Protein AF-0000000080633300 (afdb_homodimer)

Sequence (432 aa):
MPRTSKPADVRSAEILNAAAKLFRQHGVGAVSIDQIAREAGIAKGTFYLHFQSMRDLLARMAEATVTAMAENVERVIATSESSPYETLVLALTALKSVEADNAPLMQALDHPDNVELQERANIALVVKVGPLIANVIDRGCETGDFAVEDPLSTIQFILAGQAFLLGNPRFGWSQDEHGMRLMATLRLTERALGARPDSLVSAFLAVLAGAGRVQSMPRTSKPADVRSAEILNAAAKLFRQHGVGAVSIDQIAREAGIAKGTFYLHFQSMRDLLARMAEATVTAMAENVERVIATSESSPYETLVLALTALKSVEADNAPLMQALDHPDNVELQERANIALVVKVGPLIANVIDRGCETGDFAVEDPLSTIQFILAGQAFLLGNPRFGWSQDEHGMRLMATLRLTERALGARPDSLVSAFLAVLAGAGRVQS

Structure (mmCIF, N/CA/C/O backbone):
data_AF-0000000080633300-model_v1
#
loop_
_entity.id
_entity.type
_entity.pdbx_description
1 polymer 'Transcriptional regulator'
#
loop_
_atom_site.group_PDB
_atom_site.id
_atom_site.type_symbol
_atom_site.label_atom_id
_atom_site.label_alt_id
_atom_site.label_comp_id
_atom_site.label_asym_id
_atom_site.label_entity_id
_atom_site.label_seq_id
_atom_site.pdbx_PDB_ins_code
_atom_site.Cartn_x
_atom_site.Cartn_y
_atom_site.Cartn_z
_atom_site.occupancy
_atom_site.B_iso_or_equiv
_atom_site.auth_seq_id
_atom_site.auth_comp_id
_atom_site.auth_asym_id
_atom_site.auth_atom_id
_atom_site.pdbx_PDB_model_num
ATOM 1 N N . MET A 1 1 ? -42.031 27.188 10.453 1 36.62 1 MET A N 1
ATOM 2 C CA . MET A 1 1 ? -41.969 25.812 9.961 1 36.62 1 MET A CA 1
ATOM 3 C C . MET A 1 1 ? -40.719 25.094 10.461 1 36.62 1 MET A C 1
ATOM 5 O O . MET A 1 1 ? -39.625 25.641 10.391 1 36.62 1 MET A O 1
ATOM 9 N N . PRO A 1 2 ? -40.688 24.219 11.461 1 41.5 2 PRO A N 1
ATOM 10 C CA . PRO A 1 2 ? -39.5 23.656 12.094 1 41.5 2 PRO A CA 1
ATOM 11 C C . PRO A 1 2 ? -38.469 23.125 11.086 1 41.5 2 PRO A C 1
ATOM 13 O O . PRO A 1 2 ? -38.844 22.719 9.984 1 41.5 2 PRO A O 1
ATOM 16 N N . ARG A 1 3 ? -37.406 23.797 10.812 1 46.28 3 ARG A N 1
ATOM 17 C CA . ARG A 1 3 ? -36.375 23.312 9.891 1 46.28 3 ARG A CA 1
ATOM 18 C C . ARG A 1 3 ? -36.312 21.797 9.914 1 46.28 3 ARG A C 1
ATOM 20 O O . ARG A 1 3 ? -36 21.203 10.945 1 46.28 3 ARG A O 1
ATOM 27 N N . THR A 1 4 ? -37 21 9.305 1 47.16 4 THR A N 1
ATOM 28 C CA . THR A 1 4 ? -37.125 19.547 9.211 1 47.16 4 THR A CA 1
ATOM 29 C C . THR A 1 4 ? -35.75 18.891 9.125 1 47.16 4 THR A C 1
ATOM 31 O O . THR A 1 4 ? -35.031 19.109 8.156 1 47.16 4 THR A O 1
ATOM 34 N N . SER A 1 5 ? -35.094 18.703 10.25 1 51 5 SER A N 1
ATOM 35 C CA . SER A 1 5 ? -33.812 18.047 10.438 1 51 5 SER A CA 1
ATOM 36 C C . SER A 1 5 ? -33.719 16.766 9.609 1 51 5 SER A C 1
ATOM 38 O O . SER A 1 5 ? -34.625 15.93 9.648 1 51 5 SER A O 1
ATOM 40 N N . LYS A 1 6 ? -33.219 16.812 8.484 1 56.5 6 LYS A N 1
ATOM 41 C CA . LYS A 1 6 ? -32.969 15.586 7.715 1 56.5 6 LYS A CA 1
ATOM 42 C C . LYS A 1 6 ? -32.531 14.445 8.617 1 56.5 6 LYS A C 1
ATOM 44 O O . LYS A 1 6 ? -31.891 14.672 9.648 1 56.5 6 LYS A O 1
ATOM 49 N N . PRO A 1 7 ? -33 13.25 8.414 1 63.16 7 PRO A N 1
ATOM 50 C CA . PRO A 1 7 ? -32.469 12.102 9.164 1 63.16 7 PRO A CA 1
ATOM 51 C C . PRO A 1 7 ? -30.953 12.07 9.188 1 63.16 7 PRO A C 1
ATOM 53 O O . PRO A 1 7 ? -30.297 12.516 8.234 1 63.16 7 PRO A O 1
ATOM 56 N N . ALA A 1 8 ? -30.422 11.875 10.312 1 65.5 8 ALA A N 1
ATOM 57 C CA . ALA A 1 8 ? -29 11.898 10.625 1 65.5 8 ALA A CA 1
ATOM 58 C C . ALA A 1 8 ? -28.172 11.25 9.516 1 65.5 8 ALA A C 1
ATOM 60 O O . ALA A 1 8 ? -27.109 11.742 9.156 1 65.5 8 ALA A O 1
ATOM 61 N N . ASP A 1 9 ? -28.812 10.352 8.867 1 74.25 9 ASP A N 1
ATOM 62 C CA . ASP A 1 9 ? -28.078 9.617 7.84 1 74.25 9 ASP A CA 1
ATOM 63 C C . ASP A 1 9 ? -27.969 10.445 6.559 1 74.25 9 ASP A C 1
ATOM 65 O O . ASP A 1 9 ? -26.906 10.461 5.926 1 74.25 9 ASP A O 1
ATOM 69 N N . VAL A 1 10 ? -29.016 11.172 6.324 1 80.88 10 VAL A N 1
ATOM 70 C CA . VAL A 1 10 ? -29.016 11.992 5.113 1 80.88 10 VAL A CA 1
ATOM 71 C C . VAL A 1 10 ? -28.031 13.156 5.285 1 80.88 10 VAL A C 1
ATOM 73 O O . VAL A 1 10 ? -27.25 13.445 4.387 1 80.88 10 VAL A O 1
ATOM 76 N N . ARG A 1 11 ? -27.969 13.703 6.477 1 88.25 11 ARG A N 1
ATOM 77 C CA . ARG A 1 11 ? -27.078 14.836 6.754 1 88.25 11 ARG A CA 1
ATOM 78 C C . ARG A 1 11 ? -25.609 14.414 6.695 1 88.25 11 ARG A C 1
ATOM 80 O O . ARG A 1 11 ? -24.781 15.125 6.141 1 88.25 11 ARG A O 1
ATOM 87 N N . SER A 1 12 ? -25.375 13.312 7.199 1 91.69 12 SER A N 1
ATOM 88 C CA . SER A 1 12 ? -24.016 12.797 7.16 1 91.69 12 SER A CA 1
ATOM 89 C C . SER A 1 12 ? -23.531 12.617 5.727 1 91.69 12 SER A C 1
ATOM 91 O O . SER A 1 12 ? -22.391 12.961 5.402 1 91.69 12 SER A O 1
ATOM 93 N N . ALA A 1 13 ? -24.438 12.195 4.934 1 90.62 13 ALA A N 1
ATOM 94 C CA . ALA A 1 13 ? -24.094 11.992 3.533 1 90.62 13 ALA A CA 1
ATOM 95 C C . ALA A 1 13 ? -23.828 13.32 2.834 1 90.62 13 ALA A C 1
ATOM 97 O O . ALA A 1 13 ? -22.922 13.422 2.006 1 90.62 13 ALA A O 1
ATOM 98 N N . GLU A 1 14 ? -24.562 14.258 3.146 1 92.19 14 GLU A N 1
ATOM 99 C CA . GLU A 1 14 ? -24.375 15.586 2.576 1 92.19 14 GLU A CA 1
ATOM 100 C C . GLU A 1 14 ? -23.016 16.172 2.973 1 92.19 14 GLU A C 1
ATOM 102 O O . GLU A 1 14 ? -22.328 16.766 2.146 1 92.19 14 GLU A O 1
ATOM 107 N N . ILE A 1 15 ? -22.75 15.961 4.207 1 95.38 15 ILE A N 1
ATOM 108 C CA . ILE A 1 15 ? -21.469 16.469 4.715 1 95.38 15 ILE A CA 1
ATOM 109 C C . ILE A 1 15 ? -20.312 15.734 4.043 1 95.38 15 ILE A C 1
ATOM 111 O O . ILE A 1 15 ? -19.344 16.359 3.621 1 95.38 15 ILE A O 1
ATOM 115 N N . LEU A 1 16 ? -20.453 14.484 3.9 1 94.44 16 LEU A N 1
ATOM 116 C CA . LEU A 1 16 ? -19.422 13.695 3.238 1 94.44 16 LEU A CA 1
ATOM 117 C C . LEU A 1 16 ? -19.234 14.141 1.793 1 94.44 16 LEU A C 1
ATOM 119 O O . LEU A 1 16 ? -18.109 14.266 1.32 1 94.44 16 LEU A O 1
ATOM 123 N N . ASN A 1 17 ? -20.312 14.391 1.132 1 93.12 17 ASN A N 1
ATOM 124 C CA . ASN A 1 17 ? -20.25 14.82 -0.261 1 93.12 17 ASN A CA 1
ATOM 125 C C . ASN A 1 17 ? -19.594 16.188 -0.392 1 93.12 17 ASN A C 1
ATOM 127 O O . ASN A 1 17 ? -18.812 16.422 -1.315 1 93.12 17 ASN A O 1
ATOM 131 N N . ALA A 1 18 ? -19.953 17.031 0.493 1 95.56 18 ALA A N 1
ATOM 132 C CA . ALA A 1 18 ? -19.328 18.359 0.512 1 95.56 18 ALA A CA 1
ATOM 133 C C . ALA A 1 18 ? -17.828 18.266 0.736 1 95.56 18 ALA A C 1
ATOM 135 O O . ALA A 1 18 ? -17.047 18.922 0.042 1 95.56 18 ALA A O 1
ATOM 136 N N . ALA A 1 19 ? -17.484 17.453 1.723 1 96.69 19 ALA A N 1
ATOM 137 C CA . ALA A 1 19 ? -16.062 17.25 2.01 1 96.69 19 ALA A CA 1
ATOM 138 C C . ALA A 1 19 ? -15.344 16.656 0.801 1 96.69 19 ALA A C 1
ATOM 140 O O . ALA A 1 19 ? -14.266 17.109 0.432 1 96.69 19 ALA A O 1
ATOM 141 N N . ALA A 1 20 ? -15.953 15.688 0.205 1 94.81 20 ALA A N 1
ATOM 142 C CA . ALA A 1 20 ? -15.359 15.023 -0.948 1 94.81 20 ALA A CA 1
ATOM 143 C C . ALA A 1 20 ? -15.078 16.016 -2.074 1 94.81 20 ALA A C 1
ATOM 145 O O . ALA A 1 20 ? -14.023 15.961 -2.707 1 94.81 20 ALA A O 1
ATOM 146 N N . LYS A 1 21 ? -16 16.844 -2.322 1 94.5 21 LYS A N 1
ATOM 147 C CA . LYS A 1 21 ? -15.852 17.875 -3.35 1 94.5 21 LYS A CA 1
ATOM 148 C C . LYS A 1 21 ? -14.641 18.75 -3.061 1 94.5 21 LYS A C 1
ATOM 150 O O . LYS A 1 21 ? -13.828 19.016 -3.953 1 94.5 21 LYS A O 1
ATOM 155 N N . LEU A 1 22 ? -14.516 19.172 -1.869 1 96.62 22 LEU A N 1
ATOM 156 C CA . LEU A 1 22 ? -13.414 20.047 -1.475 1 96.62 22 LEU A CA 1
ATOM 157 C C . LEU A 1 22 ? -12.086 19.297 -1.517 1 96.62 22 LEU A C 1
ATOM 159 O O . LEU A 1 22 ? -11.078 19.828 -1.975 1 96.62 22 LEU A O 1
ATOM 163 N N . PHE A 1 23 ? -12.117 18.062 -1.059 1 95.81 23 PHE A N 1
ATOM 164 C CA . PHE A 1 23 ? -10.906 17.25 -1.044 1 95.81 23 PHE A CA 1
ATOM 165 C C . PHE A 1 23 ? -10.422 16.969 -2.463 1 95.81 23 PHE A C 1
ATOM 167 O O . PHE A 1 23 ? -9.219 16.891 -2.709 1 95.81 23 PHE A O 1
ATOM 174 N N . ARG A 1 24 ? -11.312 16.812 -3.33 1 92.75 24 ARG A N 1
ATOM 175 C CA . ARG A 1 24 ? -10.961 16.578 -4.727 1 92.75 24 ARG A CA 1
ATOM 176 C C . ARG A 1 24 ? -10.25 17.797 -5.316 1 92.75 24 ARG A C 1
ATOM 178 O O . ARG A 1 24 ? -9.305 17.656 -6.09 1 92.75 24 ARG A O 1
ATOM 185 N N . GLN A 1 25 ? -10.625 18.922 -4.902 1 93.5 25 GLN A N 1
ATOM 186 C CA . GLN A 1 25 ? -10.133 20.172 -5.484 1 93.5 25 GLN A CA 1
ATOM 187 C C . GLN A 1 25 ? -8.852 20.625 -4.793 1 93.5 25 GLN A C 1
ATOM 189 O O . GLN A 1 25 ? -7.922 21.094 -5.449 1 93.5 25 GLN A O 1
ATOM 194 N N . HIS A 1 26 ? -8.766 20.438 -3.445 1 94.25 26 HIS A N 1
ATOM 195 C CA . HIS A 1 26 ? -7.73 21.141 -2.707 1 94.25 26 HIS A CA 1
ATOM 196 C C . HIS A 1 26 ? -6.832 20.172 -1.95 1 94.25 26 HIS A C 1
ATOM 198 O O . HIS A 1 26 ? -5.742 20.547 -1.508 1 94.25 26 HIS A O 1
ATOM 204 N N . GLY A 1 27 ? -7.273 18.938 -1.855 1 93.94 27 GLY A N 1
ATOM 205 C CA . GLY A 1 27 ? -6.59 18.031 -0.945 1 93.94 27 GLY A CA 1
ATOM 206 C C . GLY A 1 27 ? -7.035 18.188 0.497 1 93.94 27 GLY A C 1
ATOM 207 O O . GLY A 1 27 ? -7.418 19.281 0.92 1 93.94 27 GLY A O 1
ATOM 208 N N . VAL A 1 28 ? -6.902 17.172 1.299 1 93.5 28 VAL A N 1
ATOM 209 C CA . VAL A 1 28 ? -7.406 17.125 2.666 1 93.5 28 VAL A CA 1
ATOM 210 C C . VAL A 1 28 ? -6.703 18.172 3.521 1 93.5 28 VAL A C 1
ATOM 212 O O . VAL A 1 28 ? -7.344 18.875 4.305 1 93.5 28 VAL A O 1
ATOM 215 N N . GLY A 1 29 ? -5.422 18.266 3.348 1 89.5 29 GLY A N 1
ATOM 216 C CA . GLY A 1 29 ? -4.625 19.141 4.191 1 89.5 29 GLY A CA 1
ATOM 217 C C . GLY A 1 29 ? -4.969 20.609 4.016 1 89.5 29 GLY A C 1
ATOM 218 O O . GLY A 1 29 ? -4.645 21.438 4.871 1 89.5 29 GLY A O 1
ATOM 219 N N . ALA A 1 30 ? -5.609 20.984 2.98 1 93.5 30 ALA A N 1
ATOM 220 C CA . ALA A 1 30 ? -5.879 22.391 2.652 1 93.5 30 ALA A CA 1
ATOM 221 C C . ALA A 1 30 ? -7.32 22.766 2.982 1 93.5 30 ALA A C 1
ATOM 223 O O . ALA A 1 30 ? -7.754 23.891 2.715 1 93.5 30 ALA A O 1
ATOM 224 N N . VAL A 1 31 ? -8.062 21.844 3.475 1 96.75 31 VAL A N 1
ATOM 225 C CA . VAL A 1 31 ? -9.484 22.062 3.713 1 96.75 31 VAL A CA 1
ATOM 226 C C . VAL A 1 31 ? -9.758 22.094 5.215 1 96.75 31 VAL A C 1
ATOM 228 O O . VAL A 1 31 ? -9.25 21.25 5.961 1 96.75 31 VAL A O 1
ATOM 231 N N . SER A 1 32 ? -10.531 23.078 5.676 1 96.75 32 SER A N 1
ATOM 232 C CA . SER A 1 32 ? -10.914 23.172 7.082 1 96.75 32 SER A CA 1
ATOM 233 C C . SER A 1 32 ? -12.336 22.672 7.301 1 96.75 32 SER A C 1
ATOM 235 O O . SER A 1 32 ? -13.109 22.547 6.348 1 96.75 32 SER A O 1
ATOM 237 N N . ILE A 1 33 ? -12.625 22.391 8.531 1 97.19 33 ILE A N 1
ATOM 238 C CA . ILE A 1 33 ? -13.977 21.969 8.891 1 97.19 33 ILE A CA 1
ATOM 239 C C . ILE A 1 33 ? -14.961 23.094 8.609 1 97.19 33 ILE A C 1
ATOM 241 O O . ILE A 1 33 ? -16.094 22.859 8.172 1 97.19 33 ILE A O 1
ATOM 245 N N . ASP A 1 34 ? -14.469 24.328 8.789 1 97.56 34 ASP A N 1
ATOM 246 C CA . ASP A 1 34 ? -15.312 25.469 8.492 1 97.56 34 ASP A CA 1
ATOM 247 C C . ASP A 1 34 ? -15.703 25.5 7.012 1 97.56 34 ASP A C 1
ATOM 249 O O . ASP A 1 34 ? -16.859 25.766 6.672 1 97.56 34 ASP A O 1
ATOM 253 N N . GLN A 1 35 ? -14.844 25.234 6.117 1 97.94 35 GLN A N 1
ATOM 254 C CA . GLN A 1 35 ? -15.094 25.203 4.684 1 97.94 35 GLN A CA 1
ATOM 255 C C . GLN A 1 35 ? -16.062 24.078 4.32 1 97.94 35 GLN A C 1
ATOM 257 O O . GLN A 1 35 ? -16.938 24.266 3.471 1 97.94 35 GLN A O 1
ATOM 262 N N . ILE A 1 36 ? -15.914 22.969 5 1 97.94 36 ILE A N 1
ATOM 263 C CA . ILE A 1 36 ? -16.797 21.828 4.742 1 97.94 36 ILE A CA 1
ATOM 264 C C . ILE A 1 36 ? -18.219 22.172 5.172 1 97.94 36 ILE A C 1
ATOM 266 O O . ILE A 1 36 ? -19.172 21.922 4.434 1 97.94 36 ILE A O 1
ATOM 270 N N . ALA A 1 37 ? -18.328 22.734 6.371 1 97.38 37 ALA A N 1
ATOM 271 C CA . ALA A 1 37 ? -19.641 23.141 6.875 1 97.38 37 ALA A CA 1
ATOM 272 C C . ALA A 1 37 ? -20.312 24.125 5.926 1 97.38 37 ALA A C 1
ATOM 274 O O . ALA A 1 37 ? -21.484 23.953 5.578 1 97.38 37 ALA A O 1
ATOM 275 N N . ARG A 1 38 ? -19.594 25.078 5.477 1 97.62 38 ARG A N 1
ATOM 276 C CA . ARG A 1 38 ? -20.109 26.078 4.547 1 97.62 38 ARG A CA 1
ATOM 277 C C . ARG A 1 38 ? -20.547 25.422 3.238 1 97.62 38 ARG A C 1
ATOM 279 O O . ARG A 1 38 ? -21.625 25.734 2.719 1 97.62 38 ARG A O 1
ATOM 286 N N . GLU A 1 39 ? -19.75 24.578 2.715 1 96.75 39 GLU A N 1
ATOM 287 C CA . GLU A 1 39 ? -20.062 23.891 1.469 1 96.75 39 GLU A CA 1
ATOM 288 C C . GLU A 1 39 ? -21.328 23.047 1.608 1 96.75 39 GLU A C 1
ATOM 290 O O . GLU A 1 39 ? -22.094 22.922 0.66 1 96.75 39 GLU A O 1
ATOM 295 N N . ALA A 1 40 ? -21.484 22.5 2.77 1 96.19 40 ALA A N 1
ATOM 296 C CA . ALA A 1 40 ? -22.656 21.641 3.039 1 96.19 40 ALA A CA 1
ATOM 297 C C . ALA A 1 40 ? -23.875 22.484 3.396 1 96.19 40 ALA A C 1
ATOM 299 O O . ALA A 1 40 ? -24.969 21.953 3.557 1 96.19 40 ALA A O 1
ATOM 300 N N . GLY A 1 41 ? -23.672 23.766 3.604 1 96.44 41 GLY A N 1
ATOM 301 C CA . GLY A 1 41 ? -24.766 24.656 3.926 1 96.44 41 GLY A CA 1
ATOM 302 C C . GLY A 1 41 ? -25.25 24.516 5.355 1 96.44 41 GLY A C 1
ATOM 303 O O . GLY A 1 41 ? -26.453 24.609 5.629 1 96.44 41 GLY A O 1
ATOM 304 N N . ILE A 1 42 ? -24.328 24.203 6.207 1 95.62 42 ILE A N 1
ATOM 305 C CA . ILE A 1 42 ? -24.703 24 7.602 1 95.62 42 ILE A CA 1
ATOM 306 C C . ILE A 1 42 ? -23.797 24.844 8.5 1 95.62 42 ILE A C 1
ATOM 308 O O . ILE A 1 42 ? -22.766 25.344 8.055 1 95.62 42 ILE A O 1
ATOM 312 N N . ALA A 1 43 ? -24.25 24.969 9.781 1 94.06 43 ALA A N 1
ATOM 313 C CA . ALA A 1 43 ? -23.406 25.609 10.789 1 94.06 43 ALA A CA 1
ATOM 314 C C . ALA A 1 43 ? -22.281 24.656 11.234 1 94.06 43 ALA A C 1
ATOM 316 O O . ALA A 1 43 ? -22.438 23.438 11.188 1 94.06 43 ALA A O 1
ATOM 317 N N . LYS A 1 44 ? -21.156 25.234 11.664 1 94.31 44 LYS A N 1
ATOM 318 C CA . LYS A 1 44 ? -20.016 24.453 12.148 1 94.31 44 LYS A CA 1
ATOM 319 C C . LYS A 1 44 ? -20.438 23.531 13.297 1 94.31 44 LYS A C 1
ATOM 321 O O . LYS A 1 44 ? -19.969 22.391 13.383 1 94.31 44 LYS A O 1
ATOM 326 N N . GLY A 1 45 ? -21.281 24.016 14.141 1 94.12 45 GLY A N 1
ATOM 327 C CA . GLY A 1 45 ? -21.781 23.219 15.258 1 94.12 45 GLY A CA 1
ATOM 328 C C . GLY A 1 45 ? -22.531 21.984 14.812 1 94.12 45 GLY A C 1
ATOM 329 O O . GLY A 1 45 ? -22.422 20.922 15.438 1 94.12 45 GLY A O 1
ATOM 330 N N . THR A 1 46 ? -23.328 22.156 13.734 1 94.5 46 THR A N 1
ATOM 331 C CA . THR A 1 46 ? -24.062 21.031 13.172 1 94.5 46 THR A CA 1
ATOM 332 C C . THR A 1 46 ? -23.109 19.953 12.68 1 94.5 46 THR A C 1
ATOM 334 O O . THR A 1 46 ? -23.406 18.75 12.773 1 94.5 46 THR A O 1
ATOM 337 N N . PHE A 1 47 ? -21.938 20.391 12.133 1 96.12 47 PHE A N 1
ATOM 338 C CA . PHE A 1 47 ? -20.922 19.438 11.727 1 96.12 47 PHE A CA 1
ATOM 339 C C . PHE A 1 47 ? -20.562 18.516 12.891 1 96.12 47 PHE A C 1
ATOM 341 O O . PHE A 1 47 ? -20.516 17.297 12.727 1 96.12 47 PHE A O 1
ATOM 348 N N . TYR A 1 48 ? -20.375 18.984 14.031 1 95.75 48 TYR A N 1
ATOM 349 C CA . TYR A 1 48 ? -19.859 18.266 15.18 1 95.75 48 TYR A CA 1
ATOM 350 C C . TYR A 1 48 ? -20.938 17.391 15.805 1 95.75 48 TYR A C 1
ATOM 352 O O . TYR A 1 48 ? -20.656 16.562 16.672 1 95.75 48 TYR A O 1
ATOM 360 N N . LEU A 1 49 ? -22.203 17.547 15.406 1 94.81 49 LEU A N 1
ATOM 361 C CA . LEU A 1 49 ? -23.266 16.609 15.789 1 94.81 49 LEU A CA 1
ATOM 362 C C . LEU A 1 49 ? -23.109 15.289 15.047 1 94.81 49 LEU A C 1
ATOM 364 O O . LEU A 1 49 ? -23.594 14.25 15.508 1 94.81 49 LEU A O 1
ATOM 368 N N . HIS A 1 50 ? -22.406 15.383 13.984 1 95.69 50 HIS A N 1
ATOM 369 C CA . HIS A 1 50 ? -22.328 14.211 13.125 1 95.69 50 HIS A CA 1
ATOM 370 C C . HIS A 1 50 ? -20.906 13.641 13.102 1 95.69 50 HIS A C 1
ATOM 372 O O . HIS A 1 50 ? -20.734 12.43 12.922 1 95.69 50 HIS A O 1
ATOM 378 N N . PHE A 1 51 ? -19.938 14.523 13.172 1 96.94 51 PHE A N 1
ATOM 379 C CA . PHE A 1 51 ? -18.547 14.094 13.141 1 96.94 51 PHE A CA 1
ATOM 380 C C . PHE A 1 51 ? -17.766 14.727 14.289 1 96.94 51 PHE A C 1
ATOM 382 O O . PHE A 1 51 ? -17.969 15.898 14.617 1 96.94 51 PHE A O 1
ATOM 389 N N . GLN A 1 52 ? -16.766 13.938 14.742 1 95.81 52 GLN A N 1
ATOM 390 C CA . GLN A 1 52 ? -16.031 14.367 15.922 1 95.81 52 GLN A CA 1
ATOM 391 C C . GLN A 1 52 ? -14.781 15.156 15.531 1 95.81 52 GLN A C 1
ATOM 393 O O . GLN A 1 52 ? -14.266 15.945 16.328 1 95.81 52 GLN A O 1
ATOM 398 N N . SER A 1 53 ? -14.273 14.852 14.406 1 95 53 SER A N 1
ATOM 399 C CA . SER A 1 53 ? -13.031 15.445 13.938 1 95 53 SER A CA 1
ATOM 400 C C . SER A 1 53 ? -12.836 15.219 12.438 1 95 53 SER A C 1
ATOM 402 O O . SER A 1 53 ? -13.602 14.484 11.82 1 95 53 SER A O 1
ATOM 404 N N . MET A 1 54 ? -11.875 15.844 11.961 1 94.12 54 MET A N 1
ATOM 405 C CA . MET A 1 54 ? -11.492 15.594 10.57 1 94.12 54 MET A CA 1
ATOM 406 C C . MET A 1 54 ? -11.102 14.141 10.367 1 94.12 54 MET A C 1
ATOM 408 O O . MET A 1 54 ? -11.469 13.523 9.367 1 94.12 54 MET A O 1
ATOM 412 N N . ARG A 1 55 ? -10.398 13.617 11.289 1 92.31 55 ARG A N 1
ATOM 413 C CA . ARG A 1 55 ? -9.992 12.219 11.219 1 92.31 55 ARG A CA 1
ATOM 414 C C . ARG A 1 55 ? -11.203 11.289 11.188 1 92.31 55 ARG A C 1
ATOM 416 O O . ARG A 1 55 ? -11.227 10.312 10.438 1 92.31 55 ARG A O 1
ATOM 423 N N . ASP A 1 56 ? -12.133 11.602 12.016 1 95.94 56 ASP A N 1
ATOM 424 C CA . ASP A 1 56 ? -13.375 10.836 12.016 1 95.94 56 ASP A CA 1
ATOM 425 C C . ASP A 1 56 ? -14.078 10.93 10.664 1 95.94 56 ASP A C 1
ATOM 427 O O . ASP A 1 56 ? -14.578 9.922 10.148 1 95.94 56 ASP A O 1
ATOM 431 N N . LEU A 1 57 ? -14.141 12.109 10.109 1 96.62 57 LEU A N 1
ATOM 432 C CA . LEU A 1 57 ? -14.742 12.32 8.797 1 96.62 57 LEU A CA 1
ATOM 433 C C . LEU A 1 57 ? -14.039 11.492 7.734 1 96.62 57 LEU A C 1
ATOM 435 O O . LEU A 1 57 ? -14.688 10.836 6.922 1 96.62 57 LEU A O 1
ATOM 439 N N . LEU A 1 58 ? -12.734 11.484 7.754 1 95.31 58 LEU A N 1
ATOM 440 C CA . LEU A 1 58 ? -11.945 10.727 6.785 1 95.31 58 LEU A CA 1
ATOM 441 C C . LEU A 1 58 ? -12.227 9.234 6.906 1 95.31 58 LEU A C 1
ATOM 443 O O . LEU A 1 58 ? -12.359 8.539 5.898 1 95.31 58 LEU A O 1
ATOM 447 N N . ALA A 1 59 ? -12.273 8.812 8.125 1 95 59 ALA A N 1
ATOM 448 C CA . ALA A 1 59 ? -12.539 7.398 8.359 1 95 59 ALA A CA 1
ATOM 449 C C . ALA A 1 59 ? -13.906 6.996 7.805 1 95 59 ALA A C 1
ATOM 451 O O . ALA A 1 59 ? -14.023 5.984 7.113 1 95 59 ALA A O 1
ATOM 452 N N . ARG A 1 60 ? -14.852 7.789 8.047 1 95.19 60 ARG A N 1
ATOM 453 C CA . ARG A 1 60 ? -16.203 7.492 7.598 1 95.19 60 ARG A CA 1
ATOM 454 C C . ARG A 1 60 ? -16.312 7.609 6.082 1 95.19 60 ARG A C 1
ATOM 456 O O . ARG A 1 60 ? -17.062 6.863 5.449 1 95.19 60 ARG A O 1
ATOM 463 N N . MET A 1 61 ? -15.648 8.539 5.547 1 94.75 61 MET A N 1
ATOM 464 C CA . MET A 1 61 ? -15.648 8.688 4.094 1 94.75 61 MET A CA 1
ATOM 465 C C . MET A 1 61 ? -15.031 7.461 3.428 1 94.75 61 MET A C 1
ATOM 467 O O . MET A 1 61 ? -15.594 6.93 2.465 1 94.75 61 MET A O 1
ATOM 471 N N . ALA A 1 62 ? -13.922 7.023 3.908 1 94.31 62 ALA A N 1
ATOM 472 C CA . ALA A 1 62 ? -13.266 5.828 3.385 1 94.31 62 ALA A CA 1
ATOM 473 C C . ALA A 1 62 ? -14.188 4.613 3.477 1 94.31 62 ALA A C 1
ATOM 475 O O . ALA A 1 62 ? -14.344 3.867 2.508 1 94.31 62 ALA A O 1
ATOM 476 N N . GLU A 1 63 ? -14.789 4.5 4.602 1 93.62 63 GLU A N 1
ATOM 477 C CA . GLU A 1 63 ? -15.688 3.373 4.824 1 93.62 63 GLU A CA 1
ATOM 478 C C . GLU A 1 63 ? -16.875 3.414 3.865 1 93.62 63 GLU A C 1
ATOM 480 O O . GLU A 1 63 ? -17.266 2.387 3.311 1 93.62 63 GLU A O 1
ATOM 485 N N . ALA A 1 64 ? -17.422 4.562 3.709 1 90.88 64 ALA A N 1
ATOM 486 C CA . ALA A 1 64 ? -18.562 4.711 2.818 1 90.88 64 ALA A CA 1
ATOM 487 C C . ALA A 1 64 ? -18.188 4.359 1.381 1 90.88 64 ALA A C 1
ATOM 489 O O . ALA A 1 64 ? -18.953 3.689 0.682 1 90.88 64 ALA A O 1
ATOM 490 N N . THR A 1 65 ? -17.078 4.812 0.964 1 89.31 65 THR A N 1
ATOM 491 C CA . THR A 1 65 ? -16.594 4.547 -0.388 1 89.31 65 THR A CA 1
ATOM 492 C C . THR A 1 65 ? -16.422 3.049 -0.613 1 89.31 65 THR A C 1
ATOM 494 O O . THR A 1 65 ? -16.891 2.506 -1.612 1 89.31 65 THR A O 1
ATOM 497 N N . VAL A 1 66 ? -15.836 2.361 0.278 1 92.25 66 VAL A N 1
ATOM 498 C CA . VAL A 1 66 ? -15.523 0.945 0.134 1 92.25 66 VAL A CA 1
ATOM 499 C C . VAL A 1 66 ? -16.797 0.114 0.285 1 92.25 66 VAL A C 1
ATOM 501 O O . VAL A 1 66 ? -16.953 -0.908 -0.385 1 92.25 66 VAL A O 1
ATOM 504 N N . THR A 1 67 ? -17.641 0.586 1.181 1 91.19 67 THR A N 1
ATOM 505 C CA . THR A 1 67 ? -18.906 -0.118 1.333 1 91.19 67 THR A CA 1
ATOM 506 C C . THR A 1 67 ? -19.672 -0.156 0.01 1 91.19 67 THR A C 1
ATOM 508 O O . THR A 1 67 ? -20.234 -1.188 -0.36 1 91.19 67 THR A O 1
ATOM 511 N N . ALA A 1 68 ? -19.672 0.91 -0.663 1 85.12 68 ALA A N 1
ATOM 512 C CA . ALA A 1 68 ? -20.297 0.953 -1.977 1 85.12 68 ALA A CA 1
ATOM 513 C C . ALA A 1 68 ? -19.641 -0.025 -2.941 1 85.12 68 ALA A C 1
ATOM 515 O O . ALA A 1 68 ? -20.312 -0.709 -3.707 1 85.12 68 ALA A O 1
ATOM 516 N N . MET A 1 69 ? -18.359 -0.1 -2.957 1 87 69 MET A N 1
ATOM 517 C CA . MET A 1 69 ? -17.609 -1.045 -3.785 1 87 69 MET A CA 1
ATOM 518 C C . MET A 1 69 ? -17.969 -2.482 -3.416 1 87 69 MET A C 1
ATOM 520 O O . MET A 1 69 ? -18.203 -3.311 -4.293 1 87 69 MET A O 1
ATOM 524 N N . ALA A 1 70 ? -17.984 -2.699 -2.115 1 92.12 70 ALA A N 1
ATOM 525 C CA . ALA A 1 70 ? -18.266 -4.039 -1.615 1 92.12 70 ALA A CA 1
ATOM 526 C C . ALA A 1 70 ? -19.672 -4.488 -2.029 1 92.12 70 ALA A C 1
ATOM 528 O O . ALA A 1 70 ? -19.875 -5.641 -2.412 1 92.12 70 ALA A O 1
ATOM 529 N N . GLU A 1 71 ? -20.562 -3.576 -1.912 1 90.75 71 GLU A N 1
ATOM 530 C CA . GLU A 1 71 ? -21.938 -3.896 -2.293 1 90.75 71 GLU A CA 1
ATOM 531 C C . GLU A 1 71 ? -22.031 -4.258 -3.773 1 90.75 71 GLU A C 1
ATOM 533 O O . GLU A 1 71 ? -22.766 -5.176 -4.148 1 90.75 71 GLU A O 1
ATOM 538 N N . ASN A 1 72 ? -21.328 -3.531 -4.578 1 87.5 72 ASN A N 1
ATOM 539 C CA . ASN A 1 72 ? -21.281 -3.838 -6.004 1 87.5 72 ASN A CA 1
ATOM 540 C C . ASN A 1 72 ? -20.672 -5.211 -6.266 1 87.5 72 ASN A C 1
ATOM 542 O O . ASN A 1 72 ? -21.203 -5.988 -7.066 1 87.5 72 ASN A O 1
ATOM 546 N N . VAL A 1 73 ? -19.641 -5.508 -5.625 1 91.75 73 VAL A N 1
ATOM 547 C CA . VAL A 1 73 ? -18.969 -6.793 -5.766 1 91.75 73 VAL A CA 1
ATOM 548 C C . VAL A 1 73 ? -19.891 -7.914 -5.305 1 91.75 73 VAL A C 1
ATOM 550 O O . VAL A 1 73 ? -20 -8.945 -5.969 1 91.75 73 VAL A O 1
ATOM 553 N N . GLU A 1 74 ? -20.5 -7.688 -4.215 1 93.5 74 GLU A N 1
ATOM 554 C CA . GLU A 1 74 ? -21.438 -8.68 -3.686 1 93.5 74 GLU A CA 1
ATOM 555 C C . GLU A 1 74 ? -22.562 -8.961 -4.676 1 93.5 74 GLU A C 1
ATOM 557 O O . GLU A 1 74 ? -22.969 -10.109 -4.848 1 93.5 74 GLU A O 1
ATOM 562 N N . ARG A 1 75 ? -23.078 -7.93 -5.203 1 91.94 75 ARG A N 1
ATOM 563 C CA . ARG A 1 75 ? -24.141 -8.07 -6.184 1 91.94 75 ARG A CA 1
ATOM 564 C C . ARG A 1 75 ? -23.688 -8.891 -7.387 1 91.94 75 ARG A C 1
ATOM 566 O O . ARG A 1 75 ? -24.406 -9.766 -7.859 1 91.94 75 ARG A O 1
ATOM 573 N N . VAL A 1 76 ? -22.5 -8.562 -7.891 1 89.38 76 VAL A N 1
ATOM 574 C CA . VAL A 1 76 ? -21.938 -9.266 -9.039 1 89.38 76 VAL A CA 1
ATOM 575 C C . VAL A 1 76 ? -21.766 -10.742 -8.711 1 89.38 76 VAL A C 1
ATOM 577 O O . VAL A 1 76 ? -22.125 -11.609 -9.516 1 89.38 76 VAL A O 1
ATOM 580 N N . ILE A 1 77 ? -21.281 -11.07 -7.551 1 92.38 77 ILE A N 1
ATOM 581 C CA . ILE A 1 77 ? -21.031 -12.445 -7.129 1 92.38 77 ILE A CA 1
ATOM 582 C C . ILE A 1 77 ? -22.359 -13.188 -6.977 1 92.38 77 ILE A C 1
ATOM 584 O O . ILE A 1 77 ? -22.484 -14.328 -7.418 1 92.38 77 ILE A O 1
ATOM 588 N N . ALA A 1 78 ? -23.328 -12.516 -6.391 1 91.88 78 ALA A N 1
ATOM 589 C CA . ALA A 1 78 ? -24.609 -13.141 -6.086 1 91.88 78 ALA A CA 1
ATOM 590 C C . ALA A 1 78 ? -25.391 -13.422 -7.359 1 91.88 78 ALA A C 1
ATOM 592 O O . ALA A 1 78 ? -26.172 -14.375 -7.418 1 91.88 78 ALA A O 1
ATOM 593 N N . THR A 1 79 ? -25.188 -12.609 -8.32 1 90 79 THR A N 1
ATOM 594 C CA . THR A 1 79 ? -26.016 -12.719 -9.516 1 90 79 THR A CA 1
ATOM 595 C C . THR A 1 79 ? -25.297 -13.5 -10.609 1 90 79 THR A C 1
ATOM 597 O O . THR A 1 79 ? -25.891 -13.773 -11.664 1 90 79 THR A O 1
ATOM 600 N N . SER A 1 80 ? -24.062 -13.75 -10.344 1 87.44 80 SER A N 1
ATOM 601 C CA . SER A 1 80 ? -23.281 -14.453 -11.367 1 87.44 80 SER A CA 1
ATOM 602 C C . SER A 1 80 ? -23.703 -15.914 -11.469 1 87.44 80 SER A C 1
ATOM 604 O O . SER A 1 80 ? -23.781 -16.609 -10.453 1 87.44 80 SER A O 1
ATOM 606 N N . GLU A 1 81 ? -24.016 -16.281 -12.617 1 85 81 GLU A N 1
ATOM 607 C CA . GLU A 1 81 ? -24.266 -17.688 -12.914 1 85 81 GLU A CA 1
ATOM 608 C C . GLU A 1 81 ? -23.047 -18.344 -13.578 1 85 81 GLU A C 1
ATOM 610 O O . GLU A 1 81 ? -23.125 -19.469 -14.047 1 85 81 GLU A O 1
ATOM 615 N N . SER A 1 82 ? -22.031 -17.641 -13.523 1 83.94 82 SER A N 1
ATOM 616 C CA . SER A 1 82 ? -20.812 -18.047 -14.219 1 83.94 82 SER A CA 1
ATOM 617 C C . SER A 1 82 ? -19.938 -18.922 -13.328 1 83.94 82 SER A C 1
ATOM 619 O O . SER A 1 82 ? -20.25 -19.156 -12.156 1 83.94 82 SER A O 1
ATOM 621 N N . SER A 1 83 ? -18.969 -19.594 -13.938 1 86.88 83 SER A N 1
ATOM 622 C CA . SER A 1 83 ? -17.953 -20.359 -13.203 1 86.88 83 SER A CA 1
ATOM 623 C C . SER A 1 83 ? -17.234 -19.484 -12.188 1 86.88 83 SER A C 1
ATOM 625 O O . SER A 1 83 ? -17.266 -18.25 -12.281 1 86.88 83 SER A O 1
ATOM 627 N N . PRO A 1 84 ? -16.656 -20.125 -11.164 1 87.69 84 PRO A N 1
ATOM 628 C CA . PRO A 1 84 ? -15.867 -19.344 -10.203 1 87.69 84 PRO A CA 1
ATOM 629 C C . PRO A 1 84 ? -14.82 -18.453 -10.875 1 87.69 84 PRO A C 1
ATOM 631 O O . PRO A 1 84 ? -14.586 -17.328 -10.438 1 87.69 84 PRO A O 1
ATOM 634 N N . TYR A 1 85 ? -14.352 -18.922 -11.852 1 84 85 TYR A N 1
ATOM 635 C CA . TYR A 1 85 ? -13.336 -18.188 -12.594 1 84 85 TYR A CA 1
ATOM 636 C C . TYR A 1 85 ? -13.906 -16.922 -13.211 1 84 85 TYR A C 1
ATOM 638 O O . TYR A 1 85 ? -13.336 -15.844 -13.07 1 84 85 TYR A O 1
ATOM 646 N N . GLU A 1 86 ? -14.977 -17.078 -13.914 1 83.94 86 GLU A N 1
ATOM 647 C CA . GLU A 1 86 ? -15.641 -15.938 -14.539 1 83.94 86 GLU A CA 1
ATOM 648 C C . GLU A 1 86 ? -16.156 -14.961 -13.484 1 83.94 86 GLU A C 1
ATOM 650 O O . GLU A 1 86 ? -16.094 -13.742 -13.672 1 83.94 86 GLU A O 1
ATOM 655 N N . THR A 1 87 ? -16.625 -15.523 -12.414 1 89.81 87 THR A N 1
ATOM 656 C CA . THR A 1 87 ? -17.109 -14.695 -11.32 1 89.81 87 THR A CA 1
ATOM 657 C C . THR A 1 87 ? -15.984 -13.844 -10.734 1 89.81 87 THR A C 1
ATOM 659 O O . THR A 1 87 ? -16.188 -12.672 -10.414 1 89.81 87 THR A O 1
ATOM 662 N N . LEU A 1 88 ? -14.812 -14.398 -10.609 1 90.62 88 LEU A N 1
ATOM 663 C CA . LEU A 1 88 ? -13.656 -13.672 -10.094 1 90.62 88 LEU A CA 1
ATOM 664 C C . LEU A 1 88 ? -13.305 -12.492 -11 1 90.62 88 LEU A C 1
ATOM 666 O O . LEU A 1 88 ? -13.07 -11.383 -10.523 1 90.62 88 LEU A O 1
ATOM 670 N N . VAL A 1 89 ? -13.328 -12.688 -12.234 1 84.75 89 VAL A N 1
ATOM 671 C CA . VAL A 1 89 ? -12.984 -11.656 -13.211 1 84.75 89 VAL A CA 1
ATOM 672 C C . VAL A 1 89 ? -14.008 -10.523 -13.141 1 84.75 89 VAL A C 1
ATOM 674 O O . VAL A 1 89 ? -13.641 -9.344 -13.141 1 84.75 89 VAL A O 1
ATOM 677 N N . LEU A 1 90 ? -15.281 -10.922 -13.047 1 85 90 LEU A N 1
ATOM 678 C CA . LEU A 1 90 ? -16.344 -9.93 -12.938 1 85 90 LEU A CA 1
ATOM 679 C C . LEU A 1 90 ? -16.203 -9.125 -11.648 1 85 90 LEU A C 1
ATOM 681 O O . LEU A 1 90 ? -16.406 -7.906 -11.648 1 85 90 LEU A O 1
ATOM 685 N N . ALA A 1 91 ? -15.883 -9.836 -10.602 1 87.94 91 ALA A N 1
ATOM 686 C CA . ALA A 1 91 ? -15.727 -9.172 -9.312 1 87.94 91 ALA A CA 1
ATOM 687 C C . ALA A 1 91 ? -14.562 -8.18 -9.336 1 87.94 91 ALA A C 1
ATOM 689 O O . ALA A 1 91 ? -14.688 -7.055 -8.852 1 87.94 91 ALA A O 1
ATOM 690 N N . LEU A 1 92 ? -13.461 -8.555 -9.953 1 82.12 92 LEU A N 1
ATOM 691 C CA . LEU A 1 92 ? -12.281 -7.695 -10.031 1 82.12 92 LEU A CA 1
ATOM 692 C C . LEU A 1 92 ? -12.547 -6.496 -10.93 1 82.12 92 LEU A C 1
ATOM 694 O O . LEU A 1 92 ? -12.102 -5.383 -10.641 1 82.12 92 LEU A O 1
ATOM 698 N N . THR A 1 93 ? -13.258 -6.711 -11.938 1 79.12 93 THR A N 1
ATOM 699 C CA . THR A 1 93 ? -13.609 -5.629 -12.852 1 79.12 93 THR A CA 1
ATOM 700 C C . THR A 1 93 ? -14.562 -4.645 -12.18 1 79.12 93 THR A C 1
ATOM 702 O O . THR A 1 93 ? -14.5 -3.439 -12.43 1 79.12 93 THR A O 1
ATOM 705 N N . ALA A 1 94 ? -15.43 -5.195 -11.375 1 79.75 94 ALA A N 1
ATOM 706 C CA . ALA A 1 94 ? -16.391 -4.367 -10.664 1 79.75 94 ALA A CA 1
ATOM 707 C C . ALA A 1 94 ? -15.695 -3.396 -9.719 1 79.75 94 ALA A C 1
ATOM 709 O O . ALA A 1 94 ? -16.234 -2.334 -9.398 1 79.75 94 ALA A O 1
ATOM 710 N N . LEU A 1 95 ? -14.5 -3.783 -9.273 1 79.31 95 LEU A N 1
ATOM 711 C CA . LEU A 1 95 ? -13.734 -2.904 -8.391 1 79.31 95 LEU A CA 1
ATOM 712 C C . LEU A 1 95 ? -13.258 -1.665 -9.133 1 79.31 95 LEU A C 1
ATOM 714 O O . LEU A 1 95 ? -13.078 -0.604 -8.531 1 79.31 95 LEU A O 1
ATOM 718 N N . LYS A 1 96 ? -12.945 -1.832 -10.414 1 68.81 96 LYS A N 1
ATOM 719 C CA . LYS A 1 96 ? -12.477 -0.717 -11.234 1 68.81 96 LYS A CA 1
ATOM 720 C C . LYS A 1 96 ? -13.641 0.139 -11.719 1 68.81 96 LYS A C 1
ATOM 722 O O . LYS A 1 96 ? -13.469 1.325 -12 1 68.81 96 LYS A O 1
ATOM 727 N N . SER A 1 97 ? -14.758 -0.673 -12.047 1 57.88 97 SER A N 1
ATOM 728 C CA . SER A 1 97 ? -15.906 0.007 -12.633 1 57.88 97 SER A CA 1
ATOM 729 C C . SER A 1 97 ? -16.594 0.917 -11.625 1 57.88 97 SER A C 1
ATOM 731 O O . SER A 1 97 ? -17.656 1.46 -11.891 1 57.88 97 SER A O 1
ATOM 733 N N . VAL A 1 98 ? -16.125 0.899 -10.398 1 52.78 98 VAL A N 1
ATOM 734 C CA . VAL A 1 98 ? -16.859 1.815 -9.539 1 52.78 98 VAL A CA 1
ATOM 735 C C . VAL A 1 98 ? -17.141 3.119 -10.281 1 52.78 98 VAL A C 1
ATOM 737 O O . VAL A 1 98 ? -16.203 3.826 -10.672 1 52.78 98 VAL A O 1
ATOM 740 N N . GLU A 1 99 ? -18.141 3 -11.031 1 46.88 99 GLU A N 1
ATOM 741 C CA . GLU A 1 99 ? -18.844 3.953 -11.891 1 46.88 99 GLU A CA 1
ATOM 742 C C . GLU A 1 99 ? -18.641 5.387 -11.406 1 46.88 99 GLU A C 1
ATOM 744 O O . GLU A 1 99 ? -18.312 5.609 -10.234 1 46.88 99 GLU A O 1
ATOM 749 N N . ALA A 1 100 ? -18.938 6.32 -12.242 1 47.5 100 ALA A N 1
ATOM 750 C CA . ALA A 1 100 ? -19.453 7.684 -12.297 1 47.5 100 ALA A CA 1
ATOM 751 C C . ALA A 1 100 ? -20.359 7.969 -11.102 1 47.5 100 ALA A C 1
ATOM 753 O O . ALA A 1 100 ? -20.453 9.109 -10.641 1 47.5 100 ALA A O 1
ATOM 754 N N . ASP A 1 101 ? -20.984 6.98 -10.516 1 48.69 101 ASP A N 1
ATOM 755 C CA . ASP A 1 101 ? -22.125 7.285 -9.656 1 48.69 101 ASP A CA 1
ATOM 756 C C . ASP A 1 101 ? -21.656 7.734 -8.273 1 48.69 101 ASP A C 1
ATOM 758 O O . ASP A 1 101 ? -22.406 8.391 -7.539 1 48.69 101 ASP A O 1
ATOM 762 N N . ASN A 1 102 ? -20.547 7.152 -7.832 1 59.22 102 ASN A N 1
ATOM 763 C CA . ASN A 1 102 ? -20.094 7.668 -6.547 1 59.22 102 ASN A CA 1
ATOM 764 C C . ASN A 1 102 ? -18.859 8.562 -6.707 1 59.22 102 ASN A C 1
ATOM 766 O O . ASN A 1 102 ? -17.938 8.5 -5.895 1 59.22 102 ASN A O 1
ATOM 770 N N . ALA A 1 103 ? -19.109 9.438 -7.641 1 68.06 103 ALA A N 1
ATOM 771 C CA . ALA A 1 103 ? -18.078 10.172 -8.367 1 68.06 103 ALA A CA 1
ATOM 772 C C . ALA A 1 103 ? -17.281 11.07 -7.434 1 68.06 103 ALA A C 1
ATOM 774 O O . ALA A 1 103 ? -16.047 11.031 -7.422 1 68.06 103 ALA A O 1
ATOM 775 N N . PRO A 1 104 ? -18.141 11.586 -6.422 1 75.12 104 PRO A N 1
ATOM 776 C CA . PRO A 1 104 ? -17.328 12.547 -5.688 1 75.12 104 PRO A CA 1
ATOM 777 C C . PRO A 1 104 ? -16.375 11.883 -4.703 1 75.12 104 PRO A C 1
ATOM 779 O O . PRO A 1 104 ? -15.211 12.289 -4.59 1 75.12 104 PRO A O 1
ATOM 782 N N . LEU A 1 105 ? -16.875 10.828 -4.047 1 82.31 105 LEU A N 1
ATOM 783 C CA . LEU A 1 105 ? -16.047 10.156 -3.047 1 82.31 105 LEU A CA 1
ATOM 784 C C . LEU A 1 105 ? -14.859 9.469 -3.695 1 82.31 105 LEU A C 1
ATOM 786 O O . LEU A 1 105 ? -13.727 9.594 -3.213 1 82.31 105 LEU A O 1
ATOM 790 N N . MET A 1 106 ? -15.102 8.914 -4.797 1 80.75 106 MET A N 1
ATOM 791 C CA . MET A 1 106 ? -14.047 8.203 -5.516 1 80.75 106 MET A CA 1
ATOM 792 C C . MET A 1 106 ? -13.023 9.18 -6.09 1 80.75 106 MET A C 1
ATOM 794 O O . MET A 1 106 ? -11.82 8.914 -6.07 1 80.75 106 MET A O 1
ATOM 798 N N . GLN A 1 107 ? -13.547 10.266 -6.469 1 83.81 107 GLN A N 1
ATOM 799 C CA . GLN A 1 107 ? -12.664 11.273 -7.059 1 83.81 107 GLN A CA 1
ATOM 800 C C . GLN A 1 107 ? -11.742 11.883 -6.008 1 83.81 107 GLN A C 1
ATOM 802 O O . GLN A 1 107 ? -10.617 12.273 -6.316 1 83.81 107 GLN A O 1
ATOM 807 N N . ALA A 1 108 ? -12.273 11.992 -4.805 1 88.38 108 ALA A N 1
ATOM 808 C CA . ALA A 1 108 ? -11.445 12.5 -3.719 1 88.38 108 ALA A CA 1
ATOM 809 C C . ALA A 1 108 ? -10.242 11.594 -3.48 1 88.38 108 ALA A C 1
ATOM 811 O O . ALA A 1 108 ? -9.164 12.07 -3.1 1 88.38 108 ALA A O 1
ATOM 812 N N . LEU A 1 109 ? -10.367 10.336 -3.799 1 86.69 109 LEU A N 1
ATOM 813 C CA . LEU A 1 109 ? -9.297 9.367 -3.59 1 86.69 109 LEU A CA 1
ATOM 814 C C . LEU A 1 109 ? -8.164 9.578 -4.59 1 86.69 109 LEU A C 1
ATOM 816 O O . LEU A 1 109 ? -7.023 9.18 -4.336 1 86.69 109 LEU A O 1
ATOM 820 N N . ASP A 1 110 ? -8.445 10.273 -5.656 1 82.25 110 ASP A N 1
ATOM 821 C CA . ASP A 1 110 ? -7.488 10.391 -6.75 1 82.25 110 ASP A CA 1
ATOM 822 C C . ASP A 1 110 ? -6.535 11.562 -6.527 1 82.25 110 ASP A C 1
ATOM 824 O O . ASP A 1 110 ? -5.523 11.68 -7.215 1 82.25 110 ASP A O 1
ATOM 828 N N . HIS A 1 111 ? -6.879 12.414 -5.562 1 88.12 111 HIS A N 1
ATOM 829 C CA . HIS A 1 111 ? -5.996 13.547 -5.312 1 88.12 111 HIS A CA 1
ATOM 830 C C . HIS A 1 111 ? -4.703 13.102 -4.637 1 88.12 111 HIS A C 1
ATOM 832 O O . HIS A 1 111 ? -4.738 12.453 -3.592 1 88.12 111 HIS A O 1
ATOM 838 N N . PRO A 1 112 ? -3.574 13.469 -5.16 1 85.19 112 PRO A N 1
ATOM 839 C CA . PRO A 1 112 ? -2.295 12.945 -4.672 1 85.19 112 PRO A CA 1
ATOM 840 C C . PRO A 1 112 ? -2.012 13.344 -3.227 1 85.19 112 PRO A C 1
ATOM 842 O O . PRO A 1 112 ? -1.268 12.648 -2.527 1 85.19 112 PRO A O 1
ATOM 845 N N . ASP A 1 113 ? -2.672 14.391 -2.711 1 88.5 113 ASP A N 1
ATOM 846 C CA . ASP A 1 113 ? -2.398 14.867 -1.359 1 88.5 113 ASP A CA 1
ATOM 847 C C . ASP A 1 113 ? -3.328 14.203 -0.345 1 88.5 113 ASP A C 1
ATOM 849 O O . ASP A 1 113 ? -3.189 14.414 0.862 1 88.5 113 ASP A O 1
ATOM 853 N N . ASN A 1 114 ? -4.23 13.352 -0.823 1 93.12 114 ASN A N 1
ATOM 854 C CA . ASN A 1 114 ? -5.164 12.703 0.088 1 93.12 114 ASN A CA 1
ATOM 855 C C . ASN A 1 114 ? -4.648 11.336 0.542 1 93.12 114 ASN A C 1
ATOM 857 O O . ASN A 1 114 ? -5.371 10.344 0.478 1 93.12 114 ASN A O 1
ATOM 861 N N . VAL A 1 115 ? -3.512 11.359 1.116 1 91 115 VAL A N 1
ATOM 862 C CA . VAL A 1 115 ? -2.764 10.148 1.424 1 91 115 VAL A CA 1
ATOM 863 C C . VAL A 1 115 ? -3.488 9.352 2.51 1 91 115 VAL A C 1
ATOM 865 O O . VAL A 1 115 ? -3.695 8.148 2.373 1 91 115 VAL A O 1
ATOM 868 N N . GLU A 1 116 ? -3.861 10.031 3.52 1 91.69 116 GLU A N 1
ATOM 869 C CA . GLU A 1 116 ? -4.516 9.336 4.625 1 91.69 116 GLU A CA 1
ATOM 870 C C . GLU A 1 116 ? -5.852 8.742 4.188 1 91.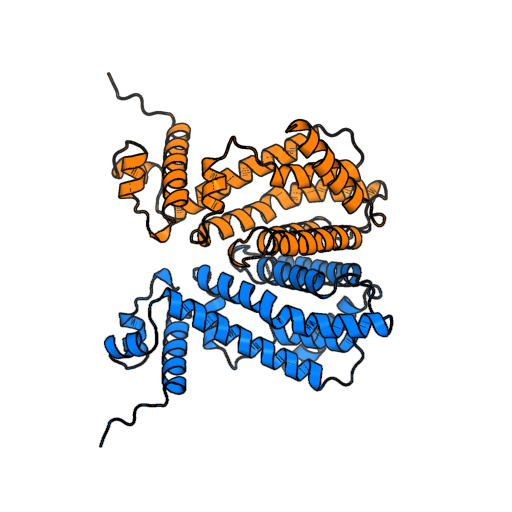69 116 GLU A C 1
ATOM 872 O O . GLU A 1 116 ? -6.184 7.609 4.555 1 91.69 116 GLU A O 1
ATOM 877 N N . LEU A 1 117 ? -6.629 9.5 3.445 1 93.69 117 LEU A N 1
ATOM 878 C CA . LEU A 1 117 ? -7.906 9.008 2.941 1 93.69 117 LEU A CA 1
ATOM 879 C C . LEU A 1 117 ? -7.711 7.766 2.078 1 93.69 117 LEU A C 1
ATOM 881 O O . LEU A 1 117 ? -8.438 6.781 2.223 1 93.69 117 LEU A O 1
ATOM 885 N N . GLN A 1 118 ? -6.73 7.809 1.234 1 92.62 118 GLN A N 1
ATOM 886 C CA . GLN A 1 118 ? -6.426 6.68 0.36 1 92.62 118 GLN A CA 1
ATOM 887 C C . GLN A 1 118 ? -6.012 5.453 1.168 1 92.62 118 GLN A C 1
ATOM 889 O O . GLN A 1 118 ? -6.473 4.34 0.898 1 92.62 118 GLN A O 1
ATOM 894 N N . GLU A 1 119 ? -5.195 5.699 2.102 1 93.06 119 GLU A N 1
ATOM 895 C CA . GLU A 1 119 ? -4.73 4.594 2.936 1 93.06 119 GLU A CA 1
ATOM 896 C C . GLU A 1 119 ? -5.891 3.934 3.672 1 93.06 119 GLU A C 1
ATOM 898 O O . GLU A 1 119 ? -5.973 2.705 3.74 1 93.06 119 GLU A O 1
ATOM 903 N N . ARG A 1 120 ? -6.727 4.711 4.238 1 94.06 120 ARG A N 1
ATOM 904 C CA . ARG A 1 120 ? -7.883 4.184 4.957 1 94.06 120 ARG A CA 1
ATOM 905 C C . ARG A 1 120 ? -8.805 3.406 4.02 1 94.06 120 ARG A C 1
ATOM 907 O O . ARG A 1 120 ? -9.32 2.348 4.387 1 94.06 120 ARG A O 1
ATOM 914 N N . ALA A 1 121 ? -9.023 3.973 2.879 1 93.38 121 ALA A N 1
ATOM 915 C CA . ALA A 1 121 ? -9.867 3.297 1.896 1 93.38 121 ALA A CA 1
ATOM 916 C C . ALA A 1 121 ? -9.258 1.964 1.474 1 93.38 121 ALA A C 1
ATOM 918 O O . ALA A 1 121 ? -9.969 0.969 1.32 1 93.38 121 ALA A O 1
ATOM 919 N N . ASN A 1 122 ? -7.965 1.957 1.26 1 94.31 122 ASN A N 1
ATOM 920 C CA . ASN A 1 122 ? -7.285 0.733 0.847 1 94.31 122 ASN A CA 1
ATOM 921 C C . ASN A 1 122 ? -7.352 -0.337 1.933 1 94.31 122 ASN A C 1
ATOM 923 O O . ASN A 1 122 ? -7.531 -1.52 1.635 1 94.31 122 ASN A O 1
ATOM 927 N N . ILE A 1 123 ? -7.188 0.081 3.16 1 95.5 123 ILE A N 1
AT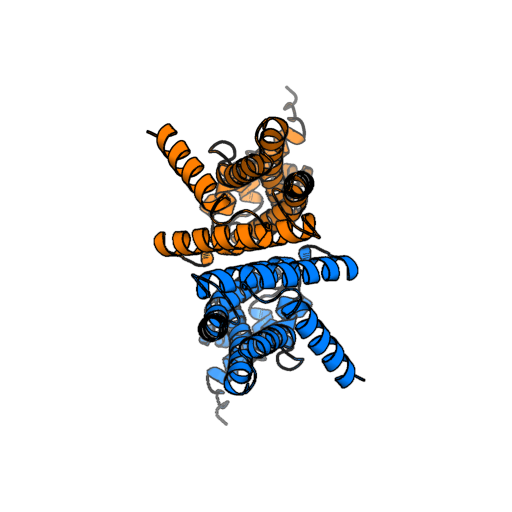OM 928 C CA . ILE A 1 123 ? -7.301 -0.862 4.27 1 95.5 123 ILE A CA 1
ATOM 929 C C . ILE A 1 123 ? -8.711 -1.44 4.309 1 95.5 123 ILE A C 1
ATOM 931 O O . ILE A 1 123 ? -8.891 -2.656 4.414 1 95.5 123 ILE A O 1
ATOM 935 N N . ALA A 1 124 ? -9.695 -0.554 4.199 1 95.31 124 ALA A N 1
ATOM 936 C CA . ALA A 1 124 ? -11.094 -0.996 4.199 1 95.31 124 ALA A CA 1
ATOM 937 C C . ALA A 1 124 ? -11.359 -1.958 3.045 1 95.31 124 ALA A C 1
ATOM 939 O O . ALA A 1 124 ? -12.086 -2.941 3.207 1 95.31 124 ALA A O 1
ATOM 940 N N . LEU A 1 125 ? -10.805 -1.657 1.941 1 94.06 125 LEU A N 1
ATOM 941 C CA . LEU A 1 125 ? -10.945 -2.51 0.767 1 94.06 125 LEU A CA 1
ATOM 942 C C . LEU A 1 125 ? -10.445 -3.922 1.056 1 94.06 125 LEU A C 1
ATOM 944 O O . LEU A 1 125 ? -11.148 -4.898 0.8 1 94.06 125 LEU A O 1
ATOM 948 N N . VAL A 1 126 ? -9.281 -4.047 1.585 1 96.5 126 VAL A N 1
ATOM 949 C CA . VAL A 1 126 ? -8.656 -5.332 1.873 1 96.5 126 VAL A CA 1
ATOM 950 C C . VAL A 1 126 ? -9.492 -6.102 2.891 1 96.5 126 VAL A C 1
ATOM 952 O O . VAL A 1 126 ? -9.727 -7.301 2.73 1 96.5 126 VAL A O 1
ATOM 955 N N . VAL A 1 127 ? -10.016 -5.383 3.824 1 96 127 VAL A N 1
ATOM 956 C CA . VAL A 1 127 ? -10.68 -6.027 4.953 1 96 127 VAL A CA 1
ATOM 957 C C . VAL A 1 127 ? -12.125 -6.367 4.582 1 96 127 VAL A C 1
ATOM 959 O O . VAL A 1 127 ? -12.641 -7.41 4.988 1 96 127 VAL A O 1
ATOM 962 N N . LYS A 1 128 ? -12.766 -5.562 3.785 1 95.69 128 LYS A N 1
ATOM 963 C CA . LYS A 1 128 ? -14.188 -5.738 3.535 1 95.69 128 LYS A CA 1
ATOM 964 C C . LYS A 1 128 ? -14.43 -6.5 2.236 1 95.69 128 LYS A C 1
ATOM 966 O O . LYS A 1 128 ? -15.359 -7.305 2.145 1 95.69 128 LYS A O 1
ATOM 971 N N . VAL A 1 129 ? -13.664 -6.234 1.262 1 95.38 129 VAL A N 1
ATOM 972 C CA . VAL A 1 129 ? -13.867 -6.855 -0.042 1 95.38 129 VAL A CA 1
ATOM 973 C C . VAL A 1 129 ? -13.117 -8.188 -0.098 1 95.38 129 VAL A C 1
ATOM 975 O O . VAL A 1 129 ? -13.555 -9.125 -0.771 1 95.38 129 VAL A O 1
ATOM 978 N N . GLY A 1 130 ? -12 -8.297 0.605 1 96.62 130 GLY A N 1
ATOM 979 C CA . GLY A 1 130 ? -11.188 -9.5 0.646 1 96.62 130 GLY A CA 1
ATOM 980 C C . GLY A 1 130 ? -12 -10.758 0.884 1 96.62 130 GLY A C 1
ATOM 981 O O . GLY A 1 130 ? -11.977 -11.68 0.069 1 96.62 130 GLY A O 1
ATOM 982 N N . PRO A 1 131 ? -12.781 -10.727 1.909 1 97.38 131 PRO A N 1
ATOM 983 C CA . PRO A 1 131 ? -13.547 -11.93 2.24 1 97.38 131 PRO A CA 1
ATOM 984 C C . PRO A 1 131 ? -14.57 -12.289 1.164 1 97.38 131 PRO A C 1
ATOM 986 O O . PRO A 1 131 ? -14.852 -13.477 0.944 1 97.38 131 PRO A O 1
ATOM 989 N N . LEU A 1 132 ? -15.141 -11.305 0.532 1 96.56 132 LEU A N 1
ATOM 990 C CA . LEU A 1 132 ? -16.109 -11.578 -0.53 1 96.56 132 LEU A CA 1
ATOM 991 C C . LEU A 1 132 ? -15.453 -12.344 -1.677 1 96.56 132 LEU A C 1
ATOM 993 O O . LEU A 1 132 ? -15.992 -13.344 -2.15 1 96.56 132 LEU A O 1
ATOM 997 N N . ILE A 1 133 ? -14.328 -11.945 -2.078 1 96.19 133 ILE A N 1
ATOM 998 C CA . ILE A 1 133 ? -13.625 -12.57 -3.193 1 96.19 133 ILE A CA 1
ATOM 999 C C . ILE A 1 133 ? -13.039 -13.906 -2.752 1 96.19 133 ILE A C 1
ATOM 1001 O O . ILE A 1 133 ? -12.992 -14.859 -3.531 1 96.19 133 ILE A O 1
ATOM 1005 N N . ALA A 1 134 ? -12.586 -13.953 -1.507 1 97.31 134 ALA A N 1
ATOM 1006 C CA . ALA A 1 134 ? -12.07 -15.203 -0.965 1 97.31 134 ALA A CA 1
ATOM 1007 C C . ALA A 1 134 ? -13.109 -16.312 -1.073 1 97.31 134 ALA A C 1
ATOM 1009 O O . ALA A 1 134 ? -12.766 -17.469 -1.35 1 97.31 134 ALA A O 1
ATOM 1010 N N . ASN A 1 135 ? -14.336 -15.984 -0.86 1 96.25 135 ASN A N 1
ATOM 1011 C CA . ASN A 1 135 ? -15.406 -16.969 -0.969 1 96.25 135 ASN A CA 1
ATOM 1012 C C . ASN A 1 135 ? -15.523 -17.516 -2.387 1 96.25 135 ASN A C 1
ATOM 1014 O O . ASN A 1 135 ? -15.812 -18.703 -2.576 1 96.25 135 ASN A O 1
ATOM 1018 N N . VAL A 1 136 ? -15.367 -16.672 -3.338 1 95.81 136 VAL A N 1
ATOM 1019 C CA . VAL A 1 136 ? -15.383 -17.094 -4.734 1 95.81 136 VAL A CA 1
ATOM 1020 C C . VAL A 1 136 ? -14.227 -18.062 -5.004 1 95.81 136 VAL A C 1
ATOM 1022 O O . VAL A 1 136 ? -14.391 -19.078 -5.68 1 95.81 136 VAL A O 1
ATOM 1025 N N . ILE A 1 137 ? -13.055 -17.781 -4.473 1 96.31 137 ILE A N 1
ATOM 1026 C CA . ILE A 1 137 ? -11.859 -18.594 -4.66 1 96.31 137 ILE A CA 1
ATOM 1027 C C . ILE A 1 137 ? -12.055 -19.953 -3.975 1 96.31 137 ILE A C 1
ATOM 1029 O O . ILE A 1 137 ? -11.672 -20.984 -4.52 1 96.31 137 ILE A O 1
ATOM 1033 N N . ASP A 1 138 ? -12.664 -19.922 -2.805 1 96.5 138 ASP A N 1
ATOM 1034 C CA . ASP A 1 138 ? -12.969 -21.156 -2.092 1 96.5 138 ASP A CA 1
ATOM 1035 C C . ASP A 1 138 ? -13.828 -22.094 -2.943 1 96.5 138 ASP A C 1
ATOM 1037 O O . ASP A 1 138 ? -13.539 -23.281 -3.062 1 96.5 138 ASP A O 1
ATOM 1041 N N . ARG A 1 139 ? -14.859 -21.594 -3.516 1 94.69 139 ARG A N 1
ATOM 1042 C CA . ARG A 1 139 ? -15.727 -22.359 -4.402 1 94.69 139 ARG A CA 1
ATOM 1043 C C . ARG A 1 139 ? -14.945 -22.875 -5.609 1 94.69 139 ARG A C 1
ATOM 1045 O O . ARG A 1 139 ? -15.156 -24.016 -6.055 1 94.69 139 ARG A O 1
ATOM 1052 N N . GLY A 1 140 ? -14.086 -22 -6.125 1 95.06 140 GLY A N 1
ATOM 1053 C CA . GLY A 1 140 ? -13.258 -22.406 -7.246 1 95.06 140 GLY A CA 1
ATOM 1054 C C . GLY A 1 140 ? -12.289 -23.531 -6.902 1 95.06 140 GLY A C 1
ATOM 1055 O O . GLY A 1 140 ? -11.945 -24.344 -7.758 1 95.06 140 GLY A O 1
ATOM 1056 N N . CYS A 1 141 ? -11.82 -23.562 -5.691 1 96.31 141 CYS A N 1
ATOM 1057 C CA . CYS A 1 141 ? -10.969 -24.656 -5.25 1 96.31 141 CYS A CA 1
ATOM 1058 C C . CYS A 1 141 ? -11.742 -25.969 -5.199 1 96.31 141 CYS A C 1
ATOM 1060 O O . CYS A 1 141 ? -11.211 -27.031 -5.539 1 96.31 141 CYS A O 1
ATOM 1062 N N . GLU A 1 142 ? -12.977 -25.875 -4.871 1 94.69 142 GLU A N 1
ATOM 1063 C CA . GLU A 1 142 ? -13.828 -27.062 -4.832 1 94.69 142 GLU A CA 1
ATOM 1064 C C . GLU A 1 142 ? -14.07 -27.609 -6.238 1 94.69 142 GLU A C 1
ATOM 1066 O O . GLU A 1 142 ? -14.164 -28.812 -6.426 1 94.69 142 GLU A O 1
ATOM 1071 N N . THR A 1 143 ? -14.172 -26.734 -7.191 1 92.94 143 THR A N 1
ATOM 1072 C CA . THR A 1 143 ? -14.469 -27.141 -8.555 1 92.94 143 THR A CA 1
ATOM 1073 C C . THR A 1 143 ? -13.188 -27.469 -9.32 1 92.94 143 THR A C 1
ATOM 1075 O O . THR A 1 143 ? -13.242 -27.953 -10.453 1 92.94 143 THR A O 1
ATOM 1078 N N . GLY A 1 144 ? -12.039 -27.094 -8.742 1 92.94 144 GLY A N 1
ATOM 1079 C CA . GLY A 1 144 ? -10.758 -27.375 -9.367 1 92.94 144 GLY A CA 1
ATOM 1080 C C . GLY A 1 144 ? -10.258 -26.234 -10.234 1 92.94 144 GLY A C 1
ATOM 1081 O O . GLY A 1 144 ? -9.219 -26.344 -10.883 1 92.94 144 GLY A O 1
ATOM 1082 N N . ASP A 1 145 ? -10.961 -25.094 -10.172 1 92.56 145 ASP A N 1
ATOM 1083 C CA . ASP A 1 145 ? -10.57 -23.922 -10.945 1 92.56 145 ASP A CA 1
ATOM 1084 C C . ASP A 1 145 ? -9.336 -23.25 -10.336 1 92.56 145 ASP A C 1
ATOM 1086 O O . ASP A 1 145 ? -8.555 -22.609 -11.047 1 92.56 145 ASP A O 1
ATOM 1090 N N . PHE A 1 146 ? -9.273 -23.344 -9.031 1 95.62 146 PHE A N 1
ATOM 1091 C CA . PHE A 1 146 ? -8.164 -22.75 -8.289 1 95.62 146 PHE A CA 1
ATOM 1092 C C . PHE A 1 146 ? -7.555 -23.766 -7.328 1 95.62 146 PHE A C 1
ATOM 1094 O O . PHE A 1 146 ? -8.164 -24.797 -7.039 1 95.62 146 PHE A O 1
ATOM 1101 N N . ALA A 1 147 ? -6.352 -23.562 -6.969 1 95.69 147 ALA A N 1
ATOM 1102 C CA . ALA A 1 147 ? -5.656 -24.344 -5.953 1 95.69 147 ALA A CA 1
ATOM 1103 C C . ALA A 1 147 ? -4.906 -23.438 -4.98 1 95.69 147 ALA A C 1
ATOM 1105 O O . ALA A 1 147 ? -3.748 -23.094 -5.219 1 95.69 147 ALA A O 1
ATOM 1106 N N . VAL A 1 148 ? -5.555 -23.078 -3.916 1 95.12 148 VAL A N 1
ATOM 1107 C CA . VAL A 1 148 ? -5.02 -22.141 -2.932 1 95.12 148 VAL A CA 1
ATOM 1108 C C . VAL A 1 148 ? -5.277 -22.672 -1.522 1 95.12 148 VAL A C 1
ATOM 1110 O O . VAL A 1 148 ? -6.402 -23.031 -1.186 1 95.12 148 VAL A O 1
ATOM 1113 N N . GLU A 1 149 ? -4.262 -22.703 -0.746 1 93.94 149 GLU A N 1
ATOM 1114 C CA . GLU A 1 149 ? -4.387 -23.203 0.62 1 93.94 149 GLU A CA 1
ATOM 1115 C C . GLU A 1 149 ? -5.086 -22.188 1.52 1 93.94 149 GLU A C 1
ATOM 1117 O O . GLU A 1 149 ? -5.91 -22.547 2.357 1 93.94 149 GLU A O 1
ATOM 1122 N N . ASP A 1 150 ? -4.816 -20.922 1.408 1 96.69 150 ASP A N 1
ATOM 1123 C CA . ASP A 1 150 ? -5.355 -19.828 2.197 1 96.69 150 ASP A CA 1
ATOM 1124 C C . ASP A 1 150 ? -5.91 -18.719 1.295 1 96.69 150 ASP A C 1
ATOM 1126 O O . ASP A 1 150 ? -5.258 -17.703 1.079 1 96.69 150 ASP A O 1
ATOM 1130 N N . PRO A 1 151 ? -7.199 -18.938 0.854 1 97.31 151 PRO A N 1
ATOM 1131 C CA . PRO A 1 151 ? -7.781 -18 -0.099 1 97.31 151 PRO A CA 1
ATOM 1132 C C . PRO A 1 151 ? -7.867 -16.578 0.457 1 97.31 151 PRO A C 1
ATOM 1134 O O . PRO A 1 151 ? -7.598 -15.609 -0.263 1 97.31 151 PRO A O 1
ATOM 1137 N N . LEU A 1 152 ? -8.195 -16.438 1.71 1 97.75 152 LEU A N 1
ATOM 1138 C CA . LEU A 1 152 ? -8.383 -15.109 2.293 1 97.75 152 LEU A CA 1
ATOM 1139 C C . LEU A 1 152 ? -7.074 -14.328 2.314 1 97.75 152 LEU A C 1
ATOM 1141 O O . LEU A 1 152 ? -7 -13.219 1.782 1 97.75 152 LEU A O 1
ATOM 1145 N N . SER A 1 153 ? -6.012 -14.898 2.889 1 97.25 153 SER A N 1
ATOM 1146 C CA . SER A 1 153 ? -4.727 -14.211 2.953 1 97.25 153 SER A CA 1
ATOM 1147 C C . SER A 1 153 ? -4.18 -13.922 1.558 1 97.25 153 SER A C 1
ATOM 1149 O O . SER A 1 153 ? -3.59 -12.867 1.321 1 97.25 153 SER A O 1
ATOM 1151 N N . THR A 1 154 ? -4.406 -14.844 0.657 1 97 154 THR A N 1
ATOM 1152 C CA .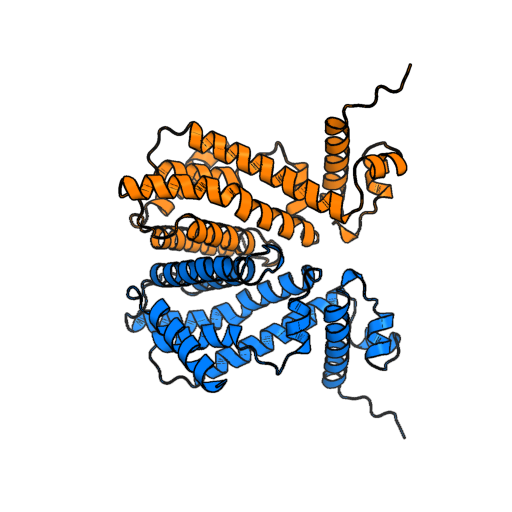 THR A 1 154 ? -3.893 -14.695 -0.701 1 97 154 THR A CA 1
ATOM 1153 C C . THR A 1 154 ? -4.57 -13.531 -1.411 1 97 154 THR A C 1
ATOM 1155 O O . THR A 1 154 ? -3.9 -12.672 -1.986 1 97 154 THR A O 1
ATOM 1158 N N . ILE A 1 155 ? -5.895 -13.477 -1.321 1 96.62 155 ILE A N 1
ATOM 1159 C CA . ILE A 1 155 ? -6.602 -12.422 -2.039 1 96.62 155 ILE A CA 1
ATOM 1160 C C . ILE A 1 155 ? -6.34 -11.07 -1.365 1 96.62 155 ILE A C 1
ATOM 1162 O O . ILE A 1 155 ? -6.262 -10.039 -2.035 1 96.62 155 ILE A O 1
ATOM 1166 N N . GLN A 1 156 ? -6.211 -11.039 -0.018 1 97.25 156 GLN A N 1
ATOM 1167 C CA . GLN A 1 156 ? -5.871 -9.797 0.673 1 97.25 156 GLN A CA 1
ATOM 1168 C C . GLN A 1 156 ? -4.523 -9.258 0.204 1 97.25 156 GLN A C 1
ATOM 1170 O O . GLN A 1 156 ? -4.359 -8.047 0.024 1 97.25 156 GLN A O 1
ATOM 1175 N N . PHE A 1 157 ? -3.58 -10.125 -0.045 1 96.94 157 PHE A N 1
ATOM 1176 C CA . PHE A 1 157 ? -2.289 -9.711 -0.585 1 96.94 157 PHE A CA 1
ATOM 1177 C C . PHE A 1 157 ? -2.449 -9.117 -1.979 1 96.94 157 PHE A C 1
ATOM 1179 O O . PHE A 1 157 ? -1.874 -8.07 -2.285 1 96.94 157 PHE A O 1
ATOM 1186 N N . ILE A 1 158 ? -3.199 -9.781 -2.801 1 95.31 158 ILE A N 1
ATOM 1187 C CA . ILE A 1 158 ? -3.389 -9.352 -4.18 1 95.31 158 ILE A CA 1
ATOM 1188 C C . ILE A 1 158 ? -4.074 -7.984 -4.203 1 95.31 158 ILE A C 1
ATOM 1190 O O . ILE A 1 158 ? -3.645 -7.078 -4.922 1 95.31 158 ILE A O 1
ATOM 1194 N N . LEU A 1 159 ? -5.113 -7.812 -3.367 1 94.94 159 LEU A N 1
ATOM 1195 C CA . LEU A 1 159 ? -5.812 -6.535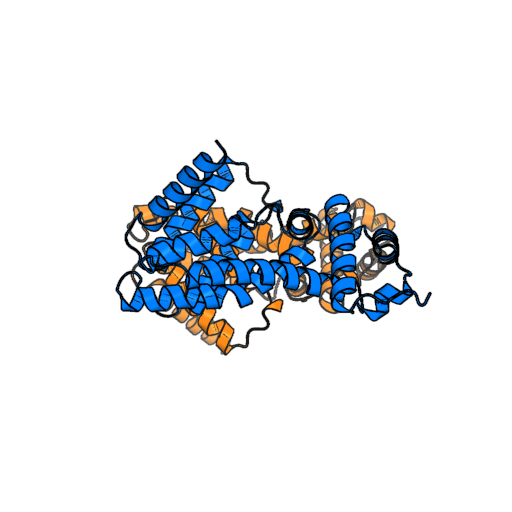 -3.291 1 94.94 159 LEU A CA 1
ATOM 1196 C C . LEU A 1 159 ? -4.887 -5.438 -2.779 1 94.94 159 LEU A C 1
ATOM 1198 O O . LEU A 1 159 ? -4.895 -4.32 -3.301 1 94.94 159 LEU A O 1
ATOM 1202 N N . ALA A 1 160 ? -4.098 -5.766 -1.768 1 95 160 ALA A N 1
ATOM 1203 C CA . ALA A 1 160 ? -3.152 -4.805 -1.202 1 95 160 ALA A CA 1
ATOM 1204 C C . ALA A 1 160 ? -2.131 -4.359 -2.246 1 95 160 ALA A C 1
ATOM 1206 O O . ALA A 1 160 ? -1.887 -3.16 -2.412 1 95 160 ALA A O 1
ATOM 1207 N N . GLY A 1 161 ? -1.532 -5.301 -2.955 1 94.94 161 GLY A N 1
ATOM 1208 C CA . GLY A 1 161 ? -0.563 -4.984 -3.992 1 94.94 161 GLY A CA 1
ATOM 1209 C C . GLY A 1 161 ? -1.142 -4.141 -5.113 1 94.94 161 GLY A C 1
ATOM 1210 O O . GLY A 1 161 ? 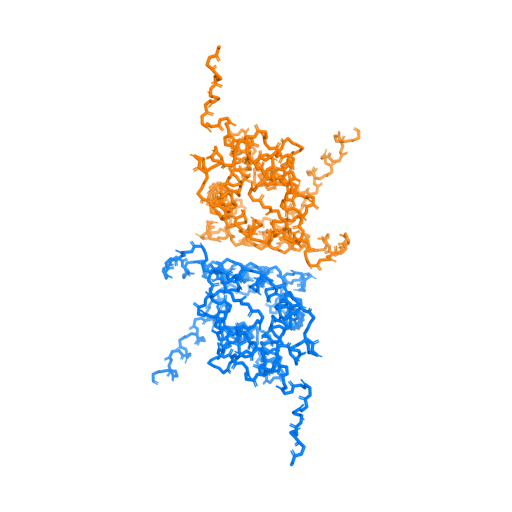-0.511 -3.184 -5.566 1 94.94 161 GLY A O 1
ATOM 1211 N N . GLN A 1 162 ? -2.326 -4.535 -5.527 1 91.25 162 GLN A N 1
ATOM 1212 C CA . GLN A 1 162 ? -2.988 -3.795 -6.598 1 91.25 162 GLN A CA 1
ATOM 1213 C C . GLN A 1 162 ? -3.316 -2.369 -6.16 1 91.25 162 GLN A C 1
ATOM 1215 O O . GLN A 1 162 ? -3.051 -1.414 -6.891 1 91.25 162 GLN A O 1
ATOM 1220 N N . ALA A 1 163 ? -3.869 -2.262 -4.973 1 90.69 163 ALA A N 1
ATOM 1221 C CA . ALA A 1 163 ? -4.27 -0.955 -4.461 1 90.69 163 ALA A CA 1
ATOM 1222 C C . ALA A 1 163 ? -3.066 -0.023 -4.336 1 90.69 163 ALA A C 1
ATOM 1224 O O . ALA A 1 163 ? -3.143 1.151 -4.707 1 90.69 163 ALA A O 1
ATOM 1225 N N . PHE A 1 164 ? -2.021 -0.547 -3.928 1 91.94 164 PHE A N 1
ATOM 1226 C CA . PHE A 1 164 ? -0.86 0.302 -3.689 1 91.94 164 PHE A CA 1
ATOM 1227 C C . PHE A 1 164 ? -0.098 0.552 -4.984 1 91.94 164 PHE A C 1
ATOM 1229 O O . PHE A 1 164 ? 0.204 1.699 -5.324 1 91.94 164 PHE A O 1
ATOM 1236 N N . LEU A 1 165 ? 0.203 -0.428 -5.742 1 93.19 165 LEU A N 1
ATOM 1237 C CA . LEU A 1 165 ? 1.078 -0.309 -6.902 1 93.19 165 LEU A CA 1
ATOM 1238 C C . LEU A 1 165 ? 0.347 0.347 -8.07 1 93.19 165 LEU A C 1
ATOM 1240 O O . LEU A 1 165 ? 0.905 1.209 -8.75 1 93.19 165 LEU A O 1
ATOM 1244 N N . LEU A 1 166 ? -0.877 -0.067 -8.281 1 88.62 166 LEU A N 1
ATOM 1245 C CA . LEU A 1 166 ? -1.586 0.385 -9.469 1 88.62 166 LEU A CA 1
ATOM 1246 C C . LEU A 1 166 ? -2.529 1.536 -9.133 1 88.62 166 LEU A C 1
ATOM 1248 O O . LEU A 1 166 ? -2.848 2.355 -10 1 88.62 166 LEU A O 1
ATOM 1252 N N . GLY A 1 167 ? -2.922 1.658 -7.93 1 84.88 167 GLY A N 1
ATOM 1253 C CA . GLY A 1 167 ? -3.889 2.674 -7.547 1 84.88 167 GLY A CA 1
ATOM 1254 C C . GLY A 1 167 ? -3.242 3.947 -7.027 1 84.88 167 GLY A C 1
ATOM 1255 O O . GLY A 1 167 ? -3.91 4.973 -6.887 1 84.88 167 GLY A O 1
ATOM 1256 N N . ASN A 1 168 ? -1.999 3.916 -6.758 1 87.25 168 ASN A N 1
ATOM 1257 C CA . ASN A 1 168 ? -1.308 5.062 -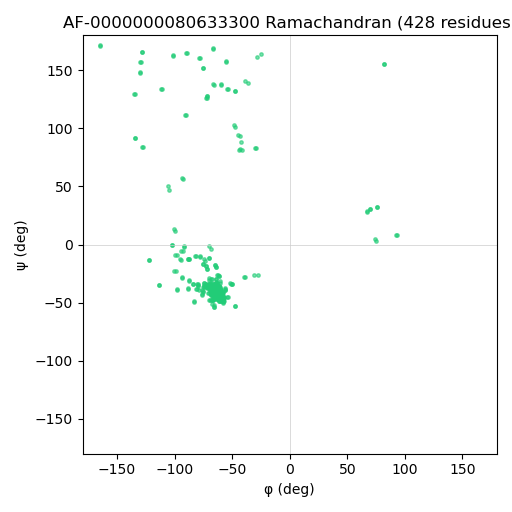6.18 1 87.25 168 ASN A CA 1
ATOM 1258 C C . ASN A 1 168 ? -0.72 5.965 -7.262 1 87.25 168 ASN A C 1
ATOM 1260 O O . ASN A 1 168 ? 0.257 5.602 -7.918 1 87.25 168 ASN A O 1
ATOM 1264 N N . PRO A 1 169 ? -1.244 7.125 -7.414 1 85.31 169 PRO A N 1
ATOM 1265 C CA . PRO A 1 169 ? -0.791 8.016 -8.484 1 85.31 169 PRO A CA 1
ATOM 1266 C C . PRO A 1 169 ? 0.615 8.562 -8.242 1 85.31 169 PRO A C 1
ATOM 1268 O O . PRO A 1 169 ? 1.238 9.102 -9.156 1 85.31 169 PRO A O 1
ATOM 1271 N N . ARG A 1 170 ? 1.114 8.391 -7.109 1 88.75 170 ARG A N 1
ATOM 1272 C CA . ARG A 1 170 ? 2.402 8.984 -6.77 1 88.75 170 ARG A CA 1
ATOM 1273 C C . ARG A 1 170 ? 3.549 8.227 -7.426 1 88.75 170 ARG A C 1
ATOM 1275 O O . ARG A 1 170 ? 4.676 8.719 -7.484 1 88.75 170 ARG A O 1
ATOM 1282 N N . PHE A 1 171 ? 3.328 7.043 -7.875 1 92.06 171 PHE A N 1
ATOM 1283 C CA . PHE A 1 171 ? 4.355 6.336 -8.633 1 92.06 171 PHE A CA 1
ATOM 1284 C C . PHE A 1 171 ? 4.66 7.055 -9.938 1 92.06 171 PHE A C 1
ATOM 1286 O O . PHE A 1 171 ? 5.762 6.938 -10.477 1 92.06 171 PHE A O 1
ATOM 1293 N N . GLY A 1 172 ? 3.65 7.738 -10.461 1 90.19 172 GLY A N 1
ATOM 1294 C CA . GLY A 1 172 ? 3.848 8.523 -11.664 1 90.19 172 GLY A CA 1
ATOM 1295 C C . GLY A 1 172 ? 4.062 7.676 -12.906 1 90.19 172 GLY A C 1
ATOM 1296 O O . GLY A 1 172 ? 4.777 8.078 -13.82 1 90.19 172 GLY A O 1
ATOM 1297 N N . TRP A 1 173 ? 3.49 6.551 -12.922 1 92.25 173 TRP A N 1
ATOM 1298 C CA . TRP A 1 173 ? 3.641 5.664 -14.07 1 92.25 173 TRP A CA 1
ATOM 1299 C C . TRP A 1 173 ? 2.973 6.262 -15.305 1 92.25 173 TRP A C 1
ATOM 1301 O O . TRP A 1 173 ? 1.873 6.812 -15.219 1 92.25 173 TRP A O 1
ATOM 1311 N N . SER A 1 174 ? 3.652 6.152 -16.453 1 94.25 174 SER A N 1
ATOM 1312 C CA . SER A 1 174 ? 2.988 6.398 -17.734 1 94.25 174 SER A CA 1
ATOM 1313 C C . SER A 1 174 ? 1.929 5.34 -18.016 1 94.25 174 SER A C 1
ATOM 1315 O O . SER A 1 174 ? 1.858 4.324 -17.328 1 94.25 174 SER A O 1
ATOM 1317 N N . GLN A 1 175 ? 1.101 5.57 -19.016 1 91.62 175 GLN A N 1
ATOM 1318 C CA . GLN A 1 175 ? 0.087 4.594 -19.406 1 91.62 175 GLN A CA 1
ATOM 1319 C C . GLN A 1 175 ? 0.724 3.256 -19.781 1 91.62 175 GLN A C 1
ATOM 1321 O O . GLN A 1 175 ? 0.228 2.197 -19.391 1 91.62 175 GLN A O 1
ATOM 1326 N N . ASP A 1 176 ? 1.791 3.334 -20.469 1 93.88 176 ASP A N 1
ATOM 1327 C CA . ASP A 1 176 ? 2.486 2.117 -20.891 1 93.88 176 ASP A CA 1
ATOM 1328 C C . ASP A 1 176 ? 3.066 1.384 -19.672 1 93.88 176 ASP A C 1
ATOM 1330 O O . ASP A 1 176 ? 2.959 0.16 -19.578 1 93.88 176 ASP A O 1
ATOM 1334 N N . GLU A 1 177 ? 3.668 2.135 -18.781 1 93.69 177 GLU A N 1
ATOM 1335 C CA . GLU A 1 177 ? 4.234 1.545 -17.578 1 93.69 177 GLU A CA 1
ATOM 1336 C C . GLU A 1 177 ? 3.148 0.899 -16.719 1 93.69 177 GLU A C 1
ATOM 1338 O O . GLU A 1 177 ? 3.35 -0.181 -16.156 1 93.69 177 GLU A O 1
ATOM 1343 N N . HIS A 1 178 ? 2.045 1.6 -16.625 1 92.31 178 HIS A N 1
ATOM 1344 C CA . HIS A 1 178 ? 0.901 1.068 -15.898 1 92.31 178 HIS A CA 1
ATOM 1345 C C . HIS A 1 178 ? 0.4 -0.23 -16.516 1 92.31 178 HIS A C 1
ATOM 1347 O O . HIS A 1 178 ? 0.094 -1.188 -15.805 1 92.31 178 HIS A O 1
ATOM 1353 N N . GLY A 1 179 ? 0.315 -0.266 -17.812 1 89.81 179 GLY A N 1
ATOM 1354 C CA . GLY A 1 179 ? -0.13 -1.453 -18.531 1 89.81 179 GLY A CA 1
ATOM 1355 C C . GLY A 1 179 ? 0.768 -2.654 -18.312 1 89.81 179 GLY A C 1
ATOM 1356 O O . GLY A 1 179 ? 0.283 -3.773 -18.125 1 89.81 179 GLY A O 1
ATOM 1357 N N . MET A 1 180 ? 2.053 -2.43 -18.297 1 92.31 180 MET A N 1
ATOM 1358 C CA . MET A 1 180 ? 3.012 -3.502 -18.062 1 92.31 180 MET A CA 1
ATOM 1359 C C . MET A 1 180 ? 2.82 -4.094 -16.656 1 92.31 180 MET A C 1
ATOM 1361 O O . MET A 1 180 ? 2.805 -5.316 -16.5 1 92.31 180 MET A O 1
ATOM 1365 N N . ARG A 1 181 ? 2.637 -3.258 -15.727 1 93.75 181 ARG A N 1
ATOM 1366 C CA . ARG A 1 181 ? 2.492 -3.705 -14.344 1 93.75 181 ARG A CA 1
ATOM 1367 C C . ARG A 1 181 ? 1.141 -4.375 -14.125 1 93.75 181 ARG A C 1
ATOM 1369 O O . ARG A 1 181 ? 1.03 -5.32 -13.344 1 93.75 181 ARG A O 1
ATOM 1376 N N . LEU A 1 182 ? 0.144 -3.891 -14.812 1 90.38 182 LEU A N 1
ATOM 1377 C CA . LEU A 1 182 ? -1.16 -4.543 -14.758 1 90.38 182 LEU A CA 1
ATOM 1378 C C . LEU A 1 182 ? -1.081 -5.965 -15.305 1 90.38 182 LEU A C 1
ATOM 1380 O O . LEU A 1 182 ? -1.615 -6.898 -14.703 1 90.38 182 LEU A O 1
ATOM 1384 N N . MET A 1 183 ? -0.417 -6.145 -16.438 1 90.19 183 MET A N 1
ATOM 1385 C CA . MET A 1 183 ? -0.271 -7.461 -17.047 1 90.19 183 MET A CA 1
ATOM 1386 C C . MET A 1 183 ? 0.497 -8.406 -16.125 1 90.19 183 MET A C 1
ATOM 1388 O O . MET A 1 183 ? 0.11 -9.562 -15.945 1 90.19 183 MET A O 1
ATOM 1392 N N . ALA A 1 184 ? 1.541 -7.914 -15.586 1 92.5 184 ALA A N 1
ATOM 1393 C CA . ALA A 1 184 ? 2.312 -8.727 -14.641 1 92.5 184 ALA A CA 1
ATOM 1394 C C . ALA A 1 184 ? 1.466 -9.117 -13.438 1 92.5 184 ALA A C 1
ATOM 1396 O O . ALA A 1 184 ? 1.596 -10.227 -12.914 1 92.5 184 ALA A O 1
ATOM 1397 N N . THR A 1 185 ? 0.62 -8.18 -12.992 1 91.19 185 THR A N 1
ATOM 1398 C CA . THR A 1 185 ? -0.266 -8.445 -11.867 1 91.19 185 THR A CA 1
ATOM 1399 C C . THR A 1 185 ? -1.254 -9.555 -12.203 1 91.19 185 THR A C 1
ATOM 1401 O O . THR A 1 185 ? -1.494 -10.445 -11.383 1 91.19 185 THR A O 1
ATOM 1404 N N . LEU A 1 186 ? -1.794 -9.539 -13.352 1 89.94 186 LEU A N 1
ATOM 1405 C CA . LEU A 1 186 ? -2.742 -10.562 -13.773 1 89.94 186 LEU A CA 1
ATOM 1406 C C . LEU A 1 186 ? -2.07 -11.93 -13.844 1 89.94 186 LEU A C 1
ATOM 1408 O O . LEU A 1 186 ? -2.641 -12.93 -13.406 1 89.94 186 LEU A O 1
ATOM 1412 N N . ARG A 1 187 ? -0.879 -11.961 -14.375 1 92.44 187 ARG A N 1
ATOM 1413 C CA . ARG A 1 187 ? -0.147 -13.227 -14.469 1 92.44 187 ARG A CA 1
ATOM 1414 C C . ARG A 1 187 ? 0.208 -13.75 -13.078 1 92.44 187 ARG A C 1
ATOM 1416 O O . ARG A 1 187 ? 0.095 -14.945 -12.812 1 92.44 187 ARG A O 1
ATOM 1423 N N . LEU A 1 188 ? 0.655 -12.828 -12.273 1 94.06 188 LEU A N 1
ATOM 1424 C CA . LEU A 1 188 ? 0.971 -13.195 -10.891 1 94.06 188 LEU A CA 1
ATOM 1425 C C . LEU A 1 188 ? -0.262 -13.742 -10.18 1 94.06 188 LEU A C 1
ATOM 1427 O O . LEU A 1 188 ? -0.179 -14.734 -9.461 1 94.06 188 LEU A O 1
ATOM 1431 N N . THR A 1 189 ? -1.395 -13.086 -10.367 1 93.25 189 THR A N 1
ATOM 1432 C CA . THR A 1 189 ? -2.641 -13.523 -9.75 1 93.25 189 THR A CA 1
ATOM 1433 C C . THR A 1 189 ? -3.021 -14.922 -10.227 1 93.25 189 THR A C 1
ATOM 1435 O O . THR A 1 189 ? -3.42 -15.773 -9.422 1 93.25 189 THR A O 1
ATOM 1438 N N . GLU A 1 190 ? -2.863 -15.195 -11.492 1 93.44 190 GLU A N 1
ATOM 1439 C CA . GLU A 1 190 ? -3.139 -16.516 -12.055 1 93.44 190 GLU A CA 1
ATOM 1440 C C . GLU A 1 190 ? -2.283 -17.594 -11.383 1 93.44 190 GLU A C 1
ATOM 1442 O O . GLU A 1 190 ? -2.795 -18.641 -10.969 1 93.44 190 GLU A O 1
ATOM 1447 N N . ARG A 1 191 ? -1.041 -17.328 -11.273 1 94.25 191 ARG A N 1
ATOM 1448 C CA . ARG A 1 191 ? -0.115 -18.281 -10.664 1 94.25 191 ARG A CA 1
ATOM 1449 C C . ARG A 1 191 ? -0.412 -18.469 -9.18 1 94.25 191 ARG A C 1
ATOM 1451 O O . ARG A 1 191 ? -0.407 -19.594 -8.68 1 94.25 191 ARG A O 1
ATOM 1458 N N . ALA A 1 192 ? -0.656 -17.344 -8.523 1 95 192 ALA A N 1
ATOM 1459 C CA . ALA A 1 192 ? -0.931 -17.391 -7.086 1 95 192 ALA A CA 1
ATOM 1460 C C . ALA A 1 192 ? -2.17 -18.234 -6.793 1 95 192 ALA A C 1
ATOM 1462 O O . ALA A 1 192 ? -2.232 -18.922 -5.773 1 95 192 ALA A O 1
ATOM 1463 N N . LEU A 1 193 ? -3.135 -18.203 -7.719 1 95.56 193 LEU A N 1
ATOM 1464 C CA . LEU A 1 193 ? -4.406 -18.875 -7.488 1 95.56 193 LEU A CA 1
ATOM 1465 C C . LEU A 1 193 ? -4.383 -20.297 -8.055 1 95.56 193 LEU A C 1
ATOM 1467 O O . LEU A 1 193 ? -5.32 -21.062 -7.848 1 95.56 193 LEU A O 1
ATOM 1471 N N . GLY A 1 194 ? -3.332 -20.641 -8.727 1 94.56 194 GLY A N 1
ATOM 1472 C CA . GLY A 1 194 ? -3.279 -21.938 -9.383 1 94.56 194 GLY A CA 1
ATOM 1473 C C . GLY A 1 194 ? -4.266 -22.078 -10.531 1 94.56 194 GLY A C 1
ATOM 1474 O O . GLY A 1 194 ? -4.82 -23.156 -10.758 1 94.56 194 GLY A O 1
ATOM 1475 N N . ALA A 1 195 ? -4.586 -20.969 -11.141 1 92.75 195 ALA A N 1
ATOM 1476 C CA . ALA A 1 195 ? -5.484 -20.953 -12.297 1 92.75 195 ALA A CA 1
ATOM 1477 C C . ALA A 1 195 ? -4.754 -21.391 -13.562 1 92.75 195 ALA A C 1
ATOM 1479 O O . ALA A 1 195 ? -3.52 -21.375 -13.609 1 92.75 195 ALA A O 1
ATOM 1480 N N . ARG A 1 196 ? -5.57 -21.781 -14.5 1 89.44 196 ARG A N 1
ATOM 1481 C CA . ARG A 1 196 ? -4.988 -22.141 -15.789 1 89.44 196 ARG A CA 1
ATOM 1482 C C . ARG A 1 196 ? -4.246 -20.953 -16.391 1 89.44 196 ARG A C 1
ATOM 1484 O O . ARG A 1 196 ? -4.73 -19.812 -16.344 1 89.44 196 ARG A O 1
ATOM 1491 N N . PRO A 1 197 ? -3.074 -21.25 -16.953 1 87.56 197 PRO A N 1
ATOM 1492 C CA . PRO A 1 197 ? -2.312 -20.156 -17.578 1 87.56 197 PRO A CA 1
ATOM 1493 C C . PRO A 1 197 ? -3.127 -19.375 -18.609 1 87.56 197 PRO A C 1
ATOM 1495 O O . PRO A 1 197 ? -3.902 -19.969 -19.359 1 87.56 197 PRO A O 1
ATOM 1498 N N . ASP A 1 198 ? -3.062 -18.062 -18.531 1 86.81 198 ASP A N 1
ATOM 1499 C CA 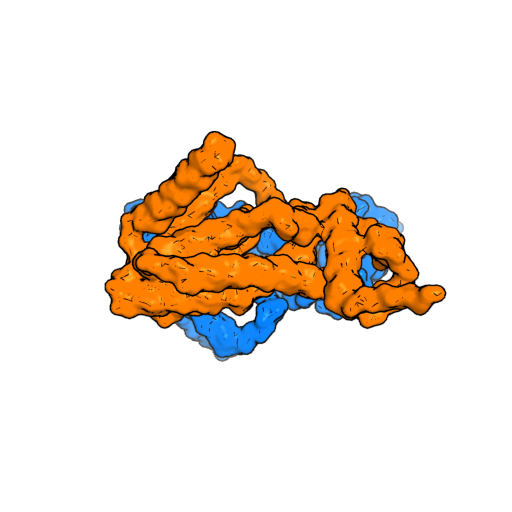. ASP A 1 198 ? -3.611 -17.094 -19.484 1 86.81 198 ASP A CA 1
ATOM 1500 C C . ASP A 1 198 ? -5.129 -17 -19.359 1 86.81 198 ASP A C 1
ATOM 1502 O O . ASP A 1 198 ? -5.789 -16.359 -20.172 1 86.81 198 ASP A O 1
ATOM 1506 N N . SER A 1 199 ? -5.66 -17.719 -18.359 1 84.25 199 SER A N 1
ATOM 1507 C CA . SER A 1 199 ? -7.109 -17.688 -18.219 1 84.25 199 SER A CA 1
ATOM 1508 C C . SER A 1 199 ? -7.594 -16.328 -17.734 1 84.25 199 SER A C 1
ATOM 1510 O O . SER A 1 199 ? -8.484 -15.719 -18.328 1 84.25 199 SER A O 1
ATOM 1512 N N . LEU A 1 200 ? -6.938 -15.805 -16.672 1 81.88 200 LEU A N 1
ATOM 1513 C CA . LEU A 1 200 ? -7.352 -14.523 -16.125 1 81.88 200 LEU A CA 1
ATOM 1514 C C . LEU A 1 200 ? -7.016 -13.383 -17.078 1 81.88 200 LEU A C 1
ATOM 1516 O O . LEU A 1 200 ? -7.812 -12.461 -17.266 1 81.88 200 LEU A O 1
ATOM 1520 N N . VAL A 1 201 ? -5.867 -13.453 -17.656 1 82.06 201 VAL A N 1
ATOM 1521 C CA . VAL A 1 201 ? -5.434 -12.438 -18.609 1 82.06 201 VAL A CA 1
ATOM 1522 C C . VAL A 1 201 ? -6.434 -12.344 -19.766 1 82.06 201 VAL A C 1
ATOM 1524 O O . VAL A 1 201 ? -6.887 -11.258 -20.109 1 82.06 201 VAL A O 1
ATOM 1527 N N . SER A 1 202 ? -6.801 -13.477 -20.297 1 83.56 202 SER A N 1
ATOM 1528 C CA . SER A 1 202 ? -7.73 -13.523 -21.422 1 83.56 202 SER A CA 1
ATOM 1529 C C . SER A 1 202 ? -9.109 -13.016 -21.016 1 83.56 202 SER A C 1
ATOM 1531 O O . SER A 1 202 ? -9.742 -12.273 -21.766 1 83.56 202 SER A O 1
ATOM 1533 N N . ALA A 1 203 ? -9.516 -13.391 -19.859 1 80.44 203 ALA A N 1
ATOM 1534 C CA . ALA A 1 203 ? -10.82 -12.961 -19.375 1 80.44 203 ALA A CA 1
ATOM 1535 C C . ALA A 1 203 ? -10.852 -11.453 -19.141 1 80.44 203 ALA A C 1
ATOM 1537 O O . ALA A 1 203 ? -11.836 -10.781 -19.469 1 80.44 203 ALA A O 1
ATOM 1538 N N . PHE A 1 204 ? -9.797 -10.938 -18.547 1 78.62 204 PHE A N 1
ATOM 1539 C CA . PHE A 1 204 ? -9.703 -9.508 -18.281 1 78.62 204 PHE A CA 1
ATOM 1540 C C . PHE A 1 204 ? -9.711 -8.711 -19.578 1 78.62 204 PHE A C 1
ATOM 1542 O O . PHE A 1 204 ? -10.406 -7.707 -19.703 1 78.62 204 PHE A O 1
ATOM 1549 N N . LEU A 1 205 ? -8.969 -9.148 -20.547 1 77.56 205 LEU A N 1
ATOM 1550 C CA . LEU A 1 205 ? -8.914 -8.492 -21.844 1 77.56 205 LEU A CA 1
ATOM 1551 C C . LEU A 1 205 ? -10.273 -8.531 -22.531 1 77.56 205 LEU A C 1
ATOM 1553 O O . LEU A 1 205 ? -10.672 -7.574 -23.203 1 77.56 205 LEU A O 1
ATOM 1557 N N . ALA A 1 206 ? -10.969 -9.586 -22.344 1 76.25 206 ALA A N 1
ATOM 1558 C CA . ALA A 1 206 ? -12.312 -9.719 -22.922 1 76.25 206 ALA A CA 1
ATOM 1559 C C . ALA A 1 206 ? -13.273 -8.711 -22.297 1 76.25 206 ALA A C 1
ATOM 1561 O O . ALA A 1 206 ? -14.102 -8.117 -22.984 1 76.25 206 ALA A O 1
ATOM 1562 N N . VAL A 1 207 ? -13.125 -8.555 -21 1 70 207 VAL A N 1
ATOM 1563 C CA . VAL A 1 207 ? -13.977 -7.613 -20.281 1 70 207 VAL A CA 1
ATOM 1564 C C . VAL A 1 207 ? -13.656 -6.188 -20.734 1 70 207 VAL A C 1
ATOM 1566 O O . VAL A 1 207 ? -14.57 -5.379 -20.938 1 70 207 VAL A O 1
ATOM 1569 N N . LEU A 1 208 ? -12.367 -5.848 -20.859 1 68.31 208 LEU A N 1
ATOM 1570 C CA . LEU A 1 208 ? -11.961 -4.512 -21.281 1 68.31 208 LEU A CA 1
ATOM 1571 C C . LEU A 1 208 ? -12.43 -4.227 -22.703 1 68.31 208 LEU A C 1
ATOM 1573 O O . LEU A 1 208 ? -12.828 -3.104 -23.016 1 68.31 208 LEU A O 1
ATOM 1577 N N . ALA A 1 209 ? -12.227 -5.301 -23.5 1 66.69 209 ALA A N 1
ATOM 1578 C CA . ALA A 1 209 ? -12.672 -5.168 -24.891 1 66.69 209 ALA A CA 1
ATOM 1579 C C . ALA A 1 209 ? -14.188 -5 -24.953 1 66.69 209 ALA A C 1
ATOM 1581 O O . ALA A 1 209 ? -14.703 -4.273 -25.812 1 66.69 209 ALA A O 1
ATOM 1582 N N . GLY A 1 210 ? -14.852 -5.742 -24.188 1 57.88 210 GLY A N 1
ATOM 1583 C CA . GLY A 1 210 ? -16.297 -5.625 -24.156 1 57.88 210 GLY A CA 1
ATOM 1584 C C . GLY A 1 210 ? -16.781 -4.32 -23.547 1 57.88 210 GLY A C 1
ATOM 1585 O O . GLY A 1 210 ? -17.812 -3.781 -23.953 1 57.88 210 GLY A O 1
ATOM 1586 N N . ALA A 1 211 ? -16.172 -3.967 -22.5 1 53.88 211 ALA A N 1
ATOM 1587 C CA . ALA A 1 211 ? -16.516 -2.674 -21.922 1 53.88 211 ALA A CA 1
ATOM 1588 C C . ALA A 1 211 ? -16.266 -1.537 -22.906 1 53.88 211 ALA A C 1
ATOM 1590 O O . ALA A 1 211 ? -16.969 -0.524 -22.875 1 53.88 211 ALA A O 1
ATOM 1591 N N . GLY A 1 212 ? -15.062 -1.475 -23.562 1 46 212 GLY A N 1
ATOM 1592 C CA . GLY A 1 212 ? -14.891 -0.498 -24.625 1 46 212 GLY A CA 1
ATOM 1593 C C . GLY A 1 212 ? -16.016 -0.528 -25.641 1 46 212 GLY A C 1
ATOM 1594 O O . GLY A 1 212 ? -16.219 0.442 -26.375 1 46 212 GLY A O 1
ATOM 1595 N N . ARG A 1 213 ? -16.578 -1.626 -25.938 1 41.44 213 ARG A N 1
ATOM 1596 C CA . ARG A 1 213 ? -17.672 -1.675 -26.906 1 41.44 213 ARG A CA 1
ATOM 1597 C C . ARG A 1 213 ? -18.922 -0.983 -26.359 1 41.44 213 ARG A C 1
ATOM 1599 O O . ARG A 1 213 ? -19.766 -0.536 -27.125 1 41.44 213 ARG A O 1
ATOM 1606 N N . VAL A 1 214 ? -19.109 -0.98 -25.188 1 35.97 214 VAL A N 1
ATOM 1607 C CA . VAL A 1 214 ? -20.297 -0.287 -24.703 1 35.97 214 VAL A CA 1
ATOM 1608 C C . VAL A 1 214 ? -20.109 1.223 -24.828 1 35.97 214 VAL A C 1
ATOM 1610 O O . VAL A 1 214 ? -21.062 1.991 -24.703 1 35.97 214 VAL A O 1
ATOM 1613 N N . GLN A 1 215 ? -18.922 1.701 -24.578 1 35.69 215 GLN A N 1
ATOM 1614 C CA . GLN A 1 215 ? -18.734 3.139 -24.75 1 35.69 215 GLN A CA 1
ATOM 1615 C C . GLN A 1 215 ? -18.688 3.516 -26.234 1 35.69 215 GLN A C 1
ATOM 1617 O O . GLN A 1 215 ? -18.5 4.684 -26.578 1 35.69 215 GLN A O 1
ATOM 1622 N N . SER A 1 216 ? -18.531 2.537 -27.125 1 29.36 216 SER A N 1
ATOM 1623 C CA . SER A 1 216 ? -18.781 2.982 -28.5 1 29.36 216 SER A CA 1
ATOM 1624 C C . SER A 1 216 ? -20.266 2.865 -28.859 1 29.36 216 SER A C 1
ATOM 1626 O O . SER A 1 216 ? -20.922 1.897 -28.484 1 29.36 216 SER A O 1
ATOM 1628 N N . MET B 1 1 ? 36.031 32.062 17.328 1 36.69 1 MET B N 1
ATOM 1629 C CA . MET B 1 1 ? 36.25 30.812 16.594 1 36.69 1 MET B CA 1
ATOM 1630 C C . MET B 1 1 ? 35.094 30.531 15.641 1 36.69 1 MET B C 1
ATOM 1632 O O . MET B 1 1 ? 33.938 30.641 16.016 1 36.69 1 MET B O 1
ATOM 1636 N N . PRO B 1 2 ? 35.125 30.734 14.32 1 41.34 2 PRO B N 1
ATOM 1637 C CA . PRO B 1 2 ? 34 30.625 13.391 1 41.34 2 PRO B CA 1
ATOM 1638 C C . PRO B 1 2 ? 33.188 29.359 13.586 1 41.34 2 PRO B C 1
ATOM 1640 O O . PRO B 1 2 ? 33.719 28.328 14.016 1 41.34 2 PRO B O 1
ATOM 1643 N N . ARG B 1 3 ? 32.062 29.391 14.227 1 46.03 3 ARG B N 1
ATOM 1644 C CA . ARG B 1 3 ? 31.219 28.203 14.375 1 46.03 3 ARG B CA 1
ATOM 1645 C C . ARG B 1 3 ? 31.391 27.266 13.195 1 46.03 3 ARG B C 1
ATOM 1647 O O . ARG B 1 3 ? 31.094 27.625 12.055 1 46.03 3 ARG B O 1
ATOM 1654 N N . THR B 1 4 ? 32.281 26.422 13.047 1 47 4 THR B N 1
ATOM 1655 C CA . THR B 1 4 ? 32.625 25.469 12.016 1 47 4 THR B CA 1
ATOM 1656 C C . THR B 1 4 ? 31.391 24.75 11.477 1 47 4 THR B C 1
ATOM 1658 O O . THR B 1 4 ? 30.719 24.016 12.211 1 47 4 THR B O 1
ATOM 1661 N N . SER B 1 5 ? 30.672 25.359 10.555 1 51 5 SER B N 1
ATOM 1662 C CA . SER B 1 5 ? 29.484 24.875 9.852 1 51 5 SER B CA 1
ATOM 1663 C C . SER B 1 5 ? 29.672 23.438 9.398 1 51 5 SER B C 1
ATOM 1665 O O . SER B 1 5 ? 30.688 23.094 8.781 1 51 5 SER B O 1
ATOM 1667 N N . LYS B 1 6 ? 29.266 22.516 10.102 1 56.16 6 LYS B N 1
ATOM 1668 C CA . LYS B 1 6 ? 29.328 21.141 9.648 1 56.16 6 LYS B CA 1
ATOM 1669 C C . LYS B 1 6 ? 29 21.031 8.156 1 56.16 6 LYS B C 1
ATOM 1671 O O . LYS B 1 6 ? 28.234 21.859 7.629 1 56.16 6 LYS B O 1
ATOM 1676 N N . PRO B 1 7 ? 29.672 20.203 7.41 1 62.62 7 PRO B N 1
ATOM 1677 C CA . PRO B 1 7 ? 29.281 19.984 6.016 1 62.62 7 PRO B CA 1
ATOM 1678 C C . PRO B 1 7 ? 27.781 19.734 5.852 1 62.62 7 PRO B C 1
ATOM 1680 O O . PRO B 1 7 ? 27.156 19.156 6.75 1 62.62 7 PRO B O 1
ATOM 1683 N N . ALA B 1 8 ? 27.219 20.391 4.949 1 64.62 8 ALA B N 1
ATOM 1684 C CA . ALA B 1 8 ? 25.781 20.406 4.652 1 64.62 8 ALA B CA 1
ATOM 1685 C C . ALA B 1 8 ? 25.172 19.016 4.797 1 64.62 8 ALA B C 1
ATOM 1687 O O . ALA B 1 8 ? 24.062 18.859 5.316 1 64.62 8 ALA B O 1
ATOM 1688 N N . ASP B 1 9 ? 26 18.062 4.574 1 73.94 9 ASP B N 1
ATOM 1689 C CA . ASP B 1 9 ? 25.484 16.703 4.605 1 73.94 9 ASP B CA 1
ATOM 1690 C C . ASP B 1 9 ? 25.328 16.203 6.043 1 73.94 9 ASP B C 1
ATOM 1692 O O . ASP B 1 9 ? 24.328 15.562 6.375 1 73.94 9 ASP B O 1
ATOM 1696 N N . VAL B 1 10 ? 26.25 16.656 6.836 1 80.62 10 VAL B N 1
ATOM 1697 C CA . VAL B 1 10 ? 26.203 16.234 8.234 1 80.62 10 VAL B CA 1
ATOM 1698 C C . VAL B 1 10 ? 25.047 16.922 8.938 1 80.62 10 VAL B C 1
ATOM 1700 O O . VAL B 1 10 ? 24.281 16.281 9.664 1 80.62 10 VAL B O 1
ATOM 1703 N N . ARG B 1 11 ? 24.781 18.172 8.594 1 88.12 11 ARG B N 1
ATOM 1704 C CA . ARG B 1 11 ? 23.703 18.922 9.219 1 88.12 11 ARG B CA 1
ATOM 1705 C C . ARG B 1 11 ? 22.344 18.375 8.812 1 88.12 11 ARG B C 1
ATOM 1707 O O . ARG B 1 11 ? 21.438 18.266 9.641 1 88.12 11 ARG B O 1
ATOM 1714 N N . SER B 1 12 ? 22.266 18.047 7.633 1 91.62 12 SER B N 1
ATOM 1715 C CA . SER B 1 12 ? 21 17.469 7.152 1 91.62 12 SER B CA 1
ATOM 1716 C C . SER B 1 12 ? 20.672 16.172 7.891 1 91.62 12 SER B C 1
ATOM 1718 O O . SER B 1 12 ? 19.516 15.945 8.258 1 91.62 12 SER B O 1
ATOM 1720 N N . ALA B 1 13 ? 21.703 15.469 8.141 1 90.69 13 ALA B N 1
ATOM 1721 C CA . ALA B 1 13 ? 21.5 14.203 8.844 1 90.69 13 ALA B CA 1
ATOM 1722 C C . ALA B 1 13 ? 21.078 14.453 10.289 1 90.69 13 ALA B C 1
ATOM 1724 O O . ALA B 1 13 ? 20.234 13.727 10.82 1 90.69 13 ALA B O 1
ATOM 1725 N N . GLU B 1 14 ? 21.609 15.391 10.867 1 92.25 14 GLU B N 1
ATOM 1726 C CA . GLU B 1 14 ? 21.25 15.742 12.234 1 92.25 14 GLU B CA 1
ATOM 1727 C C . GLU B 1 14 ? 19.781 16.188 12.32 1 92.25 14 GLU B C 1
ATOM 1729 O O . GLU B 1 14 ? 19.078 15.805 13.25 1 92.25 14 GLU B O 1
ATOM 1734 N N . ILE B 1 15 ? 19.453 16.953 11.352 1 95.44 15 ILE B N 1
ATOM 1735 C CA . ILE B 1 15 ? 18.078 17.438 11.312 1 95.44 15 ILE B CA 1
ATOM 1736 C C . ILE B 1 15 ? 17.125 16.281 11.078 1 95.44 15 ILE B C 1
ATOM 1738 O O . ILE B 1 15 ? 16.094 16.172 11.75 1 95.44 15 ILE B O 1
ATOM 1742 N N . LEU B 1 16 ? 17.484 15.414 10.227 1 94.44 16 LEU B N 1
ATOM 1743 C CA . LEU B 1 16 ? 16.656 14.242 9.953 1 94.44 16 LEU B CA 1
ATOM 1744 C C . LEU B 1 16 ? 16.516 13.383 11.203 1 94.44 16 LEU B C 1
ATOM 1746 O O . LEU B 1 16 ? 15.414 12.914 11.516 1 94.44 16 LEU B O 1
ATOM 1750 N N . ASN B 1 17 ? 17.578 13.219 11.906 1 93.19 17 ASN B N 1
ATOM 1751 C CA . ASN B 1 17 ? 17.547 12.406 13.117 1 93.19 17 ASN B CA 1
ATOM 1752 C C . ASN B 1 17 ? 16.688 13.047 14.203 1 93.19 17 ASN B C 1
ATOM 1754 O O . ASN B 1 17 ? 15.945 12.359 14.906 1 93.19 17 ASN B O 1
ATOM 1758 N N . ALA B 1 18 ? 16.812 14.305 14.312 1 95.62 18 ALA B N 1
ATOM 1759 C CA . ALA B 1 18 ? 15.977 15.039 15.266 1 95.62 18 ALA B CA 1
ATOM 1760 C C . ALA B 1 18 ? 14.5 14.898 14.922 1 95.62 18 ALA B C 1
ATOM 1762 O O . ALA B 1 18 ? 13.672 14.641 15.805 1 95.62 18 ALA B O 1
ATOM 1763 N N . ALA B 1 19 ? 14.227 15.094 13.656 1 96.69 19 ALA B N 1
ATOM 1764 C CA . ALA B 1 19 ? 12.844 14.945 13.195 1 96.69 19 ALA B CA 1
ATOM 1765 C C . ALA B 1 19 ? 12.328 13.531 13.453 1 96.69 19 ALA B C 1
ATOM 1767 O O . ALA B 1 19 ? 11.219 13.352 13.953 1 96.69 19 ALA B O 1
ATOM 1768 N N . ALA B 1 20 ? 13.141 12.578 13.141 1 94.88 20 ALA B N 1
ATOM 1769 C CA . ALA B 1 20 ? 12.758 11.18 13.305 1 94.88 20 ALA B CA 1
ATOM 1770 C C . ALA B 1 20 ? 12.406 10.883 14.758 1 94.88 20 ALA B C 1
ATOM 1772 O O . ALA B 1 20 ? 11.422 10.18 15.039 1 94.88 20 ALA B O 1
ATOM 1773 N N . LYS B 1 21 ? 13.195 11.367 15.625 1 94.56 21 LYS B N 1
ATOM 1774 C CA . LYS B 1 21 ? 12.945 11.188 17.047 1 94.56 21 LYS B CA 1
ATOM 1775 C C . LYS B 1 21 ? 11.586 11.75 17.453 1 94.56 21 LYS B C 1
ATOM 1777 O O . LYS B 1 21 ? 10.812 11.094 18.156 1 94.56 21 LYS B O 1
ATOM 1782 N N . LEU B 1 22 ? 11.305 12.906 17 1 96.69 22 LEU B N 1
ATOM 1783 C CA . LEU B 1 22 ? 10.039 13.562 17.328 1 96.69 22 LEU B CA 1
ATOM 1784 C C . LEU B 1 22 ? 8.867 12.836 16.672 1 96.69 22 LEU B C 1
ATOM 1786 O O . LEU B 1 22 ? 7.82 12.656 17.297 1 96.69 22 LEU B O 1
ATOM 1790 N N . PHE B 1 23 ? 9.07 12.422 15.438 1 95.81 23 PHE B N 1
ATOM 1791 C CA . PHE B 1 23 ? 8.008 11.727 14.711 1 95.81 23 PHE B CA 1
ATOM 1792 C C . PHE B 1 23 ? 7.695 10.391 15.359 1 95.81 23 PHE B C 1
ATOM 1794 O O . PHE B 1 23 ? 6.543 9.945 15.352 1 95.81 23 PHE B O 1
ATOM 1801 N N . ARG B 1 24 ? 8.664 9.781 15.859 1 92.81 24 ARG B N 1
ATOM 1802 C CA . ARG B 1 24 ? 8.461 8.508 16.547 1 92.81 24 ARG B CA 1
ATOM 1803 C C . ARG B 1 24 ? 7.609 8.688 17.797 1 92.81 24 ARG B C 1
ATOM 1805 O O . ARG B 1 24 ? 6.766 7.848 18.094 1 92.81 24 ARG B O 1
ATOM 1812 N N . GLN B 1 25 ? 7.762 9.773 18.422 1 93.44 25 GLN B N 1
ATOM 1813 C CA . GLN B 1 25 ? 7.109 10.008 19.703 1 93.44 25 GLN B CA 1
ATOM 1814 C C . GLN B 1 25 ? 5.719 10.609 19.516 1 93.44 25 GLN B C 1
ATOM 1816 O O . GLN B 1 25 ? 4.777 10.242 20.219 1 93.44 25 GLN B O 1
ATOM 1821 N N . HIS B 1 26 ? 5.562 11.508 18.516 1 94.25 26 HIS B N 1
ATOM 1822 C CA . HIS B 1 26 ? 4.363 12.336 18.5 1 94.25 26 HIS B CA 1
ATOM 1823 C C . HIS B 1 26 ? 3.588 12.164 17.203 1 94.25 26 HIS B C 1
ATOM 1825 O O . HIS B 1 26 ? 2.42 12.547 17.109 1 94.25 26 HIS B O 1
ATOM 1831 N N . GLY B 1 27 ? 4.215 11.547 16.219 1 93.94 27 GLY B N 1
ATOM 1832 C CA . GLY B 1 27 ? 3.627 11.578 14.891 1 93.94 27 GLY B CA 1
ATOM 1833 C C . GLY B 1 27 ? 3.932 12.852 14.125 1 93.94 27 GLY B C 1
ATOM 1834 O O . GLY B 1 27 ? 4.098 13.914 14.727 1 93.94 27 GLY B O 1
ATOM 1835 N N . VAL B 1 28 ? 3.91 12.82 12.828 1 93.56 28 VAL B N 1
ATOM 1836 C CA . VAL B 1 28 ? 4.309 13.922 11.961 1 93.56 28 VAL B CA 1
ATOM 1837 C C . VAL B 1 28 ? 3.369 15.109 12.164 1 93.56 28 VAL B C 1
ATOM 1839 O O . VAL B 1 28 ? 3.816 16.25 12.258 1 93.56 28 VAL B O 1
ATOM 1842 N N . GLY B 1 29 ? 2.119 14.82 12.25 1 89.5 29 GLY B N 1
ATOM 1843 C CA . GLY B 1 29 ? 1.12 15.875 12.328 1 89.5 29 GLY B CA 1
ATOM 1844 C C . GLY B 1 29 ? 1.221 16.703 13.594 1 89.5 29 GLY B C 1
ATOM 1845 O O . GLY B 1 29 ? 0.697 17.812 13.656 1 89.5 29 GLY B O 1
ATOM 1846 N N . ALA B 1 30 ? 1.867 16.25 14.586 1 93.38 30 ALA B N 1
ATOM 1847 C CA . ALA B 1 30 ? 1.918 16.906 15.891 1 93.38 30 ALA B CA 1
ATOM 1848 C C . ALA B 1 30 ? 3.246 17.641 16.078 1 93.38 30 ALA B C 1
ATOM 1850 O O . ALA B 1 30 ? 3.504 18.203 17.156 1 93.38 30 ALA B O 1
ATOM 1851 N N . VAL B 1 31 ? 4.09 17.578 15.133 1 96.69 31 VAL B N 1
ATOM 1852 C CA . VAL B 1 31 ? 5.434 18.125 15.266 1 96.69 31 VAL B CA 1
ATOM 1853 C C . VAL B 1 31 ? 5.582 19.344 14.352 1 96.69 31 VAL B C 1
ATOM 1855 O O . VAL B 1 31 ? 5.168 19.312 13.195 1 96.69 31 VAL B O 1
ATOM 1858 N N . SER B 1 32 ? 6.152 20.438 14.883 1 96.75 32 SER B N 1
ATOM 1859 C CA . SER B 1 32 ? 6.402 21.641 14.094 1 96.75 32 SER B CA 1
ATOM 1860 C C . SER B 1 32 ? 7.867 21.734 13.688 1 96.75 32 SER B C 1
ATOM 1862 O O . SER B 1 32 ? 8.727 21.062 14.258 1 96.75 32 SER B O 1
ATOM 1864 N N . ILE B 1 33 ? 8.094 22.562 12.711 1 97.19 33 ILE B N 1
ATOM 1865 C CA . ILE B 1 33 ? 9.461 22.797 12.273 1 97.19 33 ILE B CA 1
ATOM 1866 C C . ILE B 1 33 ? 10.258 23.453 13.398 1 97.19 33 ILE B C 1
ATOM 1868 O O . ILE B 1 33 ? 11.445 23.156 13.578 1 97.19 33 ILE B O 1
ATOM 1872 N N . ASP B 1 34 ? 9.562 24.266 14.172 1 97.56 34 ASP B N 1
ATOM 1873 C CA . ASP B 1 34 ? 10.219 24.891 15.32 1 97.56 34 ASP B CA 1
ATOM 1874 C C . ASP B 1 34 ? 10.711 23.828 16.312 1 97.56 34 ASP B C 1
ATOM 1876 O O . ASP B 1 34 ? 11.828 23.922 16.812 1 97.56 34 ASP B O 1
ATOM 1880 N N . GLN B 1 35 ? 9.984 22.844 16.609 1 97.94 35 GLN B N 1
ATOM 1881 C CA . GLN B 1 35 ? 10.352 21.766 17.516 1 97.94 35 GLN B CA 1
ATOM 1882 C C . GLN B 1 35 ? 11.523 20.953 16.969 1 97.94 35 GLN B C 1
ATOM 1884 O O . GLN B 1 35 ? 12.422 20.562 17.719 1 97.94 35 GLN B O 1
ATOM 1889 N N . ILE B 1 36 ? 11.508 20.75 15.672 1 97.94 36 ILE B N 1
ATOM 1890 C CA . ILE B 1 36 ? 12.578 20 15.031 1 97.94 36 ILE B CA 1
ATOM 1891 C C . ILE B 1 36 ? 13.891 20.781 15.133 1 97.94 36 ILE B C 1
ATOM 1893 O O . ILE B 1 36 ? 14.93 20.219 15.484 1 97.94 36 ILE B O 1
ATOM 1897 N N . ALA B 1 37 ? 13.805 22.062 14.812 1 97.38 37 ALA B N 1
ATOM 1898 C CA . ALA B 1 37 ? 14.984 22.922 14.906 1 97.38 37 ALA B CA 1
ATOM 1899 C C . ALA B 1 37 ? 15.562 22.906 16.312 1 97.38 37 ALA B C 1
ATOM 1901 O O . ALA B 1 37 ? 16.766 22.734 16.5 1 97.38 37 ALA B O 1
ATOM 1902 N N . ARG B 1 38 ? 14.727 23.031 17.297 1 97.62 38 ARG B N 1
ATOM 1903 C CA . ARG B 1 38 ? 15.141 23.031 18.688 1 97.62 38 ARG B CA 1
ATOM 1904 C C . ARG B 1 38 ? 15.781 21.688 19.062 1 97.62 38 ARG B C 1
ATOM 1906 O O . ARG B 1 38 ? 16.828 21.672 19.719 1 97.62 38 ARG B O 1
ATOM 1913 N N . GLU B 1 39 ? 15.172 20.641 18.672 1 96.75 39 GLU B N 1
ATOM 1914 C CA . GLU B 1 39 ? 15.695 19.312 18.953 1 96.75 39 GLU B CA 1
ATOM 1915 C C . GLU B 1 39 ? 17.062 19.109 18.328 1 96.75 39 GLU B C 1
ATOM 1917 O O . GLU B 1 39 ? 17.922 18.422 18.891 1 96.75 39 GLU B O 1
ATOM 1922 N N . ALA B 1 40 ? 17.234 19.672 17.172 1 96.19 40 ALA B N 1
ATOM 1923 C CA . ALA B 1 40 ? 18.484 19.547 16.453 1 96.19 40 ALA B CA 1
ATOM 1924 C C . ALA B 1 40 ? 19.516 20.547 16.969 1 96.19 40 ALA B C 1
ATOM 1926 O O . ALA B 1 40 ? 20.688 20.516 16.547 1 96.19 40 ALA B O 1
ATOM 1927 N N . GLY B 1 41 ? 19.094 21.469 17.797 1 96.5 41 GLY B N 1
ATOM 1928 C CA . GLY B 1 41 ? 20 22.453 18.359 1 96.5 41 GLY B CA 1
ATOM 1929 C C . GLY B 1 41 ? 20.391 23.547 17.375 1 96.5 41 GLY B C 1
ATOM 1930 O O . GLY B 1 41 ? 21.531 24.016 17.391 1 96.5 41 GLY B O 1
ATOM 1931 N N . ILE B 1 42 ? 19.469 23.844 16.516 1 95.69 42 ILE B N 1
ATOM 1932 C CA . ILE B 1 42 ? 19.766 24.859 15.508 1 95.69 42 ILE B CA 1
ATOM 1933 C C . ILE B 1 42 ? 18.656 25.922 15.508 1 95.69 42 ILE B C 1
ATOM 1935 O O . ILE B 1 42 ? 17.594 25.719 16.094 1 95.69 42 ILE B O 1
ATOM 1939 N N . ALA B 1 43 ? 18.984 27.062 14.828 1 94.06 43 ALA B N 1
ATOM 1940 C CA . ALA B 1 43 ? 17.969 28.078 14.609 1 94.06 43 ALA B CA 1
ATOM 1941 C C . ALA B 1 43 ? 17 27.656 13.516 1 94.06 43 ALA B C 1
ATOM 1943 O O . ALA B 1 43 ? 17.359 26.891 12.617 1 94.06 43 ALA B O 1
ATOM 1944 N N . LYS B 1 44 ? 15.758 28.156 13.602 1 94.25 44 LYS B N 1
ATOM 1945 C CA . LYS B 1 44 ? 14.734 27.859 12.602 1 94.25 44 LYS B CA 1
ATOM 1946 C C . LYS B 1 44 ? 15.203 28.234 11.203 1 94.25 44 LYS B C 1
ATOM 1948 O O . LYS B 1 44 ? 14.938 27.516 10.234 1 94.25 44 LYS B O 1
ATOM 1953 N N . GLY B 1 45 ? 15.891 29.328 11.086 1 94.12 45 GLY B N 1
ATOM 1954 C CA . GLY B 1 45 ? 16.422 29.766 9.812 1 94.12 45 GLY B CA 1
ATOM 1955 C C . GLY B 1 45 ? 17.406 28.781 9.203 1 94.12 45 GLY B C 1
ATOM 1956 O O . GLY B 1 45 ? 17.438 28.594 7.988 1 94.12 45 GLY B O 1
ATOM 1957 N N . THR B 1 46 ? 18.234 28.203 10.086 1 94.44 46 THR B N 1
ATOM 1958 C CA . THR B 1 46 ? 19.203 27.203 9.641 1 94.44 46 THR B CA 1
ATOM 1959 C C . THR B 1 46 ? 18.484 26 9.039 1 94.44 46 THR B C 1
ATOM 1961 O O . THR B 1 46 ? 18.969 25.391 8.094 1 94.44 46 THR B O 1
ATOM 1964 N N . PHE B 1 47 ? 17.312 25.656 9.641 1 96.12 47 PHE B N 1
ATOM 1965 C CA . PHE B 1 47 ? 16.5 24.578 9.07 1 96.12 47 PHE B CA 1
ATOM 1966 C C . PHE B 1 47 ? 16.219 24.828 7.598 1 96.12 47 PHE B C 1
ATOM 1968 O O . PHE B 1 47 ? 16.391 23.953 6.762 1 96.12 47 PHE B O 1
ATOM 1975 N N . TYR B 1 48 ? 15.859 25.969 7.227 1 95.81 48 TYR B N 1
ATOM 1976 C CA . TYR B 1 48 ? 15.383 26.312 5.891 1 95.81 48 TYR B CA 1
ATOM 1977 C C . TYR B 1 48 ? 16.547 26.438 4.91 1 95.81 48 TYR B C 1
ATOM 1979 O O . TYR B 1 48 ? 16.344 26.547 3.701 1 95.81 48 TYR B O 1
ATOM 1987 N N . LEU B 1 49 ? 17.797 26.438 5.387 1 94.81 49 LEU B N 1
ATOM 1988 C CA . LEU B 1 49 ? 18.969 26.328 4.52 1 94.81 49 LEU B CA 1
ATOM 1989 C C . LEU B 1 49 ? 19.094 24.906 3.965 1 94.81 49 LEU B C 1
ATOM 1991 O O . LEU B 1 49 ? 19.719 24.703 2.92 1 94.81 49 LEU B O 1
ATOM 1995 N N . HIS B 1 50 ? 18.469 24.047 4.652 1 95.69 50 HIS B N 1
ATOM 1996 C CA . HIS B 1 50 ? 18.656 22.641 4.293 1 95.69 50 HIS B CA 1
ATOM 1997 C C . HIS B 1 50 ? 17.359 22.031 3.756 1 95.69 50 HIS B C 1
ATOM 1999 O O . HIS B 1 50 ? 17.406 21.109 2.934 1 95.69 50 HIS B O 1
ATOM 2005 N N . PHE B 1 51 ? 16.266 22.484 4.309 1 96.94 51 PHE B N 1
ATOM 2006 C CA . PHE B 1 51 ? 14.961 21.969 3.891 1 96.94 51 PHE B CA 1
ATOM 2007 C C . PHE B 1 51 ? 14 23.094 3.578 1 96.94 51 PHE B C 1
ATOM 2009 O O . PHE B 1 51 ? 13.969 24.109 4.285 1 96.94 51 PHE B O 1
ATOM 2016 N N . GLN B 1 52 ? 13.125 22.781 2.6 1 95.81 52 GLN B N 1
ATOM 2017 C CA . GLN B 1 52 ? 12.234 23.844 2.117 1 95.81 52 GLN B CA 1
ATOM 2018 C C . GLN B 1 52 ? 10.906 23.812 2.867 1 95.81 52 GLN B C 1
ATOM 2020 O O . GLN B 1 52 ? 10.203 24.828 2.916 1 95.81 52 GLN B O 1
ATOM 2025 N N . SER B 1 53 ? 10.547 22.688 3.314 1 95 53 SER B N 1
ATOM 2026 C CA . SER B 1 53 ? 9.258 22.484 3.967 1 95 53 SER B CA 1
ATOM 2027 C C . SER B 1 53 ? 9.219 21.156 4.727 1 95 53 SER B C 1
ATOM 2029 O O . SER B 1 53 ? 10.148 20.359 4.621 1 95 53 SER B O 1
ATOM 2031 N N . MET B 1 54 ? 8.203 21.031 5.441 1 94.06 54 MET B N 1
ATOM 2032 C CA . MET B 1 54 ? 7.977 19.75 6.102 1 94.06 54 MET B CA 1
ATOM 2033 C C . MET B 1 54 ? 7.855 18.625 5.082 1 94.06 54 MET B C 1
ATOM 2035 O O . MET B 1 54 ? 8.398 17.531 5.285 1 94.06 54 MET B O 1
ATOM 2039 N N . ARG B 1 55 ? 7.184 18.875 4.035 1 92.31 55 ARG B N 1
ATOM 2040 C CA . ARG B 1 55 ? 7.016 17.891 2.977 1 92.31 55 ARG B CA 1
ATOM 2041 C C . ARG B 1 55 ? 8.367 17.5 2.381 1 92.31 55 ARG B C 1
ATOM 2043 O O . ARG B 1 55 ? 8.609 16.312 2.115 1 92.31 55 ARG B O 1
ATOM 2050 N N . ASP B 1 56 ? 9.172 18.469 2.178 1 95.94 56 ASP B N 1
ATOM 2051 C CA . ASP B 1 56 ? 10.523 18.203 1.688 1 95.94 56 ASP B CA 1
ATOM 2052 C C . ASP B 1 56 ? 11.305 17.344 2.676 1 95.94 56 ASP B C 1
ATOM 2054 O O . ASP B 1 56 ? 12 16.406 2.273 1 95.94 56 ASP B O 1
ATOM 2058 N N . LEU B 1 57 ? 11.203 17.672 3.941 1 96.62 57 LEU B N 1
ATOM 2059 C CA . LEU B 1 57 ? 11.867 16.891 4.988 1 96.62 57 LEU B CA 1
ATOM 2060 C C . LEU B 1 57 ? 11.391 15.438 4.973 1 96.62 57 LEU B C 1
ATOM 2062 O O . LEU B 1 57 ? 12.203 14.516 5.035 1 96.62 57 LEU B O 1
ATOM 2066 N N . LEU B 1 58 ? 10.109 15.234 4.844 1 95.31 58 LEU B N 1
ATOM 2067 C CA . LEU B 1 58 ? 9.539 13.891 4.816 1 95.31 58 LEU B CA 1
ATOM 2068 C C . LEU B 1 58 ? 10.055 13.102 3.613 1 95.31 58 LEU B C 1
ATOM 2070 O O . LEU B 1 58 ? 10.375 11.922 3.732 1 95.31 58 LEU B O 1
ATOM 2074 N N . ALA B 1 59 ? 10.07 13.781 2.52 1 95 59 ALA B N 1
ATOM 2075 C CA . ALA B 1 59 ? 10.555 13.133 1.305 1 95 59 ALA B CA 1
ATOM 2076 C C . ALA B 1 59 ? 12.008 12.688 1.465 1 95 59 ALA B C 1
ATOM 2078 O O . ALA B 1 59 ? 12.344 11.547 1.138 1 95 59 ALA B O 1
ATOM 2079 N N . ARG B 1 60 ? 12.789 13.523 1.988 1 95.25 60 ARG B N 1
ATOM 2080 C CA . ARG B 1 60 ? 14.203 13.219 2.156 1 95.25 60 ARG B CA 1
ATOM 2081 C C . ARG B 1 60 ? 14.414 12.148 3.219 1 95.25 60 ARG B C 1
ATOM 2083 O O . ARG B 1 60 ? 15.328 11.328 3.107 1 95.25 60 ARG B O 1
ATOM 2090 N N . MET B 1 61 ? 13.641 12.203 4.23 1 94.75 61 MET B N 1
ATOM 2091 C CA . MET B 1 61 ? 13.727 11.18 5.266 1 94.75 61 MET B CA 1
ATOM 2092 C C . MET B 1 61 ? 13.383 9.805 4.699 1 94.75 61 MET B C 1
ATOM 2094 O O . MET B 1 61 ? 14.102 8.836 4.945 1 94.75 61 MET B O 1
ATOM 2098 N N . ALA B 1 62 ? 12.328 9.719 3.957 1 94.31 62 ALA B N 1
ATOM 2099 C CA . ALA B 1 62 ? 11.922 8.469 3.316 1 94.31 62 ALA B CA 1
ATOM 2100 C C . ALA B 1 62 ? 13.031 7.941 2.402 1 94.31 62 ALA B C 1
ATOM 2102 O O . ALA B 1 62 ? 13.375 6.758 2.459 1 94.31 62 ALA B O 1
ATOM 2103 N N . GLU B 1 63 ? 13.547 8.828 1.651 1 93.62 63 GLU B N 1
ATOM 2104 C CA . GLU B 1 63 ? 14.602 8.461 0.718 1 93.62 63 GLU B CA 1
ATOM 2105 C C . GLU B 1 63 ? 15.836 7.945 1.458 1 93.62 63 GLU B C 1
ATOM 2107 O O . GLU B 1 63 ? 16.438 6.945 1.054 1 93.62 63 GLU B O 1
ATOM 2112 N N . ALA B 1 64 ? 16.188 8.625 2.486 1 90.88 64 ALA B N 1
ATOM 2113 C CA . ALA B 1 64 ? 17.359 8.219 3.262 1 90.88 64 ALA B CA 1
ATOM 2114 C C . ALA B 1 64 ? 17.156 6.84 3.875 1 90.88 64 ALA B C 1
ATOM 2116 O O . ALA B 1 64 ? 18.078 6.016 3.871 1 90.88 64 ALA B O 1
ATOM 2117 N N . THR B 1 65 ? 16.031 6.613 4.398 1 89.44 65 THR B N 1
ATOM 2118 C CA . THR B 1 65 ? 15.703 5.328 5.012 1 89.44 65 THR B CA 1
ATOM 2119 C C . THR B 1 65 ? 15.805 4.199 3.988 1 89.44 65 THR B C 1
ATOM 2121 O O . THR B 1 65 ? 16.438 3.176 4.246 1 89.44 65 THR B O 1
ATOM 2124 N N . VAL B 1 66 ? 15.281 4.367 2.842 1 92.19 66 VAL B N 1
ATOM 2125 C CA . VAL B 1 66 ? 15.219 3.326 1.819 1 92.19 66 VAL B CA 1
ATOM 2126 C C . VAL B 1 66 ? 16.594 3.145 1.186 1 92.19 66 VAL B C 1
ATOM 2128 O O . VAL B 1 66 ? 16.984 2.025 0.839 1 92.19 66 VAL B O 1
ATOM 2131 N N . THR B 1 67 ? 17.281 4.27 1.051 1 91.25 67 THR B N 1
ATOM 2132 C CA . THR B 1 67 ? 18.625 4.168 0.513 1 91.25 67 THR B CA 1
ATOM 2133 C C . THR B 1 67 ? 19.5 3.256 1.383 1 91.25 67 THR B C 1
ATOM 2135 O O . THR B 1 67 ? 20.25 2.432 0.868 1 91.25 67 THR B O 1
ATOM 2138 N N . ALA B 1 68 ? 19.359 3.395 2.627 1 85.06 68 ALA B N 1
ATOM 2139 C CA . ALA B 1 68 ? 20.094 2.52 3.545 1 85.06 68 ALA B CA 1
ATOM 2140 C C . ALA B 1 68 ? 19.688 1.062 3.354 1 85.06 68 ALA B C 1
ATOM 2142 O O . ALA B 1 68 ? 20.531 0.167 3.367 1 85.06 68 ALA B O 1
ATOM 2143 N N . MET B 1 69 ? 18.438 0.783 3.211 1 87 69 MET B N 1
ATOM 2144 C CA . MET B 1 69 ? 17.938 -0.562 2.949 1 87 69 MET B CA 1
ATOM 2145 C C . MET B 1 69 ? 18.484 -1.106 1.637 1 87 69 MET B C 1
ATOM 2147 O O . MET B 1 69 ? 18.938 -2.25 1.577 1 87 69 MET B O 1
ATOM 2151 N N . ALA B 1 70 ? 18.438 -0.235 0.645 1 92.19 70 ALA B N 1
ATOM 2152 C CA . ALA B 1 70 ? 18.906 -0.625 -0.681 1 92.19 70 ALA B CA 1
ATOM 2153 C C . ALA B 1 70 ? 20.391 -0.984 -0.649 1 92.19 70 ALA B C 1
ATOM 2155 O O . ALA B 1 70 ? 20.812 -1.957 -1.278 1 92.19 70 ALA B O 1
ATOM 2156 N N . GLU B 1 71 ? 21.109 -0.192 0.056 1 90.81 71 GLU B N 1
ATOM 2157 C CA . GLU B 1 71 ? 22.547 -0.451 0.161 1 90.81 71 GLU B CA 1
ATOM 2158 C C . GLU B 1 71 ? 22.812 -1.795 0.832 1 90.81 71 GLU B C 1
ATOM 2160 O O . GLU B 1 71 ? 23.719 -2.529 0.422 1 90.81 71 GLU B O 1
ATOM 2165 N N . ASN B 1 72 ? 22.062 -2.082 1.836 1 87.5 72 ASN B N 1
ATOM 2166 C CA . ASN B 1 72 ? 22.188 -3.371 2.504 1 87.5 72 ASN B CA 1
ATOM 2167 C C . ASN B 1 72 ? 21.844 -4.527 1.569 1 87.5 72 ASN B C 1
ATOM 2169 O O . ASN B 1 72 ? 22.547 -5.531 1.523 1 87.5 72 ASN B O 1
ATOM 2173 N N . VAL B 1 73 ? 20.812 -4.391 0.861 1 91.75 73 VAL B N 1
ATOM 2174 C CA . VAL B 1 73 ? 20.375 -5.41 -0.091 1 91.75 73 VAL B CA 1
ATOM 2175 C C . VAL B 1 73 ? 21.438 -5.594 -1.174 1 91.75 73 VAL B C 1
ATOM 2177 O O . VAL B 1 73 ? 21.781 -6.723 -1.533 1 91.75 73 VAL B O 1
ATOM 2180 N N . GLU B 1 74 ? 21.906 -4.516 -1.647 1 93.56 74 GLU B N 1
ATOM 2181 C CA . GLU B 1 74 ? 22.953 -4.566 -2.672 1 93.56 74 GLU B CA 1
ATOM 2182 C C . GLU B 1 74 ? 24.188 -5.309 -2.17 1 93.56 74 GLU B C 1
ATOM 2184 O O . GLU B 1 74 ? 24.797 -6.086 -2.908 1 93.56 74 GLU B O 1
ATOM 2189 N N . ARG B 1 75 ? 24.562 -4.988 -0.996 1 91.88 75 ARG B N 1
ATOM 2190 C CA . ARG B 1 75 ? 25.719 -5.648 -0.394 1 91.88 75 ARG B CA 1
ATOM 2191 C C . ARG B 1 75 ? 25.5 -7.152 -0.292 1 91.88 75 ARG B C 1
ATOM 2193 O O . ARG B 1 75 ? 26.391 -7.941 -0.602 1 91.88 75 ARG B O 1
ATOM 2200 N N . VAL B 1 76 ? 24.328 -7.539 0.188 1 89.19 76 VAL B N 1
ATOM 2201 C CA . VAL B 1 76 ? 23.984 -8.953 0.341 1 89.19 76 VAL B CA 1
ATOM 2202 C C . VAL B 1 76 ? 24.031 -9.648 -1.019 1 89.19 76 VAL B C 1
ATOM 2204 O O . VAL B 1 76 ? 24.594 -10.742 -1.144 1 89.19 76 VAL B O 1
ATOM 2207 N N . ILE B 1 77 ? 23.516 -9.031 -2.043 1 92.31 77 ILE B N 1
ATOM 2208 C CA . ILE B 1 77 ? 23.453 -9.609 -3.383 1 92.31 77 ILE B CA 1
ATOM 2209 C C . ILE B 1 77 ? 24.875 -9.734 -3.947 1 92.31 77 ILE B C 1
ATOM 2211 O O . ILE B 1 77 ? 25.234 -10.758 -4.527 1 92.31 77 ILE B O 1
ATOM 2215 N N . ALA B 1 78 ? 25.672 -8.703 -3.73 1 91.75 78 ALA B N 1
ATOM 2216 C CA . ALA B 1 78 ? 27.016 -8.641 -4.309 1 91.75 78 ALA B CA 1
ATOM 2217 C C . ALA B 1 78 ? 27.938 -9.656 -3.648 1 91.75 78 ALA B C 1
ATOM 2219 O O . ALA B 1 78 ? 28.875 -10.164 -4.285 1 91.75 78 ALA B O 1
ATOM 2220 N N . THR B 1 79 ? 27.656 -9.945 -2.436 1 89.75 79 THR B N 1
ATOM 2221 C CA . THR B 1 79 ? 28.594 -10.781 -1.689 1 89.75 79 THR B CA 1
ATOM 2222 C C . THR B 1 79 ? 28.109 -12.234 -1.645 1 89.75 79 THR B C 1
ATOM 2224 O O . THR B 1 79 ? 28.812 -13.109 -1.142 1 89.75 79 THR B O 1
ATOM 2227 N N . SER B 1 80 ? 26.906 -12.375 -2.111 1 87.19 80 SER B N 1
ATOM 2228 C CA . SER B 1 80 ? 26.344 -13.727 -2.057 1 87.19 80 SER B CA 1
ATOM 2229 C C . SER B 1 80 ? 26.984 -14.641 -3.094 1 87.19 80 SER B C 1
ATOM 2231 O O . SER B 1 80 ? 27.109 -14.266 -4.266 1 87.19 80 SER B O 1
ATOM 2233 N N . GLU B 1 81 ? 27.453 -15.703 -2.617 1 84.62 81 GLU B N 1
ATOM 2234 C CA . GLU B 1 81 ? 27.953 -16.75 -3.496 1 84.62 81 GLU B CA 1
ATOM 2235 C C . GLU B 1 81 ? 26.922 -17.875 -3.66 1 84.62 81 GLU B C 1
ATOM 2237 O O . GLU B 1 81 ? 27.219 -18.922 -4.227 1 84.62 81 GLU B O 1
ATOM 2242 N N . SER B 1 82 ? 25.781 -17.562 -3.234 1 83.44 82 SER B N 1
ATOM 2243 C CA . SER B 1 82 ? 24.719 -18.547 -3.197 1 83.44 82 SER B CA 1
ATOM 2244 C C . SER B 1 82 ? 23.922 -18.562 -4.504 1 83.44 82 SER B C 1
ATOM 2246 O O . SER B 1 82 ? 24.188 -17.75 -5.395 1 83.44 82 SER B O 1
ATOM 2248 N N . SER B 1 83 ? 23.141 -19.609 -4.695 1 86.44 83 SER B N 1
ATOM 2249 C CA . SER B 1 83 ? 22.219 -19.688 -5.82 1 86.44 83 SER B CA 1
ATOM 2250 C C . SER B 1 83 ? 21.266 -18.484 -5.855 1 86.44 83 SER B C 1
ATOM 2252 O O . SER B 1 83 ? 21.125 -17.781 -4.855 1 86.44 83 SER B O 1
ATOM 2254 N N . PRO B 1 84 ? 20.719 -18.219 -7.023 1 87.31 84 PRO B N 1
ATOM 2255 C CA . PRO B 1 84 ? 19.734 -17.125 -7.102 1 87.31 84 PRO B CA 1
ATOM 2256 C C . PRO B 1 84 ? 18.625 -17.266 -6.074 1 87.31 84 PRO B C 1
ATOM 2258 O O . PRO B 1 84 ? 18.172 -16.266 -5.504 1 87.31 84 PRO B O 1
ATOM 2261 N N . TYR B 1 85 ? 18.312 -18.375 -5.809 1 83.88 85 TYR B N 1
ATOM 2262 C CA . TYR B 1 85 ? 17.25 -18.641 -4.84 1 83.88 85 TYR B CA 1
ATOM 2263 C C . TYR B 1 85 ? 17.672 -18.219 -3.439 1 83.88 85 TYR B C 1
ATOM 2265 O O . TYR B 1 85 ? 16.938 -17.516 -2.744 1 83.88 85 TYR B O 1
ATOM 2273 N N . GLU B 1 86 ? 18.812 -18.672 -3.057 1 83.88 86 GLU B N 1
ATOM 2274 C CA . GLU B 1 86 ? 19.328 -18.328 -1.738 1 83.88 86 GLU B CA 1
ATOM 2275 C C . GLU B 1 86 ? 19.594 -16.828 -1.63 1 83.88 86 GLU B C 1
ATOM 2277 O O . GLU B 1 86 ? 19.344 -16.219 -0.585 1 83.88 86 GLU B O 1
ATOM 2282 N N . THR B 1 87 ? 20.047 -16.297 -2.721 1 89.75 87 THR B N 1
ATOM 2283 C CA . THR B 1 87 ? 20.312 -14.859 -2.75 1 89.75 87 THR B CA 1
ATOM 2284 C C . THR B 1 87 ? 19.016 -14.078 -2.562 1 89.75 87 THR B C 1
ATOM 2286 O O . THR B 1 87 ? 18.984 -13.07 -1.853 1 89.75 87 THR B O 1
ATOM 2289 N N . LEU B 1 88 ? 17.938 -14.516 -3.15 1 90.62 88 LEU B N 1
ATOM 2290 C CA . LEU B 1 88 ? 16.641 -13.859 -3.012 1 90.62 88 LEU B CA 1
ATOM 2291 C C . LEU B 1 88 ? 16.172 -13.875 -1.561 1 90.62 88 LEU B C 1
ATOM 2293 O O . LEU B 1 88 ? 15.727 -12.859 -1.036 1 90.62 88 LEU B O 1
ATOM 2297 N N . VAL B 1 89 ? 16.328 -14.945 -0.919 1 84.88 89 VAL B N 1
ATOM 2298 C CA . VAL B 1 89 ? 15.898 -15.109 0.467 1 84.88 89 VAL B CA 1
ATOM 2299 C C . VAL B 1 89 ? 16.719 -14.18 1.367 1 84.88 89 VAL B C 1
ATOM 2301 O O . VAL B 1 89 ? 16.156 -13.5 2.236 1 84.88 89 VAL B O 1
ATOM 2304 N N . LEU B 1 90 ? 18.016 -14.148 1.11 1 85.06 90 LEU B N 1
ATOM 2305 C CA . LEU B 1 90 ? 18.891 -13.273 1.884 1 85.06 90 LEU B CA 1
ATOM 2306 C C . LEU B 1 90 ? 18.531 -11.805 1.663 1 85.06 90 LEU B C 1
ATOM 2308 O O . LEU B 1 90 ? 18.516 -11.016 2.609 1 85.06 90 LEU B O 1
ATOM 2312 N N . ALA B 1 91 ? 18.234 -11.5 0.43 1 87.88 91 ALA B N 1
ATOM 2313 C CA . ALA B 1 91 ? 17.875 -10.125 0.097 1 87.88 91 ALA B CA 1
ATOM 2314 C C . ALA B 1 91 ? 16.578 -9.719 0.782 1 87.88 91 ALA B C 1
ATOM 2316 O O . ALA B 1 91 ? 16.469 -8.625 1.345 1 87.88 91 ALA B O 1
ATOM 2317 N N . LEU B 1 92 ? 15.594 -10.602 0.806 1 82.12 92 LEU B N 1
ATOM 2318 C CA . LEU B 1 92 ? 14.305 -10.312 1.424 1 82.12 92 LEU B CA 1
ATOM 2319 C C . LEU B 1 92 ? 14.438 -10.219 2.939 1 82.12 92 LEU B C 1
ATOM 2321 O O . LEU B 1 92 ? 13.797 -9.375 3.57 1 82.12 92 LEU B O 1
ATOM 2325 N N . THR B 1 93 ? 15.258 -11.016 3.482 1 78.94 93 THR B N 1
ATOM 2326 C CA . THR B 1 93 ? 15.5 -10.984 4.922 1 78.94 93 THR B CA 1
ATOM 2327 C C . THR B 1 93 ? 16.219 -9.695 5.316 1 78.94 93 THR B C 1
ATOM 2329 O O . THR B 1 93 ? 15.984 -9.148 6.395 1 78.94 93 THR B O 1
ATOM 2332 N N . ALA B 1 94 ? 17.094 -9.273 4.441 1 79.44 94 ALA B N 1
ATOM 2333 C CA . ALA B 1 94 ? 17.859 -8.047 4.695 1 79.44 94 ALA B CA 1
ATOM 2334 C C . ALA B 1 94 ? 16.938 -6.84 4.781 1 79.44 94 ALA B C 1
ATOM 2336 O O . ALA B 1 94 ? 17.266 -5.844 5.43 1 79.44 94 ALA B O 1
ATOM 2337 N N . LEU B 1 95 ? 15.781 -6.938 4.117 1 79 95 LEU B N 1
ATOM 2338 C CA . LEU B 1 95 ? 14.82 -5.844 4.172 1 79 95 LEU B CA 1
ATOM 2339 C C . LEU B 1 95 ? 14.203 -5.73 5.562 1 79 95 LEU B C 1
ATOM 2341 O O . LEU B 1 95 ? 13.797 -4.645 5.98 1 79 95 LEU B O 1
ATOM 2345 N N . LYS B 1 96 ? 14.047 -6.855 6.23 1 68.81 96 LYS B N 1
ATOM 2346 C CA . LYS B 1 96 ? 13.461 -6.871 7.57 1 68.81 96 LYS B CA 1
ATOM 2347 C C . LYS B 1 96 ? 14.508 -6.516 8.625 1 68.81 96 LYS B C 1
ATOM 2349 O O . LYS B 1 96 ? 14.164 -6.035 9.703 1 68.81 96 LYS B O 1
ATOM 2354 N N . SER B 1 97 ? 15.75 -7.059 8.328 1 58.5 97 SER B N 1
ATOM 2355 C CA . SER B 1 97 ? 16.812 -6.91 9.312 1 58.5 97 SER B CA 1
ATOM 2356 C C . SER B 1 97 ? 17.281 -5.465 9.414 1 58.5 97 SER B C 1
ATOM 2358 O O . SER B 1 97 ? 18.281 -5.172 10.07 1 58.5 97 SER B O 1
ATOM 2360 N N . VAL B 1 98 ? 16.703 -4.59 8.617 1 52.78 98 VAL B N 1
ATOM 2361 C CA . VAL B 1 98 ? 17.25 -3.25 8.812 1 52.78 98 VAL B CA 1
ATOM 2362 C C . VAL B 1 98 ? 17.438 -2.977 10.297 1 52.78 98 VAL B C 1
ATOM 2364 O O . VAL B 1 98 ? 16.469 -2.998 11.07 1 52.78 98 VAL B O 1
ATOM 2367 N N . GLU B 1 99 ? 18.547 -3.359 10.711 1 47.12 99 GLU B N 1
ATOM 2368 C CA . GLU B 1 99 ? 19.203 -3.297 12.016 1 47.12 99 GLU B CA 1
ATOM 2369 C C . GLU B 1 99 ? 18.719 -2.094 12.82 1 47.12 99 GLU B C 1
ATOM 2371 O O . GLU B 1 99 ? 18.203 -1.126 12.25 1 47.12 99 GLU B O 1
ATOM 2376 N N . ALA B 1 100 ? 18.938 -2.152 14.086 1 47.47 100 ALA B N 1
ATOM 2377 C CA . ALA B 1 100 ? 19.141 -1.242 15.211 1 47.47 100 ALA B CA 1
ATOM 2378 C C . ALA B 1 100 ? 19.828 0.043 14.758 1 47.47 100 ALA B C 1
ATOM 2380 O O . ALA B 1 100 ? 19.578 1.116 15.312 1 47.47 100 ALA B O 1
ATOM 2381 N N . ASP B 1 101 ? 20.594 0.036 13.711 1 49 101 ASP B N 1
ATOM 2382 C CA . ASP B 1 101 ? 21.516 1.144 13.484 1 49 101 ASP B CA 1
ATOM 2383 C C . ASP B 1 101 ? 20.797 2.348 12.883 1 49 101 ASP B C 1
ATOM 2385 O O . ASP B 1 101 ? 21.266 3.48 13 1 49 101 ASP B O 1
ATOM 2389 N N . ASN B 1 102 ? 19.812 2.055 12.062 1 59.31 102 ASN B N 1
ATOM 2390 C CA . ASN B 1 102 ? 19.094 3.219 11.562 1 59.31 102 ASN B CA 1
ATOM 2391 C C . ASN B 1 102 ? 17.734 3.371 12.25 1 59.31 102 ASN B C 1
ATOM 2393 O O . ASN B 1 102 ? 16.75 3.779 11.617 1 59.31 102 ASN B O 1
ATOM 2397 N N . ALA B 1 103 ? 17.922 3.23 13.508 1 68 103 ALA B N 1
ATOM 2398 C CA . ALA B 1 103 ? 16.844 2.922 14.43 1 68 103 ALA B CA 1
ATOM 2399 C C . ALA B 1 103 ? 15.828 4.062 14.484 1 68 103 ALA B C 1
ATOM 2401 O O . ALA B 1 103 ? 14.625 3.84 14.336 1 68 103 ALA B O 1
ATOM 2402 N N . PRO B 1 104 ? 16.516 5.312 14.359 1 75.31 104 PRO B N 1
ATOM 2403 C CA . PRO B 1 104 ? 15.484 6.336 14.562 1 75.31 104 PRO B CA 1
ATOM 2404 C C . PRO B 1 104 ? 14.586 6.52 13.344 1 75.31 104 PRO B C 1
ATOM 2406 O O . PRO B 1 104 ? 13.367 6.668 13.484 1 75.31 104 PRO B O 1
ATOM 2409 N N . LEU B 1 105 ? 15.211 6.465 12.156 1 82.31 105 LEU B N 1
ATOM 2410 C CA . LEU B 1 105 ? 14.438 6.68 10.938 1 82.31 105 LEU B CA 1
ATOM 2411 C C . LEU B 1 105 ? 13.43 5.555 10.734 1 82.31 105 LEU B C 1
ATOM 2413 O O . LEU B 1 105 ? 12.266 5.812 10.422 1 82.31 105 LEU B O 1
ATOM 2417 N N . MET B 1 106 ? 13.852 4.414 11.031 1 81.19 106 MET B N 1
ATOM 2418 C CA . MET B 1 106 ? 12.992 3.248 10.859 1 81.19 106 MET B CA 1
ATOM 2419 C C . MET B 1 106 ? 11.867 3.244 11.891 1 81.19 106 MET B C 1
ATOM 2421 O O . MET B 1 106 ? 10.727 2.896 11.57 1 81.19 106 MET B O 1
ATOM 2425 N N . GLN B 1 107 ? 12.219 3.715 13.008 1 83.88 107 GLN B N 1
ATOM 2426 C CA . GLN B 1 107 ? 11.234 3.734 14.086 1 83.88 107 GLN B CA 1
ATOM 2427 C C . GLN B 1 107 ? 10.141 4.762 13.812 1 83.88 107 GLN B C 1
ATOM 2429 O O . GLN B 1 107 ? 8.992 4.578 14.219 1 83.88 107 GLN B O 1
ATOM 2434 N N . ALA B 1 108 ? 10.555 5.832 13.18 1 88.44 108 ALA B N 1
ATOM 2435 C CA . ALA B 1 108 ? 9.562 6.844 12.812 1 88.44 108 ALA B CA 1
ATOM 2436 C C . ALA B 1 108 ? 8.516 6.266 11.867 1 88.44 108 ALA B C 1
ATOM 2438 O O . ALA B 1 108 ? 7.352 6.672 11.898 1 88.44 108 ALA B O 1
ATOM 2439 N N . LEU B 1 109 ? 8.875 5.266 11.117 1 86.81 109 LEU B N 1
ATOM 2440 C CA . LEU B 1 109 ? 7.973 4.648 10.148 1 86.81 109 LEU B CA 1
ATOM 2441 C C . LEU B 1 109 ? 6.895 3.826 10.852 1 86.81 109 LEU B C 1
ATOM 2443 O O . LEU B 1 109 ? 5.824 3.588 10.297 1 86.81 109 LEU B O 1
ATOM 2447 N N . ASP B 1 110 ? 7.145 3.486 12.086 1 82.44 110 ASP B N 1
ATOM 2448 C CA . ASP B 1 110 ? 6.27 2.553 12.789 1 82.44 110 ASP B CA 1
ATOM 2449 C C . ASP B 1 110 ? 5.121 3.289 13.477 1 82.44 110 ASP B C 1
ATOM 2451 O O . ASP B 1 110 ? 4.152 2.664 13.922 1 82.44 110 ASP B O 1
ATOM 2455 N N . HIS B 1 111 ? 5.238 4.613 13.555 1 88.12 111 HIS B N 1
ATOM 2456 C CA . HIS B 1 111 ? 4.156 5.359 14.188 1 88.12 111 HIS B CA 1
ATOM 2457 C C . HIS B 1 111 ? 2.912 5.383 13.305 1 88.12 111 HIS B C 1
ATOM 2459 O O . HIS B 1 111 ? 2.977 5.789 12.141 1 88.12 111 HIS B O 1
ATOM 2465 N N . PRO B 1 112 ? 1.775 5.02 13.828 1 85.44 112 PRO B N 1
ATOM 2466 C CA . PRO B 1 112 ? 0.571 4.855 13.008 1 85.44 112 PRO B CA 1
ATOM 2467 C C . PRO B 1 112 ? 0.111 6.164 12.367 1 85.44 112 PRO B C 1
ATOM 2469 O O . PRO B 1 112 ? -0.559 6.145 11.336 1 85.44 112 PRO B O 1
ATOM 2472 N N . ASP B 1 113 ? 0.548 7.312 12.898 1 88.5 113 ASP B N 1
ATOM 2473 C CA . ASP B 1 113 ? 0.092 8.602 12.383 1 88.5 113 ASP B CA 1
ATOM 2474 C C . ASP B 1 113 ? 1.039 9.125 11.305 1 88.5 113 ASP B C 1
ATOM 2476 O O . ASP B 1 113 ? 0.773 10.156 10.688 1 88.5 113 ASP B O 1
ATOM 2480 N N . ASN B 1 114 ? 2.109 8.391 11.039 1 93.19 114 ASN B N 1
ATOM 2481 C CA . ASN B 1 114 ? 3.066 8.844 10.031 1 93.19 114 ASN B CA 1
ATOM 2482 C C . ASN B 1 114 ? 2.754 8.266 8.656 1 93.19 114 ASN B C 1
ATOM 2484 O O . ASN B 1 114 ? 3.639 7.719 7.996 1 93.19 114 ASN B O 1
ATOM 2488 N N . VAL B 1 115 ? 1.581 8.516 8.227 1 91.06 115 VAL B N 1
ATOM 2489 C CA . VAL B 1 115 ? 1.026 7.875 7.035 1 91.06 115 VAL B CA 1
ATOM 2490 C C . VAL B 1 115 ? 1.783 8.344 5.797 1 91.06 115 VAL B C 1
ATOM 2492 O O . VAL B 1 115 ? 2.201 7.523 4.973 1 91.06 115 VAL B O 1
ATOM 2495 N N . GLU B 1 116 ? 1.955 9.594 5.703 1 91.69 116 GLU B N 1
ATOM 2496 C CA . GLU B 1 116 ? 2.629 10.117 4.52 1 91.69 116 GLU B CA 1
ATOM 2497 C C . GLU B 1 116 ? 4.074 9.641 4.449 1 91.69 116 GLU B C 1
ATOM 2499 O O . GLU B 1 116 ? 4.562 9.273 3.377 1 91.69 116 GLU B O 1
ATOM 2504 N N . LEU B 1 117 ? 4.773 9.672 5.562 1 93.75 117 LEU B N 1
ATOM 2505 C CA . LEU B 1 117 ? 6.152 9.195 5.613 1 93.75 117 LEU B CA 1
ATOM 2506 C C . LEU B 1 117 ? 6.238 7.734 5.195 1 93.75 117 LEU B C 1
ATOM 2508 O O . LEU B 1 117 ? 7.109 7.359 4.41 1 93.75 117 LEU B O 1
ATOM 2512 N N . GLN B 1 118 ? 5.328 6.949 5.68 1 92.62 118 GLN B N 1
ATOM 2513 C CA . GLN B 1 118 ? 5.289 5.531 5.348 1 92.62 118 GLN B CA 1
ATOM 2514 C C . GLN B 1 118 ? 5.027 5.32 3.859 1 92.62 118 GLN B C 1
ATOM 2516 O O . GLN B 1 118 ? 5.688 4.5 3.219 1 92.62 118 GLN B O 1
ATOM 2521 N N . GLU B 1 119 ? 4.113 6.051 3.391 1 93 119 GLU B N 1
ATOM 2522 C CA . GLU B 1 119 ? 3.779 5.93 1.976 1 93 119 GLU B CA 1
ATOM 2523 C C . GLU B 1 119 ? 4.973 6.277 1.093 1 93 119 GLU B C 1
ATO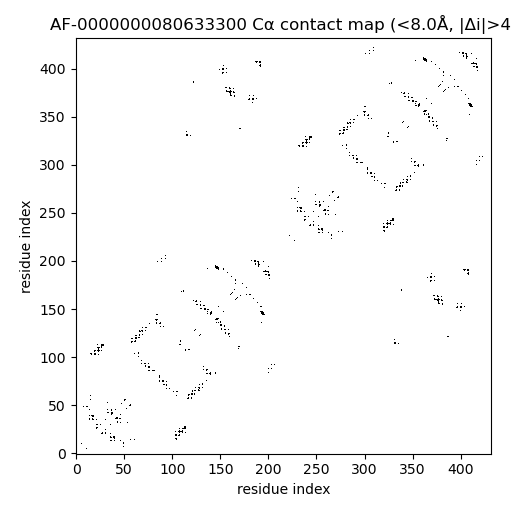M 2525 O O . GLU B 1 119 ? 5.266 5.574 0.123 1 93 119 GLU B O 1
ATOM 2530 N N . ARG B 1 120 ? 5.617 7.34 1.398 1 94.06 120 ARG B N 1
ATOM 2531 C CA . ARG B 1 120 ? 6.785 7.758 0.629 1 94.06 120 ARG B CA 1
ATOM 2532 C C . ARG B 1 120 ? 7.895 6.711 0.704 1 94.06 120 ARG B C 1
ATOM 2534 O O . ARG B 1 120 ? 8.547 6.422 -0.298 1 94.06 120 ARG B O 1
ATOM 2541 N N . ALA B 1 121 ? 8.109 6.223 1.879 1 93.44 121 ALA B N 1
ATOM 2542 C CA . ALA B 1 121 ? 9.125 5.191 2.053 1 93.44 121 ALA B CA 1
ATOM 2543 C C . ALA B 1 121 ? 8.789 3.939 1.251 1 93.44 121 ALA B C 1
ATOM 2545 O O . ALA B 1 121 ? 9.664 3.324 0.644 1 93.44 121 ALA B O 1
ATOM 2546 N N . ASN B 1 122 ? 7.535 3.559 1.272 1 94.31 122 ASN B N 1
ATOM 2547 C CA . ASN B 1 122 ? 7.105 2.371 0.541 1 94.31 122 ASN B CA 1
ATOM 2548 C C . ASN B 1 122 ? 7.266 2.553 -0.966 1 94.31 122 ASN B C 1
ATOM 2550 O O . ASN B 1 122 ? 7.66 1.621 -1.67 1 94.31 122 ASN B O 1
ATOM 2554 N N . ILE B 1 123 ? 6.941 3.725 -1.435 1 95.5 123 ILE B N 1
ATOM 2555 C CA . ILE B 1 123 ? 7.129 4.012 -2.854 1 95.5 123 ILE B CA 1
ATOM 2556 C C . ILE B 1 123 ? 8.609 3.92 -3.209 1 95.5 123 ILE B C 1
ATOM 2558 O O . ILE B 1 123 ? 8.984 3.277 -4.195 1 95.5 123 ILE B O 1
ATOM 2562 N N . ALA B 1 124 ? 9.438 4.543 -2.377 1 95.31 124 ALA B N 1
ATOM 2563 C CA . ALA B 1 124 ? 10.883 4.504 -2.602 1 95.31 124 ALA B CA 1
ATOM 2564 C C . ALA B 1 124 ? 11.398 3.066 -2.586 1 95.31 124 ALA B C 1
ATOM 2566 O O . ALA B 1 124 ? 12.266 2.703 -3.385 1 95.31 124 ALA B O 1
ATOM 2567 N N . LEU B 1 125 ? 10.883 2.314 -1.7 1 94.19 125 LEU B N 1
ATOM 2568 C CA . LEU B 1 125 ? 11.258 0.907 -1.596 1 94.19 125 LEU B CA 1
ATOM 2569 C C . LEU B 1 125 ? 10.977 0.173 -2.902 1 94.19 125 LEU B C 1
ATOM 2571 O O . LEU B 1 125 ? 11.852 -0.512 -3.436 1 94.19 125 LEU B O 1
ATOM 2575 N N . VAL B 1 126 ? 9.812 0.314 -3.432 1 96.5 126 VAL B N 1
ATOM 2576 C CA . VAL B 1 126 ? 9.391 -0.366 -4.652 1 96.5 126 VAL B CA 1
ATOM 2577 C C . VAL B 1 126 ? 10.266 0.08 -5.82 1 96.5 126 VAL B C 1
ATOM 2579 O O . VAL B 1 126 ? 10.711 -0.746 -6.621 1 96.5 126 VAL B O 1
ATOM 2582 N N . VAL B 1 127 ? 10.586 1.326 -5.816 1 96 127 VAL B N 1
ATOM 2583 C CA . VAL B 1 127 ? 11.25 1.904 -6.98 1 96 127 VAL B CA 1
ATOM 2584 C C . VAL B 1 127 ? 12.758 1.65 -6.887 1 96 127 VAL B C 1
ATOM 2586 O O . VAL B 1 127 ? 13.414 1.402 -7.902 1 96 127 VAL B O 1
ATOM 2589 N N . LYS B 1 128 ? 13.32 1.641 -5.707 1 95.62 128 LYS B N 1
ATOM 2590 C CA . LYS B 1 128 ? 14.773 1.581 -5.57 1 95.62 128 LYS B CA 1
ATOM 2591 C C . LYS B 1 128 ? 15.242 0.153 -5.309 1 95.62 128 LYS B C 1
ATOM 2593 O O . LYS B 1 128 ? 16.297 -0.257 -5.793 1 95.62 128 LYS B O 1
ATOM 2598 N N . VAL B 1 129 ? 14.523 -0.554 -4.543 1 95.38 129 VAL B N 1
ATOM 2599 C CA . VAL B 1 129 ? 14.93 -1.906 -4.18 1 95.38 129 VAL B CA 1
ATOM 2600 C C . VAL B 1 129 ? 14.422 -2.898 -5.223 1 95.38 129 VAL B C 1
ATOM 2602 O O . VAL B 1 129 ? 15.062 -3.92 -5.48 1 95.38 129 VAL B O 1
ATOM 2605 N N . GLY B 1 130 ? 13.281 -2.605 -5.848 1 96.62 130 GLY B N 1
ATOM 2606 C CA . GLY B 1 130 ? 12.688 -3.457 -6.863 1 96.62 130 GLY B CA 1
ATOM 2607 C C . GLY B 1 130 ? 13.68 -3.918 -7.914 1 96.62 130 GLY B C 1
ATOM 2608 O O . GLY B 1 130 ? 13.875 -5.121 -8.109 1 96.62 130 GLY B O 1
ATOM 2609 N N . PRO B 1 131 ? 14.352 -2.986 -8.484 1 97.38 131 PRO B N 1
ATOM 2610 C CA . PRO B 1 131 ? 15.289 -3.348 -9.555 1 97.38 131 PRO B CA 1
ATOM 2611 C C . PRO B 1 131 ? 16.438 -4.223 -9.062 1 97.38 131 PRO B C 1
ATOM 2613 O O . PRO B 1 131 ? 16.922 -5.078 -9.805 1 97.38 131 PRO B O 1
ATOM 2616 N N . LEU B 1 132 ? 16.875 -4.008 -7.852 1 96.5 132 LEU B N 1
ATOM 2617 C CA . LEU B 1 132 ? 17.953 -4.828 -7.305 1 96.5 132 LEU B CA 1
ATOM 2618 C C . LEU B 1 132 ? 17.531 -6.289 -7.215 1 96.5 132 LEU B C 1
ATOM 2620 O O . LEU B 1 132 ? 18.266 -7.18 -7.641 1 96.5 132 LEU B O 1
ATOM 2624 N N . ILE B 1 133 ? 16.391 -6.535 -6.742 1 96.12 133 ILE B N 1
ATOM 2625 C CA . ILE B 1 133 ? 15.898 -7.895 -6.566 1 96.12 133 ILE B CA 1
ATOM 2626 C C . ILE B 1 133 ? 15.508 -8.484 -7.926 1 96.12 133 ILE B C 1
ATOM 2628 O O . ILE B 1 133 ? 15.688 -9.68 -8.164 1 96.12 133 ILE B O 1
ATOM 2632 N N . ALA B 1 134 ? 14.984 -7.629 -8.789 1 97.25 134 ALA B N 1
ATOM 2633 C CA . ALA B 1 134 ? 14.641 -8.078 -10.141 1 97.25 134 ALA B CA 1
ATOM 2634 C C . ALA B 1 134 ? 15.859 -8.68 -10.844 1 97.25 134 ALA B C 1
ATOM 2636 O O . ALA B 1 134 ? 15.734 -9.664 -11.578 1 97.25 134 ALA B O 1
ATOM 2637 N N . ASN B 1 135 ? 16.984 -8.109 -10.617 1 96.12 135 ASN B N 1
ATOM 2638 C CA . ASN B 1 135 ? 18.219 -8.617 -11.211 1 96.12 135 ASN B CA 1
ATOM 2639 C C . ASN B 1 135 ? 18.531 -10.031 -10.727 1 96.12 135 ASN B C 1
ATOM 2641 O O . ASN B 1 135 ? 19.031 -10.859 -11.492 1 96.12 135 ASN B O 1
ATOM 2645 N N . VAL B 1 136 ? 18.297 -10.273 -9.492 1 95.75 136 VAL B N 1
ATOM 2646 C CA . VAL B 1 136 ? 18.5 -11.602 -8.93 1 95.75 136 VAL B CA 1
ATOM 2647 C C . VAL B 1 136 ? 17.547 -12.594 -9.594 1 95.75 136 VAL B C 1
ATOM 2649 O O . VAL B 1 136 ? 17.938 -13.711 -9.93 1 95.75 136 VAL B O 1
ATOM 2652 N N . ILE B 1 137 ? 16.312 -12.203 -9.812 1 96.25 137 ILE B N 1
ATOM 2653 C CA . ILE B 1 137 ? 15.289 -13.047 -10.422 1 96.25 137 ILE B CA 1
ATOM 2654 C C . ILE B 1 137 ? 15.656 -13.328 -11.883 1 96.25 137 ILE B C 1
ATOM 2656 O O . ILE B 1 137 ? 15.508 -14.453 -12.367 1 96.25 137 ILE B O 1
ATOM 2660 N N . ASP B 1 138 ? 16.156 -12.312 -12.547 1 96.44 138 ASP B N 1
ATOM 2661 C CA . ASP B 1 138 ? 16.609 -12.477 -13.93 1 96.44 138 ASP B CA 1
ATOM 2662 C C . ASP B 1 138 ? 17.688 -13.562 -14.031 1 96.44 138 ASP B C 1
ATOM 2664 O O . ASP B 1 138 ? 17.609 -14.438 -14.891 1 96.44 138 ASP B O 1
ATOM 2668 N N . ARG B 1 139 ? 18.656 -13.516 -13.188 1 94.62 139 ARG B N 1
ATOM 2669 C CA . ARG B 1 139 ? 19.703 -14.531 -13.148 1 94.62 139 ARG B CA 1
ATOM 2670 C C . ARG B 1 139 ? 19.109 -15.906 -12.844 1 94.62 139 ARG B C 1
ATOM 2672 O O . ARG B 1 139 ? 19.547 -16.906 -13.414 1 94.62 139 ARG B O 1
ATOM 2679 N N . GLY B 1 140 ? 18.172 -15.898 -11.922 1 94.94 140 GLY B N 1
ATOM 2680 C CA . GLY B 1 140 ? 17.5 -17.156 -11.594 1 94.94 140 GLY B CA 1
ATOM 2681 C C . GLY B 1 140 ? 16.719 -17.734 -12.75 1 94.94 140 GLY B C 1
ATOM 2682 O O . GLY B 1 140 ? 16.578 -18.953 -12.859 1 94.94 140 GLY B O 1
ATOM 2683 N N . CYS B 1 141 ? 16.172 -16.906 -13.586 1 96.31 141 CYS B N 1
ATOM 2684 C CA . CYS B 1 141 ? 15.477 -17.391 -14.781 1 96.31 141 CYS B CA 1
ATOM 2685 C C . CYS B 1 141 ? 16.453 -18.016 -15.758 1 96.31 141 CYS B C 1
ATOM 2687 O O . CYS B 1 141 ? 16.141 -19.016 -16.406 1 96.31 141 CYS B O 1
ATOM 2689 N N . GLU B 1 142 ? 17.625 -17.516 -15.797 1 94.69 142 GLU B N 1
ATOM 2690 C CA . GLU B 1 142 ? 18.656 -18.078 -16.672 1 94.69 142 GLU B CA 1
ATOM 2691 C C . GLU B 1 142 ? 19.094 -19.453 -16.188 1 94.69 142 GLU B C 1
ATOM 2693 O O . GLU B 1 142 ? 19.406 -20.328 -16.984 1 94.69 142 GLU B O 1
ATOM 2698 N N . THR B 1 143 ? 19.125 -19.625 -14.891 1 92.88 143 THR B N 1
ATOM 2699 C CA . THR B 1 143 ? 19.594 -20.875 -14.312 1 92.88 143 THR B CA 1
ATOM 2700 C C . THR B 1 143 ? 18.453 -21.875 -14.18 1 92.88 143 THR B C 1
ATOM 2702 O O . THR B 1 143 ? 18.672 -23.047 -13.836 1 92.88 143 THR B O 1
ATOM 2705 N N . GLY B 1 144 ? 17.219 -21.406 -14.352 1 92.94 144 GLY B N 1
ATOM 2706 C CA . GLY B 1 144 ? 16.047 -22.266 -14.266 1 92.94 144 GLY B CA 1
ATOM 2707 C C . GLY B 1 144 ? 15.438 -22.312 -12.883 1 92.94 144 GLY B C 1
ATOM 2708 O O . GLY B 1 144 ? 14.484 -23.062 -12.641 1 92.94 144 GLY B O 1
ATOM 2709 N N . ASP B 1 145 ? 15.938 -21.438 -11.992 1 92.38 145 ASP B N 1
ATOM 2710 C CA . ASP B 1 145 ? 15.414 -21.375 -10.625 1 92.38 145 ASP B CA 1
ATOM 2711 C C . ASP B 1 145 ? 14.047 -20.703 -10.594 1 92.38 145 ASP B C 1
ATOM 2713 O O . ASP B 1 145 ? 13.227 -20.984 -9.719 1 92.38 145 ASP B O 1
ATOM 2717 N N . PHE B 1 146 ? 13.898 -19.766 -11.5 1 95.56 146 PHE B N 1
ATOM 2718 C CA . PHE B 1 146 ? 12.656 -19.016 -11.609 1 95.56 146 PHE B CA 1
ATOM 2719 C C . PHE B 1 146 ? 12.156 -19.016 -13.047 1 95.56 146 PHE B C 1
ATOM 2721 O O . PHE B 1 146 ? 12.898 -19.328 -13.977 1 95.56 146 PHE B O 1
ATOM 2728 N N . ALA B 1 147 ? 10.906 -18.812 -13.211 1 95.75 147 ALA B N 1
ATOM 2729 C CA . ALA B 1 147 ? 10.273 -18.625 -14.516 1 95.75 147 ALA B CA 1
ATOM 2730 C C . ALA B 1 147 ? 9.305 -17.453 -14.5 1 95.75 147 ALA B C 1
ATOM 2732 O O . ALA B 1 147 ? 8.125 -17.609 -14.18 1 95.75 147 ALA B O 1
ATOM 2733 N N . VAL B 1 148 ? 9.797 -16.297 -14.836 1 95.12 148 VAL B N 1
ATOM 2734 C CA . VAL B 1 148 ? 9.039 -15.055 -14.789 1 95.12 148 VAL B CA 1
ATOM 2735 C C . VAL B 1 148 ? 9.266 -14.258 -16.062 1 95.12 148 VAL B C 1
ATOM 2737 O O . VAL B 1 148 ? 10.406 -14.031 -16.469 1 95.12 148 VAL B O 1
ATOM 2740 N N . GLU B 1 149 ? 8.211 -13.852 -16.656 1 94.06 149 GLU B N 1
ATOM 2741 C CA . GLU B 1 149 ? 8.312 -13.094 -17.906 1 94.06 149 GLU B CA 1
ATOM 2742 C C . GLU B 1 149 ? 8.758 -11.656 -17.641 1 94.06 149 GLU B C 1
ATOM 2744 O O . GLU B 1 149 ? 9.555 -11.102 -18.391 1 94.06 149 GLU B O 1
ATOM 2749 N N . ASP B 1 150 ? 8.281 -11.016 -16.625 1 96.69 150 ASP B N 1
ATOM 2750 C CA . ASP B 1 150 ? 8.562 -9.633 -16.234 1 96.69 150 ASP B CA 1
ATOM 2751 C C . ASP B 1 150 ? 9 -9.555 -14.766 1 96.69 150 ASP B C 1
ATOM 2753 O O . ASP B 1 150 ? 8.203 -9.195 -13.898 1 96.69 150 ASP B O 1
ATOM 2757 N N . PRO B 1 151 ? 10.336 -9.805 -14.555 1 97.31 151 PRO B N 1
ATOM 2758 C CA . PRO B 1 151 ? 10.828 -9.859 -13.18 1 97.31 151 PRO B CA 1
ATOM 2759 C C . PRO B 1 151 ? 10.625 -8.539 -12.43 1 97.31 151 PRO B C 1
ATOM 2761 O O . PRO B 1 151 ? 10.258 -8.539 -11.258 1 97.31 151 PRO B O 1
ATOM 2764 N N . LEU B 1 152 ? 10.828 -7.43 -13.094 1 97.75 152 LEU B N 1
ATOM 2765 C CA . LEU B 1 152 ? 10.742 -6.133 -12.43 1 97.75 152 LEU B CA 1
ATOM 2766 C C . LEU B 1 152 ? 9.32 -5.855 -11.953 1 97.75 152 LEU B C 1
ATOM 2768 O O . LEU B 1 152 ? 9.102 -5.59 -10.773 1 97.75 152 LEU B O 1
ATOM 2772 N N . SER B 1 153 ? 8.328 -5.949 -12.852 1 97.31 153 SER B N 1
ATOM 2773 C CA . SER B 1 153 ? 6.949 -5.688 -12.469 1 97.31 153 SER B CA 1
ATOM 2774 C C . SER B 1 153 ? 6.477 -6.672 -11.406 1 97.31 153 SER B C 1
ATOM 2776 O O . SER B 1 153 ? 5.738 -6.297 -10.492 1 97.31 153 SER B O 1
ATOM 2778 N N . THR B 1 154 ? 6.922 -7.895 -11.516 1 97 154 THR B N 1
ATOM 2779 C CA . THR B 1 154 ? 6.504 -8.93 -10.578 1 97 154 THR B CA 1
ATOM 2780 C C . THR B 1 154 ? 7.027 -8.641 -9.18 1 97 154 THR B C 1
ATOM 2782 O O . THR B 1 154 ? 6.27 -8.664 -8.211 1 97 154 THR B O 1
ATOM 2785 N N . ILE B 1 155 ? 8.305 -8.312 -9.086 1 96.56 155 ILE B N 1
ATOM 2786 C CA . ILE B 1 155 ? 8.883 -8.094 -7.762 1 96.56 155 ILE B CA 1
ATOM 2787 C C . ILE B 1 155 ? 8.344 -6.789 -7.18 1 96.56 155 ILE B C 1
ATOM 2789 O O . ILE B 1 155 ? 8.141 -6.676 -5.969 1 96.56 155 ILE B O 1
ATOM 2793 N N . GLN B 1 156 ? 8.102 -5.758 -8.023 1 97.19 156 GLN B N 1
ATOM 2794 C CA . GLN B 1 156 ? 7.508 -4.516 -7.543 1 97.19 156 GLN B CA 1
ATOM 2795 C C . GLN B 1 156 ? 6.129 -4.77 -6.938 1 97.19 156 GLN B C 1
ATOM 2797 O O . GLN B 1 156 ? 5.781 -4.184 -5.91 1 97.19 156 GLN B O 1
ATOM 2802 N N . PHE B 1 157 ? 5.371 -5.656 -7.527 1 96.94 157 PHE B N 1
ATOM 2803 C CA . PHE B 1 157 ? 4.078 -6.031 -6.973 1 96.94 157 PHE B CA 1
ATOM 2804 C C . PHE B 1 157 ? 4.246 -6.707 -5.617 1 96.94 157 PHE B C 1
ATOM 2806 O O . PHE B 1 157 ? 3.525 -6.395 -4.668 1 96.94 157 PHE B O 1
ATOM 2813 N N . ILE B 1 158 ? 5.152 -7.617 -5.539 1 95.31 158 ILE B N 1
ATOM 2814 C CA . ILE B 1 158 ? 5.375 -8.375 -4.312 1 95.31 158 ILE B CA 1
ATOM 2815 C C . ILE B 1 158 ? 5.82 -7.438 -3.195 1 95.31 158 ILE B C 1
ATOM 2817 O O . ILE B 1 158 ? 5.305 -7.504 -2.078 1 95.31 158 ILE B O 1
ATOM 2821 N N . LEU B 1 159 ? 6.75 -6.508 -3.506 1 94.94 159 LEU B N 1
ATOM 2822 C CA . LEU B 1 159 ? 7.215 -5.543 -2.516 1 94.94 159 LEU B CA 1
ATOM 2823 C C . LEU B 1 159 ? 6.078 -4.629 -2.072 1 94.94 159 LEU B C 1
ATOM 2825 O O . LEU B 1 159 ? 5.938 -4.336 -0.882 1 94.94 159 LEU B O 1
ATOM 2829 N N . ALA B 1 160 ? 5.277 -4.191 -3.033 1 95 160 ALA B N 1
ATOM 2830 C CA . ALA B 1 160 ? 4.141 -3.324 -2.73 1 95 160 ALA B CA 1
ATOM 2831 C C . ALA B 1 160 ? 3.146 -4.023 -1.806 1 95 160 ALA B C 1
ATOM 2833 O O . ALA B 1 160 ? 2.719 -3.457 -0.799 1 95 160 ALA B O 1
ATOM 2834 N N . GLY B 1 161 ? 2.775 -5.25 -2.129 1 94.94 161 GLY B N 1
ATOM 2835 C CA . GLY B 1 161 ? 1.853 -6.016 -1.306 1 94.94 161 GLY B CA 1
ATOM 2836 C C . GLY B 1 161 ? 2.367 -6.258 0.101 1 94.94 161 GLY B C 1
ATOM 2837 O O . GLY B 1 161 ? 1.622 -6.113 1.073 1 94.94 161 GLY B O 1
ATOM 2838 N N . GLN B 1 162 ? 3.629 -6.617 0.155 1 91.31 162 GLN B N 1
ATOM 2839 C CA . GLN B 1 162 ? 4.242 -6.867 1.456 1 91.31 162 GLN B CA 1
ATOM 2840 C C . GLN B 1 162 ? 4.289 -5.594 2.295 1 91.31 162 GLN B C 1
ATOM 2842 O O . GLN B 1 162 ? 3.936 -5.605 3.475 1 91.31 162 GLN B O 1
ATOM 2847 N N . ALA B 1 163 ? 4.719 -4.523 1.675 1 90.75 163 ALA B N 1
ATOM 2848 C CA . ALA B 1 163 ? 4.852 -3.254 2.383 1 90.75 163 ALA B CA 1
ATOM 2849 C C . ALA B 1 163 ? 3.502 -2.787 2.926 1 90.75 163 ALA B C 1
ATOM 2851 O O . ALA B 1 163 ? 3.412 -2.326 4.066 1 90.75 163 ALA B O 1
ATOM 2852 N N . PHE B 1 164 ? 2.531 -2.975 2.186 1 92.06 164 PHE B N 1
ATOM 2853 C CA . PHE B 1 164 ? 1.229 -2.467 2.598 1 92.06 164 PHE B CA 1
ATOM 2854 C C . PHE B 1 164 ? 0.545 -3.438 3.553 1 92.06 164 PHE B C 1
ATOM 2856 O O . PHE B 1 164 ? 0.098 -3.043 4.633 1 92.06 164 PHE B O 1
ATOM 2863 N N . LEU B 1 165 ? 0.474 -4.676 3.25 1 93.19 165 LEU B N 1
ATOM 2864 C CA . LEU B 1 165 ? -0.312 -5.645 4.008 1 93.19 165 LEU B CA 1
ATOM 2865 C C . LEU B 1 165 ? 0.389 -6.012 5.309 1 93.19 165 LEU B C 1
ATOM 2867 O O . LEU B 1 165 ? -0.253 -6.113 6.359 1 93.19 165 LEU B O 1
ATOM 2871 N N . LEU B 1 166 ? 1.687 -6.203 5.227 1 88.69 166 LEU B N 1
ATOM 2872 C CA . LEU B 1 166 ? 2.402 -6.719 6.391 1 88.69 166 LEU B CA 1
ATOM 2873 C C . LEU B 1 166 ? 3.109 -5.59 7.137 1 88.69 166 LEU B C 1
ATOM 2875 O O . LEU B 1 166 ? 3.348 -5.691 8.344 1 88.69 166 LEU B O 1
ATOM 2879 N N . GLY B 1 167 ? 3.375 -4.527 6.496 1 85 167 GLY B N 1
ATOM 2880 C CA . GLY B 1 167 ? 4.125 -3.438 7.105 1 85 167 GLY B CA 1
ATOM 2881 C C . GLY B 1 167 ? 3.236 -2.363 7.703 1 85 167 GLY B C 1
ATOM 2882 O O . GLY B 1 167 ? 3.707 -1.511 8.461 1 85 167 GLY B O 1
ATOM 2883 N N . ASN B 1 168 ? 1.994 -2.377 7.395 1 87.38 168 ASN B N 1
ATOM 2884 C CA . ASN B 1 168 ? 1.077 -1.34 7.855 1 87.38 168 ASN B CA 1
ATOM 2885 C C . ASN B 1 168 ? 0.439 -1.708 9.188 1 87.38 168 ASN B C 1
ATOM 2887 O O . ASN B 1 168 ? -0.405 -2.604 9.258 1 87.38 168 ASN B O 1
ATOM 2891 N N . PRO B 1 169 ? 0.769 -1.011 10.211 1 85.69 169 PRO B N 1
ATOM 2892 C CA . PRO B 1 169 ? 0.262 -1.356 11.539 1 85.69 169 PRO B CA 1
ATOM 2893 C C . PRO B 1 169 ? -1.23 -1.074 11.695 1 85.69 169 PRO B C 1
ATOM 2895 O O . PRO B 1 169 ? -1.857 -1.548 12.648 1 85.69 169 PRO B O 1
ATOM 2898 N N . ARG B 1 170 ? -1.78 -0.402 10.805 1 88.94 170 ARG B N 1
ATOM 2899 C CA . ARG B 1 170 ? -3.174 0.008 10.953 1 88.94 170 ARG B CA 1
ATOM 2900 C C . ARG B 1 170 ? -4.117 -1.16 10.695 1 88.94 170 ARG B C 1
ATOM 2902 O O . ARG B 1 170 ? -5.305 -1.091 11.023 1 88.94 170 ARG B O 1
ATOM 2909 N N . PHE B 1 171 ? -3.664 -2.193 10.086 1 92.19 171 PHE B N 1
ATOM 2910 C CA . PHE B 1 171 ? -4.492 -3.387 9.938 1 92.19 171 PHE B CA 1
ATOM 2911 C C . PHE B 1 171 ? -4.805 -3.998 11.305 1 92.19 171 PHE B C 1
ATOM 2913 O O . PHE B 1 171 ? -5.82 -4.672 11.469 1 92.19 171 PHE B O 1
ATOM 2920 N N . GLY B 1 172 ? -3.879 -3.807 12.227 1 90.5 172 GLY B N 1
ATOM 2921 C CA . GLY B 1 172 ? -4.105 -4.281 13.586 1 90.5 172 GLY B CA 1
ATOM 2922 C C . GLY B 1 172 ? -4.078 -5.793 13.703 1 90.5 172 GLY B C 1
ATOM 2923 O O . GLY B 1 172 ? -4.777 -6.371 14.531 1 90.5 172 GLY B O 1
ATOM 2924 N N . TRP B 1 173 ? -3.338 -6.406 12.898 1 92.38 173 TRP B N 1
ATOM 2925 C CA . TRP B 1 173 ? -3.244 -7.859 12.938 1 92.38 173 TRP B CA 1
ATOM 2926 C C . TRP B 1 173 ? -2.594 -8.328 14.234 1 92.38 173 TRP B C 1
ATOM 2928 O O . TRP B 1 173 ? -1.611 -7.738 14.695 1 92.38 173 TRP B O 1
ATOM 2938 N N . SER B 1 174 ? -3.146 -9.391 14.836 1 94.38 174 SER B N 1
ATOM 2939 C CA . SER B 1 174 ? -2.434 -10.102 15.891 1 94.38 174 SER B CA 1
ATOM 2940 C C . SER B 1 174 ? -1.192 -10.797 15.344 1 94.38 174 SER B C 1
ATOM 2942 O O . SER B 1 174 ? -1.01 -10.891 14.133 1 94.38 174 SER B O 1
ATOM 2944 N N . GLN B 1 175 ? -0.34 -11.289 16.234 1 91.69 175 GLN B N 1
ATOM 2945 C CA . GLN B 1 175 ? 0.85 -12.023 15.797 1 91.69 175 GLN B CA 1
ATOM 2946 C C . GLN B 1 175 ? 0.477 -13.242 14.961 1 91.69 175 GLN B C 1
ATOM 2948 O O . GLN B 1 175 ? 1.111 -13.523 13.945 1 91.69 175 GLN B O 1
ATOM 2953 N N . ASP B 1 176 ? -0.526 -13.906 15.391 1 93.88 176 ASP B N 1
ATOM 2954 C CA . ASP B 1 176 ? -0.975 -15.094 14.664 1 93.88 176 ASP B CA 1
ATOM 2955 C C . ASP B 1 176 ? -1.52 -14.719 13.289 1 93.88 176 ASP B C 1
ATOM 2957 O O . ASP B 1 176 ? -1.22 -15.383 12.297 1 93.88 176 ASP B O 1
ATOM 2961 N N . GLU B 1 177 ? -2.311 -13.672 13.234 1 93.81 177 GLU B N 1
ATOM 2962 C CA . GLU B 1 177 ? -2.865 -13.203 11.969 1 93.81 177 GLU B CA 1
ATOM 2963 C C . GLU B 1 177 ? -1.759 -12.766 11.008 1 93.81 177 GLU B C 1
ATOM 2965 O O . GLU B 1 177 ? -1.823 -13.039 9.812 1 93.81 177 GLU B O 1
ATOM 2970 N N . HIS B 1 178 ? -0.793 -12.086 11.586 1 92.25 178 HIS B N 1
ATOM 2971 C CA . HIS B 1 178 ? 0.359 -11.656 10.797 1 92.25 178 HIS B CA 1
ATOM 2972 C C . HIS B 1 178 ? 1.119 -12.852 10.242 1 92.25 178 HIS B C 1
ATOM 2974 O O . HIS B 1 178 ? 1.521 -12.852 9.07 1 92.25 178 HIS B O 1
ATOM 2980 N N . GLY B 1 179 ? 1.318 -13.852 11.039 1 89.56 179 GLY B N 1
ATOM 2981 C CA . GLY B 1 179 ? 2.012 -15.055 10.617 1 89.56 179 GLY B CA 1
ATOM 2982 C C . GLY B 1 179 ? 1.312 -15.781 9.484 1 89.56 179 GLY B C 1
ATOM 2983 O O . GLY B 1 179 ? 1.961 -16.25 8.539 1 89.56 179 GLY B O 1
ATOM 2984 N N . MET B 1 180 ? 0.014 -15.844 9.555 1 92.19 180 MET B N 1
ATOM 2985 C CA . MET B 1 180 ? -0.77 -16.484 8.5 1 92.19 180 MET B CA 1
ATOM 2986 C C . MET B 1 180 ? -0.596 -15.75 7.176 1 92.19 180 MET B C 1
ATOM 2988 O O . MET B 1 180 ? -0.392 -16.375 6.133 1 92.19 180 MET B O 1
ATOM 2992 N N . ARG B 1 181 ? -0.636 -14.484 7.242 1 93.75 181 ARG B N 1
ATOM 2993 C CA . ARG B 1 181 ? -0.532 -13.68 6.027 1 93.75 181 ARG B CA 1
ATOM 2994 C C . ARG B 1 181 ? 0.891 -13.703 5.48 1 93.75 181 ARG B C 1
ATOM 2996 O O . ARG B 1 181 ? 1.095 -13.664 4.266 1 93.75 181 ARG B O 1
ATOM 3003 N N . LEU B 1 182 ? 1.847 -13.766 6.367 1 90.25 182 LEU B N 1
ATOM 3004 C CA . LEU B 1 182 ? 3.234 -13.906 5.938 1 90.25 182 LEU B CA 1
ATOM 3005 C C . LEU B 1 182 ? 3.439 -15.219 5.188 1 90.25 182 LEU B C 1
ATOM 3007 O O . LEU B 1 182 ? 4.074 -15.242 4.129 1 90.25 182 LEU B O 1
ATOM 3011 N N . MET B 1 183 ? 2.908 -16.297 5.711 1 89.94 183 MET B N 1
ATOM 3012 C CA . MET B 1 183 ? 3.035 -17.609 5.074 1 89.94 183 MET B CA 1
ATOM 3013 C C . MET B 1 183 ? 2.363 -17.609 3.705 1 89.94 183 MET B C 1
ATOM 3015 O O . MET B 1 183 ? 2.922 -18.141 2.736 1 89.94 183 MET B O 1
ATOM 3019 N N . ALA B 1 184 ? 1.213 -17.078 3.652 1 92.38 184 ALA B N 1
ATOM 3020 C CA . ALA B 1 184 ? 0.516 -16.984 2.373 1 92.38 184 ALA B CA 1
ATOM 3021 C C . ALA B 1 184 ? 1.317 -16.156 1.369 1 92.38 184 ALA B C 1
ATOM 3023 O O . ALA B 1 184 ? 1.336 -16.469 0.176 1 92.38 184 ALA B O 1
ATOM 3024 N N . THR B 1 185 ? 1.954 -15.094 1.879 1 91.12 185 THR B N 1
ATOM 3025 C CA . THR B 1 185 ? 2.777 -14.242 1.028 1 91.12 185 THR B CA 1
ATOM 3026 C C . THR B 1 185 ? 3.961 -15.023 0.465 1 91.12 185 THR B C 1
ATOM 3028 O O . THR B 1 185 ? 4.281 -14.906 -0.72 1 91.12 185 THR B O 1
ATOM 3031 N N . LEU B 1 186 ? 4.582 -15.812 1.254 1 89.81 186 LEU B N 1
ATOM 3032 C CA . LEU B 1 186 ? 5.719 -16.609 0.806 1 89.81 186 LEU B CA 1
ATOM 3033 C C . LEU B 1 186 ? 5.289 -17.625 -0.251 1 89.81 186 LEU B C 1
ATOM 3035 O O . LEU B 1 186 ? 5.98 -17.812 -1.254 1 89.81 186 LEU B O 1
ATOM 3039 N N . ARG B 1 187 ? 4.172 -18.25 -0.028 1 92.31 187 ARG B N 1
ATOM 3040 C CA . ARG B 1 187 ? 3.67 -19.219 -0.995 1 92.31 187 ARG B CA 1
ATOM 3041 C C . ARG B 1 187 ? 3.297 -18.547 -2.309 1 92.31 187 ARG B C 1
ATOM 3043 O O . ARG B 1 187 ? 3.586 -19.062 -3.387 1 92.31 187 ARG B O 1
ATOM 3050 N N . LEU B 1 188 ? 2.639 -17.422 -2.154 1 94 188 LEU B N 1
ATOM 3051 C CA . LEU B 1 188 ? 2.279 -16.656 -3.336 1 94 188 LEU B CA 1
ATOM 3052 C C . LEU B 1 188 ? 3.525 -16.234 -4.109 1 94 188 LEU B C 1
ATOM 3054 O O . LEU B 1 188 ? 3.553 -16.312 -5.34 1 94 188 LEU B O 1
ATOM 3058 N N . THR B 1 189 ? 4.543 -15.789 -3.4 1 93.19 189 THR B N 1
ATOM 3059 C CA . THR B 1 189 ? 5.789 -15.375 -4.031 1 93.19 189 THR B CA 1
ATOM 3060 C C . THR B 1 189 ? 6.438 -16.547 -4.773 1 93.19 189 THR B C 1
ATOM 3062 O O . THR B 1 189 ? 6.906 -16.391 -5.902 1 93.19 189 THR B O 1
ATOM 3065 N N . GLU B 1 190 ? 6.426 -17.703 -4.191 1 93.31 190 GLU B N 1
ATOM 3066 C CA . GLU B 1 190 ? 6.965 -18.906 -4.828 1 93.31 190 GLU B CA 1
ATOM 3067 C C . GLU B 1 190 ? 6.25 -19.203 -6.145 1 93.31 190 GLU B C 1
ATOM 3069 O O . GLU B 1 190 ? 6.895 -19.453 -7.164 1 93.31 190 GLU B O 1
ATOM 3074 N N . ARG B 1 191 ? 4.98 -19.156 -6.109 1 94.25 191 ARG B N 1
ATOM 3075 C CA . ARG B 1 191 ? 4.184 -19.438 -7.297 1 94.25 191 ARG B CA 1
ATOM 3076 C C . ARG B 1 191 ? 4.387 -18.375 -8.359 1 94.25 191 ARG B C 1
ATOM 3078 O O . ARG B 1 191 ? 4.531 -18.688 -9.547 1 94.25 191 ARG B O 1
ATOM 3085 N N . ALA B 1 192 ? 4.383 -17.125 -7.891 1 95 192 ALA B N 1
ATOM 3086 C CA . ALA B 1 192 ? 4.543 -16.016 -8.82 1 95 192 ALA B CA 1
ATOM 3087 C C . ALA B 1 192 ? 5.879 -16.094 -9.555 1 95 192 ALA B C 1
ATOM 3089 O O . ALA B 1 192 ? 5.973 -15.727 -10.727 1 95 192 ALA B O 1
ATOM 3090 N N . LEU B 1 193 ? 6.898 -16.641 -8.875 1 95.5 193 LEU B N 1
ATOM 3091 C CA . LEU B 1 193 ? 8.242 -16.656 -9.438 1 95.5 193 LEU B CA 1
ATOM 3092 C C . LEU B 1 193 ? 8.508 -17.969 -10.172 1 95.5 193 LEU B C 1
ATOM 3094 O O . LEU B 1 193 ? 9.547 -18.125 -10.812 1 95.5 193 LEU B O 1
ATOM 3098 N N . GLY B 1 194 ? 7.578 -18.891 -10.094 1 94.56 194 GLY B N 1
ATOM 3099 C CA . GLY B 1 194 ? 7.801 -20.203 -10.68 1 94.56 194 GLY B CA 1
ATOM 3100 C C . GLY B 1 194 ? 8.883 -20.984 -9.977 1 94.56 194 GLY B C 1
ATOM 3101 O O . GLY B 1 194 ? 9.617 -21.75 -10.609 1 94.56 194 GLY B O 1
ATOM 3102 N N . ALA B 1 195 ? 9.055 -20.719 -8.703 1 92.75 195 ALA B N 1
ATOM 3103 C CA . ALA B 1 195 ? 10.031 -21.453 -7.898 1 92.75 195 ALA B CA 1
ATOM 3104 C C . ALA B 1 195 ? 9.484 -22.812 -7.488 1 92.75 195 ALA B C 1
ATOM 3106 O O . ALA B 1 195 ? 8.273 -23.047 -7.539 1 92.75 195 ALA B O 1
ATOM 3107 N N . ARG B 1 196 ? 10.438 -23.625 -7.133 1 89.38 196 ARG B N 1
ATOM 3108 C CA . ARG B 1 196 ? 10.031 -24.938 -6.629 1 89.38 196 ARG B CA 1
ATOM 3109 C C . ARG B 1 196 ? 9.148 -24.797 -5.395 1 89.38 196 ARG B C 1
ATOM 3111 O O . ARG B 1 196 ? 9.43 -23.969 -4.516 1 89.38 196 ARG B O 1
ATOM 3118 N N . PRO B 1 197 ? 8.086 -25.609 -5.352 1 87.44 197 PRO B N 1
ATOM 3119 C CA . PRO B 1 197 ? 7.207 -25.531 -4.184 1 87.44 197 PRO B CA 1
ATOM 3120 C C . PRO B 1 197 ? 7.961 -25.703 -2.867 1 87.44 197 PRO B C 1
ATOM 3122 O O . PRO B 1 197 ? 8.883 -26.531 -2.779 1 87.44 197 PRO B O 1
ATOM 3125 N N . ASP B 1 198 ? 7.68 -24.844 -1.905 1 86.5 198 ASP B N 1
ATOM 3126 C CA . ASP B 1 198 ? 8.133 -24.891 -0.52 1 86.5 198 ASP B CA 1
ATOM 3127 C C . ASP B 1 198 ? 9.602 -24.469 -0.409 1 86.5 198 ASP B C 1
ATOM 3129 O O . ASP B 1 198 ? 10.203 -24.594 0.661 1 86.5 198 ASP B O 1
ATOM 3133 N N . SER B 1 199 ? 10.18 -24.078 -1.546 1 84.12 199 SER B N 1
ATOM 3134 C CA . SER B 1 199 ? 11.586 -23.703 -1.504 1 84.12 199 SER B CA 1
ATOM 3135 C C . SER B 1 199 ? 11.789 -22.406 -0.729 1 84.12 199 SER B C 1
ATOM 3137 O O . SER B 1 199 ? 12.609 -22.344 0.188 1 84.12 199 SER B O 1
ATOM 3139 N N . LEU B 1 200 ? 10.961 -21.391 -1.055 1 81.56 200 LEU B N 1
ATOM 3140 C CA . LEU B 1 200 ? 11.109 -20.109 -0.387 1 81.56 200 LEU B CA 1
ATOM 3141 C C . LEU B 1 200 ? 10.664 -20.188 1.068 1 81.56 200 LEU B C 1
ATOM 3143 O O . LEU B 1 200 ? 11.305 -19.625 1.954 1 81.56 200 LEU B O 1
ATOM 3147 N N . VAL B 1 201 ? 9.602 -20.859 1.298 1 81.69 201 VAL B N 1
ATOM 3148 C CA . VAL B 1 201 ? 9.078 -21.031 2.65 1 81.69 201 VAL B CA 1
ATOM 3149 C C . VAL B 1 201 ? 10.141 -21.688 3.531 1 81.69 201 VAL B C 1
ATOM 3151 O O . VAL B 1 201 ? 10.43 -21.203 4.629 1 81.69 201 VAL B O 1
ATOM 3154 N N . SER B 1 202 ? 10.719 -22.75 3.035 1 83.25 202 SER B N 1
ATOM 3155 C CA . SER B 1 202 ? 11.734 -23.484 3.785 1 83.25 202 SER B CA 1
ATOM 3156 C C . SER B 1 202 ? 12.969 -22.625 4.027 1 83.25 202 SER B C 1
ATOM 3158 O O . SER B 1 202 ? 13.531 -22.641 5.129 1 83.25 202 SER B O 1
ATOM 3160 N N . ALA B 1 203 ? 13.344 -21.906 3.02 1 80.19 203 ALA B N 1
ATOM 3161 C CA . ALA B 1 203 ? 14.523 -21.062 3.148 1 80.19 203 ALA B CA 1
ATOM 3162 C C . ALA B 1 203 ? 14.281 -19.938 4.152 1 80.19 203 ALA B C 1
ATOM 3164 O O . ALA B 1 203 ? 15.164 -19.609 4.957 1 80.19 203 ALA B O 1
ATOM 3165 N N . PHE B 1 204 ? 13.109 -19.344 4.086 1 78.5 204 PHE B N 1
ATOM 3166 C CA . PHE B 1 204 ? 12.766 -18.266 5 1 78.5 204 PHE B CA 1
ATOM 3167 C C . PHE B 1 204 ? 12.742 -18.75 6.441 1 78.5 204 PHE B C 1
ATOM 3169 O O . PHE B 1 204 ? 13.273 -18.094 7.34 1 78.5 204 PHE B O 1
ATOM 3176 N N . LEU B 1 205 ? 12.148 -19.859 6.664 1 77.25 205 LEU B N 1
ATOM 3177 C CA . LEU B 1 205 ? 12.086 -20.453 7.996 1 77.25 205 LEU B CA 1
ATOM 3178 C C . LEU B 1 205 ? 13.484 -20.781 8.516 1 77.25 205 LEU B C 1
ATOM 3180 O O . LEU B 1 205 ? 13.758 -20.641 9.703 1 77.25 205 LEU B O 1
ATOM 3184 N N . ALA B 1 206 ? 14.328 -21.188 7.652 1 76.44 206 ALA B N 1
ATOM 3185 C CA . ALA B 1 206 ? 15.711 -21.5 8.023 1 76.44 206 ALA B CA 1
ATOM 3186 C C . ALA B 1 206 ? 16.453 -20.234 8.469 1 76.44 206 ALA B C 1
ATOM 3188 O O . ALA B 1 206 ? 17.203 -20.266 9.438 1 76.44 206 ALA B O 1
ATOM 3189 N N . VAL B 1 207 ? 16.172 -19.172 7.75 1 70.19 207 VAL B N 1
ATOM 3190 C CA . VAL B 1 207 ? 16.812 -17.906 8.078 1 70.19 207 VAL B CA 1
ATOM 3191 C C . VAL B 1 207 ? 16.297 -17.406 9.422 1 70.19 207 VAL B C 1
ATOM 3193 O O . VAL B 1 207 ? 17.078 -16.922 10.25 1 70.19 207 VAL B O 1
ATOM 3196 N N . LEU B 1 208 ? 14.969 -17.5 9.664 1 68.19 208 LEU B N 1
ATOM 3197 C CA . LEU B 1 208 ? 14.383 -17.047 10.922 1 68.19 208 LEU B CA 1
ATOM 3198 C C . LEU B 1 208 ? 14.906 -17.875 12.086 1 68.19 208 LEU B C 1
ATOM 3200 O O . LEU B 1 208 ? 15.133 -17.359 13.18 1 68.19 208 LEU B O 1
ATOM 3204 N N . ALA B 1 209 ? 14.93 -19.203 11.758 1 66.56 209 ALA B N 1
ATOM 3205 C CA . ALA B 1 209 ? 15.453 -20.094 12.781 1 66.56 209 ALA B CA 1
ATOM 3206 C C . ALA B 1 209 ? 16.922 -19.812 13.07 1 66.56 209 ALA B C 1
ATOM 3208 O O . ALA B 1 209 ? 17.375 -19.922 14.219 1 66.56 209 ALA B O 1
ATOM 3209 N N . GLY B 1 210 ? 17.641 -19.594 12.07 1 58.41 210 GLY B N 1
ATOM 3210 C CA . GLY B 1 210 ? 19.047 -19.266 12.25 1 58.41 210 GLY B CA 1
ATOM 3211 C C . GLY B 1 210 ? 19.266 -17.906 12.891 1 58.41 210 GLY B C 1
ATOM 3212 O O . GLY B 1 210 ? 20.234 -17.719 13.641 1 58.41 210 GLY B O 1
ATOM 3213 N N . ALA B 1 211 ? 18.531 -17 12.461 1 53.94 211 ALA B N 1
ATOM 3214 C CA . ALA B 1 211 ? 18.609 -15.688 13.102 1 53.94 211 ALA B CA 1
ATOM 3215 C C . ALA B 1 211 ? 18.25 -15.773 14.586 1 53.94 211 ALA B C 1
ATOM 3217 O O . ALA B 1 211 ? 18.781 -15.016 15.398 1 53.94 211 ALA B O 1
ATOM 3218 N N . GLY B 1 212 ? 17.109 -16.438 14.961 1 46.16 212 GLY B N 1
ATOM 3219 C CA . GLY B 1 212 ? 16.859 -16.672 16.375 1 46.16 212 GLY B CA 1
ATOM 3220 C C . GLY B 1 212 ? 18.031 -17.281 17.094 1 46.16 212 GLY B C 1
ATOM 3221 O O . GLY B 1 212 ? 18.141 -17.203 18.328 1 46.16 212 GLY B O 1
ATOM 3222 N N . ARG B 1 213 ? 18.797 -18.109 16.5 1 41.59 213 ARG B N 1
ATOM 3223 C CA . ARG B 1 213 ? 19.953 -18.688 17.172 1 41.59 213 ARG B CA 1
ATOM 3224 C C . ARG B 1 213 ? 21.016 -17.641 17.453 1 41.59 213 ARG B C 1
ATOM 3226 O O . ARG B 1 213 ? 21.844 -17.797 18.359 1 41.59 213 ARG B O 1
ATOM 3233 N N . VAL B 1 214 ? 21.125 -16.703 16.734 1 36.25 214 VAL B N 1
ATOM 3234 C CA . VAL B 1 214 ? 22.141 -15.711 17.062 1 36.25 214 VAL B CA 1
ATOM 3235 C C . VAL B 1 214 ? 21.703 -14.906 18.281 1 36.25 214 VAL B C 1
ATOM 3237 O O . VAL B 1 214 ? 22.5 -14.172 18.859 1 36.25 214 VAL B O 1
ATOM 3240 N N . GLN B 1 215 ? 20.453 -14.617 18.406 1 35.66 215 GLN B N 1
ATOM 3241 C CA . GLN B 1 215 ? 20.047 -13.883 19.594 1 35.66 215 GLN B CA 1
ATOM 3242 C C . GLN B 1 215 ? 20.047 -14.781 20.828 1 35.66 215 GLN B C 1
ATOM 3244 O O . GLN B 1 215 ? 19.672 -14.352 21.922 1 35.66 215 GLN B O 1
ATOM 3249 N N . SER B 1 216 ? 20.141 -16.094 20.641 1 29.02 216 SER B N 1
ATOM 3250 C CA . SER B 1 216 ? 20.406 -16.828 21.875 1 29.02 216 SER B CA 1
ATOM 3251 C C . SER B 1 216 ? 21.906 -16.938 22.141 1 29.02 216 SER B C 1
ATOM 3253 O O . SER B 1 216 ? 22.703 -17.125 21.219 1 29.02 216 SER B O 1
#

Radius of gyration: 23.57 Å; Cα contacts (8 Å, |Δi|>4): 523; chains: 2; bounding box: 78×58×50 Å

Foldseek 3Di:
DPPPPPPLVVLLVLLLLLQLQVLLVPNLVRDDLCSSCVSSVHDSVVVCVNAPDSVRSLLVLLLVLLVVLLVQLLVLLVPDPDQLLLNLLSSVVSNVPPDPPVVRSVSSLLDLRHVVSLVSNLVSNLVRNLVVNLVSLVVCVVVVQFDAPRSSVLSSVLSNCCSPVQVRCVVVDDPVRSVVVVLVSQQVNCVNGVHDGCSSVVSNVVVVVVVVVVVD/DPPPPPPLVVLLVLLLLLQLQVLLPPNLVRDDLCSSCVSSVHDSVVVCVNAPDSVRSLLVLLLVVLVVLLVQLLVLLVPDPDQLLLNLLSSVVSNVPPDPPVVSSVSSLLDLRHVVSLVSNLVSNLVRNLVVNLVSLVVCVVVVQFDAPRSSVLSSVLSNCCSPVQVRCVVVDDPVRSVVVVLVSQQVNCVNGVHDGCSSVVSNVVVVVVVVVVVD

Organism: NCBI:txid1064539

InterPro domains:
  IPR001647 DNA-binding HTH domain, TetR-type [PF00440] (15-60)
  IPR001647 DNA-binding HTH domain, TetR-type [PR00455] (15-28)
  IPR001647 DNA-binding HTH domain, TetR-type [PR00455] (36-59)
  IPR001647 DNA-binding HTH domain, TetR-type [PS50977] (9-69)
  IPR009057 Homedomain-like superfamily [SSF46689] (2-76)
  IPR023772 DNA-binding HTH domain, TetR-type, conserved site [PS01081] (27-58)
  IPR049149 TetR/AcrR type transcriptional regulator-like, C-terminal domain [PF21303] (106-184)
  IPR050109 HTH-type, TetR-like transcriptional regulator [PTHR30055] (2-211)

Secondary structure (DSSP, 8-state):
-------HHHHHHHHHHHHHHHHHHH-GGG--HHHHHHHHTS-HHHHHHH-S-HHHHHHHHHHHHHHHHHHHHHHHHHH--S-HHHHHHHHHHHHH---GGGHHHHHHHT-TT-HHHHHHHHHHIIIIIHHHHHHHHHHHHHHTS---S-HHHHHHHHHHHHHHHTT-GGG---HHHHHHHHHHHHHHHHHHHTPPTTHHHHHHHHHHHHHHHH--/-------HHHHHHHHHHHHHHHHHHH-GGG--HHHHHHHHTS-HHHHHHH-S-HHHHHHHHHHHHHHHHHHHHHHHHHH--S-HHHHHHHHHHHHH---GGGHHHHHHHTSTT-HHHHHHHHHHIIIIIHHHHHHHHHHHHHHTS---S-HHHHHHHHHHHHHHHTT-GGG---HHHHHHHHHHHHHHHHHHHTPPTTHHHHHHHHHHHHHHHH--

pLDDT: mean 86.98, std 14.23, range [29.02, 97.94]

Solvent-accessible surface area (backbone atoms only — not comparable to full-atom values): 22504 Å² total; per-residue (Å²): 126,80,80,77,72,63,57,70,66,58,48,48,48,45,43,46,51,29,38,19,50,47,23,42,75,61,16,52,87,71,57,51,70,63,57,30,18,53,65,48,70,45,54,59,69,59,45,55,76,74,34,86,43,70,67,51,45,41,52,50,48,21,47,52,51,35,48,54,46,35,51,51,30,49,51,50,52,71,68,46,85,58,54,43,66,56,36,49,52,51,33,57,48,44,65,70,51,64,51,78,82,53,38,48,57,58,44,20,51,67,25,83,64,20,47,65,44,36,52,49,24,48,51,44,35,33,67,61,37,20,56,61,53,16,52,43,45,50,53,14,38,75,73,63,55,23,56,56,92,52,40,46,46,42,41,27,38,53,46,29,13,45,48,49,61,72,62,39,71,82,75,63,65,51,72,66,56,45,50,54,39,49,51,36,48,39,53,33,50,26,38,40,34,47,32,60,85,65,48,57,50,51,50,49,51,48,49,54,54,51,52,54,49,67,77,95,126,80,80,76,73,62,56,69,65,56,49,50,50,45,44,48,51,29,39,19,50,49,22,42,74,61,16,52,88,71,56,51,69,63,57,31,19,54,66,49,71,45,53,60,69,60,46,55,75,73,34,88,41,70,69,52,44,42,52,50,46,20,48,53,52,35,50,55,45,36,50,52,30,49,49,50,54,73,68,46,86,57,54,45,66,56,35,50,50,51,33,57,49,42,64,69,51,65,52,78,83,53,38,50,57,57,46,21,50,67,26,82,64,20,50,64,47,36,51,48,25,48,51,42,35,32,67,62,38,19,56,60,54,18,51,42,45,51,55,14,38,73,74,62,54,24,56,57,94,52,40,46,46,42,42,27,37,52,47,29,12,45,48,49,61,74,61,37,71,82,76,63,65,50,72,68,57,46,50,53,38,49,52,36,48,38,53,34,50,26,39,41,34,45,32,60,87,64,47,57,49,52,50,48,51,49,49,52,54,50,53,54,50,68,77,95

Nearest PDB structures (foldseek):
  3ppb-assembly1_B  TM=6.804E-01  e=4.494E-06  Shewanella loihica PV-4
  4yze-assembly2_B  TM=6.897E-01  e=1.122E-04  Escherichia coli K-12
  3on2-assembly3_C  TM=6.723E-01  e=1.287E-04  Rhodococcus jostii RHA1
  2gfn-assembly1_A  TM=6.328E-01  e=5.110E-04  Rhodococcus jostii RHA1
  6hs0-assembly1_A  TM=6.520E-01  e=5.866E-04  Mycobacterium tuberculosis H37Rv